Protein AF-A0A2D5T4B8-F1 (afdb_monomer)

Secondary structure (DSSP, 8-state):
-PPP---PPPPP-SGGGEEE-SS-EEE----S-EEEEEEE-SSEESPBPTT-TTPPEEEEEEEPTT---EEEEE-SSSS-EEEEEPPSSS--EEEEEE-S-S---SS--TTTTSS-SSSS-PPEE-TTS-TTS---TT-S--EEEEEEETTGGGEEEEEEESB-EEEEPPGGGGG--SEEEEEEEEETTEEE--TTGGG--EEEEEEEEESS-BTTSS-HHHHT-SS-SEEE-TTTBEE-SHHHHHHHHHHHSTTSTT--EEEETT-EE-SBPPPPSS-B-SEEEEES---TT-B--S--TTB-SEEEEES-SSS-HHHHHHHHHH---SEEEEES----GGG--S---TT--EEEEESSS--EEEPPGGGGG-TT--EEEEE--SS-S---EEEE--SSPPPTT--EEEEES-TT--SPPPGGGGG---SEEEEE---SHHHHHHHHHHHHHHHHHHS-SSSS-TTTT-EEEEE---SSTTS--SPSS--SPPEEEETTTEEEE--SHHHHHHHHHHTT--EEEEE-TTS-SEEEE--

Sequence (539 aa):
MAASINSIDRFPTTNNDLVEVGNRIFLCRNTGNLILELEVNGTHFPSLSGNYGFASSVFECTNIFGKSGSIFIDYADGTGEHEYPFKENTDFKMRLAKTANNQLPPNPTRADYSEIGFYNYPIYFFDDIDPSVPIDDNYPVTRKIKIRFPRFQDLLIFNLRYTGLLGELPSAIGRFRNLDSLSIFRSENLDSLGSDFDKVFCKNLTLGGLGFSFSVGIPEFILNSNSLEYVNLNSAVTLSGTNSESKLDRFFSNELPNLNGFDLSSTKIDTRIPDFHKDITGEIGFSGQNTSGFLFSNNLSNWKGSLSISNSTSLPDSEIVRVLEDSSITSFNAVSNSFNLDIITTEINTTIRLLILGRGDSFGGSLPSFLGNLTALDSLYFGDFGNGQDFPQLKFYGNNPLPNSLSHLQLSKNTDLEVTVPTWFGTLNLNRFQSWSWQTQSRINTHVENFYSVVESTNAMTGSTYLRGLDYQLVNTNLNLNTNPRPSGTYEAPTGYIQGSANGTPTSPMQAIYVLVNQYNMTVTVLNELGNGKDIYTP

Solvent-accessible surface area (backbone atoms only — not comparable to full-atom values): 27368 Å² total; per-residue (Å²): 138,82,82,79,85,77,75,76,79,74,74,82,89,50,85,85,42,54,44,74,63,84,99,41,79,36,66,71,70,77,87,51,72,45,62,40,59,47,36,33,31,24,47,35,48,51,14,41,23,79,89,52,75,77,51,48,10,31,38,35,41,25,40,42,87,95,52,81,54,51,38,31,40,25,67,71,42,82,84,53,72,45,81,47,60,34,44,87,72,95,46,44,38,34,29,30,41,40,65,37,78,64,82,66,56,91,83,54,52,85,76,68,49,58,76,59,75,86,83,39,69,54,52,48,63,50,76,72,51,64,85,84,61,69,85,32,44,78,35,89,57,73,40,61,27,37,42,36,24,65,56,52,54,46,28,29,34,43,38,41,28,25,25,25,35,35,49,56,43,46,35,60,59,21,68,38,66,46,26,50,31,41,34,47,30,38,21,50,52,23,62,46,74,22,92,34,47,68,54,45,38,36,26,30,42,34,45,19,37,42,43,43,62,36,80,72,13,72,57,66,52,63,50,72,28,77,54,35,32,31,44,31,34,29,40,20,37,34,37,57,63,72,70,19,51,62,40,44,42,44,59,35,32,75,60,31,75,48,46,27,31,35,27,45,25,49,18,42,32,48,44,63,43,57,53,53,73,55,70,29,60,38,48,39,34,39,20,54,38,45,34,82,47,36,42,69,35,92,55,36,71,34,37,45,14,33,41,37,41,27,44,34,85,38,63,54,53,69,56,53,47,46,49,48,35,55,26,45,32,31,27,42,35,40,36,40,27,62,53,65,67,83,73,52,82,73,74,56,34,39,54,28,27,35,42,36,42,26,30,56,28,72,46,72,38,52,51,58,63,51,55,36,58,24,58,43,22,32,33,43,38,40,32,32,87,72,94,73,89,76,61,31,33,40,34,37,77,46,95,50,54,70,27,65,51,24,28,33,43,34,43,27,39,18,68,55,43,51,48,71,56,58,68,63,64,27,65,28,43,32,52,32,42,37,38,30,33,30,51,37,67,68,47,39,25,49,26,46,46,33,44,43,52,27,41,65,77,57,37,63,56,60,81,93,39,38,49,51,52,17,38,39,35,45,27,30,26,31,80,56,87,91,58,82,47,64,54,52,72,62,82,40,84,26,64,74,49,36,90,71,78,38,75,40,55,56,90,35,34,20,16,39,51,37,38,42,16,64,40,36,45,15,34,42,37,36,24,23,72,82,65,76,53,70,50,77,45,67,96

Mean predicted aligned error: 9.95 Å

Foldseek 3Di:
DDDDPPDPPDDDPDPVQWDDDPNDTFRFDPQDKQKWWFKADWQWPQFFAPDPLQDKWKWKWAFAPPDKFWKWKDFVLPPGTDIGIQDPPPGSMDMEMDGNPDPQPPQHFPVNQQDDDDDDGTIGGRPNDDRPDTGDSPHPDMTTMMMIGSRLRRIAETEGESGCTAEEGALSQLVHARYQEDADELNLRYDYYHPSNLSHAYAEYHDENYVAAAAQADDPSLLQHQRYQEEECHHRYEQDDDSSVVVLCSVQDCSHVRHQEYAHANYEHQAEREDHPAARAEEYHYEDHYDLRYAYYPAQASDQHEYAYEHAARYDLVRVLCNQQHHNYQYYAYEHYAHDPLPNDERGRLNHQYYHEEDNHQQDEEDHQRQQVNQNHAEYHDWYPDPDPDTRANQEPDPHAHHLNHAYYAAAANQNYDLADDLSVLQHQYQEDAYAHAAELVSVFSNLVNVLVSVVVRFQLDDDGRCQNHAYEAEQQHPDDPDQSDHDDDQDAEAPDDANPDSHDDPGSNNSVNCCARRRQYWYWTAHHVRPNIDIRGD

pLDDT: mean 81.7, std 15.49, range [24.7, 98.31]

Nearest PDB structures (foldseek):
  8y0r-assembly1_3  TM=2.722E-01  e=2.130E+00  Foot-and-mouth disease virus A
  1tdq-assembly1_A  TM=3.994E-01  e=5.069E+00  Rattus norvegicus
  3c12-assembly1_A-2  TM=3.186E-01  e=3.796E+00  Xanthomonas campestris pv. campestris

Radius of gyration: 27.74 Å; Cα contacts (8 Å, |Δi|>4): 1343; chains: 1; bounding box: 64×52×93 Å

Structure (mmCIF, N/CA/C/O backbone):
data_AF-A0A2D5T4B8-F1
#
_entry.id   AF-A0A2D5T4B8-F1
#
loop_
_atom_site.group_PDB
_atom_site.id
_atom_site.type_symbol
_atom_site.label_atom_id
_atom_site.label_alt_id
_atom_site.label_comp_id
_atom_site.label_asym_id
_atom_site.label_entity_id
_atom_site.label_seq_id
_atom_site.pdbx_PDB_ins_code
_atom_site.Cartn_x
_atom_site.Cartn_y
_atom_site.Cartn_z
_atom_site.occupancy
_atom_site.B_iso_or_equiv
_atom_site.auth_seq_id
_atom_site.auth_comp_id
_atom_site.auth_asym_id
_atom_site.auth_atom_id
_atom_site.pdbx_PDB_model_num
ATOM 1 N N . MET A 1 1 ? 4.008 17.437 -49.574 1.00 35.91 1 MET A N 1
ATOM 2 C CA . MET A 1 1 ? 5.033 16.486 -49.098 1.00 35.91 1 MET A CA 1
ATOM 3 C C . MET A 1 1 ? 4.421 15.716 -47.944 1.00 35.91 1 MET A C 1
ATOM 5 O O . MET A 1 1 ? 4.376 16.228 -46.838 1.00 35.91 1 MET A O 1
ATOM 9 N N . ALA A 1 2 ? 3.817 14.568 -48.246 1.00 26.69 2 ALA A N 1
ATOM 10 C CA . ALA A 1 2 ? 3.223 13.679 -47.255 1.00 26.69 2 ALA A CA 1
ATOM 11 C C . ALA A 1 2 ? 4.325 12.738 -46.758 1.00 26.69 2 ALA A C 1
ATOM 13 O O . ALA A 1 2 ? 4.928 12.029 -47.563 1.00 26.69 2 ALA A O 1
ATOM 14 N N . ALA A 1 3 ? 4.631 12.797 -45.464 1.00 26.52 3 ALA A N 1
ATOM 15 C CA . ALA A 1 3 ? 5.566 11.882 -44.833 1.00 26.52 3 ALA A CA 1
ATOM 16 C C . ALA A 1 3 ? 4.925 10.490 -44.753 1.00 26.52 3 ALA A C 1
ATOM 18 O O . ALA A 1 3 ? 3.798 10.331 -44.284 1.00 26.52 3 ALA A O 1
ATOM 19 N N . SER A 1 4 ? 5.645 9.495 -45.263 1.00 24.70 4 SER A N 1
ATOM 20 C CA . SER A 1 4 ? 5.287 8.085 -45.204 1.00 24.70 4 SER A CA 1
ATOM 21 C C . SER A 1 4 ? 5.304 7.595 -43.757 1.00 24.70 4 SER A C 1
ATOM 23 O O . SER A 1 4 ? 6.351 7.609 -43.110 1.00 24.70 4 SER A O 1
ATOM 25 N N . ILE A 1 5 ? 4.159 7.111 -43.279 1.00 27.31 5 ILE A N 1
ATOM 26 C CA . ILE A 1 5 ? 4.065 6.260 -42.091 1.00 27.31 5 ILE A CA 1
ATOM 27 C C . ILE A 1 5 ? 4.720 4.926 -42.469 1.00 27.31 5 ILE A C 1
ATOM 29 O O . ILE A 1 5 ? 4.111 4.089 -43.137 1.00 27.31 5 ILE A O 1
ATOM 33 N N . ASN A 1 6 ? 5.996 4.760 -42.127 1.00 30.05 6 ASN A N 1
ATOM 34 C CA . ASN A 1 6 ? 6.697 3.496 -42.307 1.00 30.05 6 ASN A CA 1
ATOM 35 C C . ASN A 1 6 ? 6.287 2.522 -41.195 1.00 30.05 6 ASN A C 1
ATOM 37 O O . ASN A 1 6 ? 6.518 2.776 -40.019 1.00 30.05 6 ASN A O 1
ATOM 41 N N . SER A 1 7 ? 5.656 1.428 -41.629 1.00 29.95 7 SER A N 1
ATOM 42 C CA . SER A 1 7 ? 5.542 0.117 -40.976 1.00 29.95 7 SER A CA 1
ATOM 43 C C . SER A 1 7 ? 5.293 0.098 -39.462 1.00 29.95 7 SER A C 1
ATOM 45 O O . SER A 1 7 ? 6.191 -0.176 -38.669 1.00 29.95 7 SER A O 1
ATOM 47 N N . ILE A 1 8 ? 4.022 0.227 -39.080 1.00 34.78 8 ILE A N 1
ATOM 48 C CA . ILE A 1 8 ? 3.497 -0.572 -37.968 1.00 34.78 8 ILE A CA 1
ATOM 49 C C . ILE A 1 8 ? 3.573 -2.030 -38.439 1.00 34.78 8 ILE A C 1
ATOM 51 O O . ILE A 1 8 ? 2.971 -2.370 -39.464 1.00 34.78 8 ILE A O 1
ATOM 55 N N . ASP A 1 9 ? 4.347 -2.870 -37.749 1.00 37.00 9 ASP A N 1
ATOM 56 C CA . ASP A 1 9 ? 4.309 -4.320 -37.949 1.00 37.00 9 ASP A CA 1
ATOM 57 C C . ASP A 1 9 ? 2.846 -4.769 -37.906 1.00 37.00 9 ASP A C 1
ATOM 59 O O . ASP A 1 9 ? 2.131 -4.519 -36.936 1.00 37.00 9 ASP A O 1
ATOM 63 N N . ARG A 1 10 ? 2.381 -5.346 -39.019 1.00 35.38 10 ARG A N 1
ATOM 64 C CA . ARG A 1 10 ? 0.973 -5.676 -39.255 1.00 35.38 10 ARG A CA 1
ATOM 65 C C . ARG A 1 10 ? 0.391 -6.420 -38.049 1.00 35.38 10 ARG A C 1
ATOM 67 O O . ARG A 1 10 ? 0.870 -7.501 -37.711 1.00 35.38 10 ARG A O 1
ATOM 74 N N . PHE A 1 11 ? -0.676 -5.875 -37.458 1.00 42.22 11 PHE A N 1
ATOM 75 C CA . PHE A 1 11 ? -1.562 -6.633 -36.573 1.00 42.22 11 PHE A CA 1
ATOM 76 C C . PHE A 1 11 ? -1.941 -7.960 -37.259 1.00 42.22 11 PHE A C 1
ATOM 78 O O . PHE A 1 11 ? -2.211 -7.947 -38.467 1.00 42.22 11 PHE A O 1
ATOM 85 N N . PRO A 1 12 ? -1.943 -9.104 -36.551 1.00 42.12 12 PRO A N 1
ATOM 86 C CA . PRO A 1 12 ? -2.238 -10.388 -37.172 1.00 42.12 12 PRO A CA 1
ATOM 87 C C . PRO A 1 12 ? -3.647 -10.378 -37.769 1.00 42.12 12 PRO A C 1
ATOM 89 O O . PRO A 1 12 ? -4.634 -10.091 -37.098 1.00 42.12 12 PRO A O 1
ATOM 92 N N . THR A 1 13 ? -3.735 -10.669 -39.066 1.00 41.47 13 THR A N 1
ATOM 93 C CA . THR A 1 13 ? -4.962 -10.556 -39.868 1.00 41.47 13 THR A CA 1
ATOM 94 C C . THR A 1 13 ? -5.810 -11.830 -39.863 1.00 41.47 13 THR A C 1
ATOM 96 O O . THR A 1 13 ? -6.696 -11.970 -40.704 1.00 41.47 13 THR A O 1
ATOM 99 N N . THR A 1 14 ? -5.540 -12.795 -38.975 1.00 45.62 14 THR A N 1
ATOM 100 C CA . THR A 1 14 ? -6.310 -14.045 -38.908 1.00 45.62 14 THR A CA 1
ATOM 101 C C . THR A 1 14 ? -6.772 -14.346 -37.483 1.00 45.62 14 THR A C 1
ATOM 103 O O . THR A 1 14 ? -5.984 -14.288 -36.545 1.00 45.62 14 THR A O 1
ATOM 106 N N . ASN A 1 15 ? -8.048 -14.723 -37.322 1.00 51.00 15 ASN A N 1
ATOM 107 C CA . ASN A 1 15 ? -8.676 -15.081 -36.035 1.00 51.00 15 ASN A CA 1
ATOM 108 C C . ASN A 1 15 ? -7.986 -16.248 -35.288 1.00 51.00 15 ASN A C 1
ATOM 110 O O . ASN A 1 15 ? -8.365 -16.560 -34.167 1.00 51.00 15 ASN A O 1
ATOM 114 N N . ASN A 1 16 ? -6.979 -16.892 -35.888 1.00 47.09 16 ASN A N 1
ATOM 115 C CA . ASN A 1 16 ? -6.235 -18.014 -35.312 1.00 47.09 16 ASN A CA 1
ATOM 116 C C . ASN A 1 16 ? -5.044 -17.585 -34.427 1.00 47.09 16 ASN A C 1
ATOM 118 O O . ASN A 1 16 ? -4.406 -18.448 -33.823 1.00 47.09 16 ASN A O 1
ATOM 122 N N . ASP A 1 17 ? -4.727 -16.286 -34.360 1.00 58.22 17 ASP A N 1
ATOM 123 C CA . ASP A 1 17 ? -3.590 -15.742 -33.591 1.00 58.22 17 ASP A CA 1
ATOM 124 C C . ASP A 1 17 ? -3.995 -15.160 -32.227 1.00 58.22 17 ASP A C 1
ATOM 126 O O . ASP A 1 17 ? -3.152 -14.668 -31.470 1.00 58.22 17 ASP A O 1
ATOM 130 N N . LEU A 1 18 ? -5.287 -15.238 -31.919 1.00 57.25 18 LEU A N 1
ATOM 131 C CA . LEU A 1 18 ? -5.927 -14.693 -30.736 1.00 57.25 18 LEU A CA 1
ATOM 132 C C . LEU A 1 18 ? -6.398 -15.852 -29.854 1.00 57.25 18 LEU A C 1
ATOM 134 O O . LEU A 1 18 ? -7.141 -16.717 -30.313 1.00 57.25 18 LEU A O 1
ATOM 138 N N . VAL A 1 19 ? -5.963 -15.889 -28.595 1.00 56.31 19 VAL A N 1
ATOM 139 C CA . VAL A 1 19 ? -6.506 -16.822 -27.598 1.00 56.31 19 VAL A CA 1
ATOM 140 C C . VAL A 1 19 ? -7.301 -16.026 -26.587 1.00 56.31 19 VAL A C 1
ATOM 142 O O . VAL A 1 19 ? -6.772 -15.105 -25.973 1.00 56.31 19 VAL A O 1
ATOM 145 N N . GLU A 1 20 ? -8.563 -16.386 -26.408 1.00 52.56 20 GLU A N 1
ATOM 146 C CA . GLU A 1 20 ? -9.397 -15.815 -25.362 1.00 52.56 20 GLU A CA 1
ATOM 147 C C . GLU A 1 20 ? -9.213 -16.619 -24.065 1.00 52.56 20 GLU A C 1
ATOM 149 O O . GLU A 1 20 ? -9.400 -17.836 -24.047 1.00 52.56 20 GLU A O 1
ATOM 154 N N . VAL A 1 21 ? -8.796 -15.957 -22.983 1.00 51.81 21 VAL A N 1
ATOM 155 C CA . VAL A 1 21 ? -8.741 -16.544 -21.634 1.00 51.81 21 VAL A CA 1
ATOM 156 C C . VAL A 1 21 ? -9.528 -15.633 -20.699 1.00 51.81 21 VAL A C 1
ATOM 158 O O . VAL A 1 21 ? -9.097 -14.523 -20.384 1.00 51.81 21 VAL A O 1
ATOM 161 N N . GLY A 1 22 ? -10.707 -16.091 -20.272 1.00 64.19 22 GLY A N 1
ATOM 162 C CA . GLY A 1 22 ? -11.678 -15.233 -19.588 1.00 64.19 22 GLY A CA 1
ATOM 163 C C . GLY A 1 22 ? -12.195 -14.140 -20.529 1.00 64.19 22 GLY A C 1
ATOM 164 O O . GLY A 1 22 ? -12.471 -14.420 -21.685 1.00 64.19 22 GLY A O 1
ATOM 165 N N . ASN A 1 23 ? -12.268 -12.892 -20.060 1.00 52.41 23 ASN A N 1
ATOM 166 C CA . ASN A 1 23 ? -12.724 -11.741 -20.860 1.00 52.41 23 ASN A CA 1
ATOM 167 C C . ASN A 1 23 ? -11.569 -11.028 -21.597 1.00 52.41 23 ASN A C 1
ATOM 169 O O . ASN A 1 23 ? -11.596 -9.806 -21.759 1.00 52.41 23 ASN A O 1
ATOM 173 N N . ARG A 1 24 ? -10.491 -11.743 -21.945 1.00 53.22 24 ARG A N 1
ATOM 174 C CA . ARG A 1 24 ? -9.270 -11.146 -22.510 1.00 53.22 24 ARG A CA 1
ATOM 175 C C . ARG A 1 24 ? -8.753 -11.920 -23.701 1.00 53.22 24 ARG A C 1
ATOM 177 O O . ARG A 1 24 ? -8.700 -13.143 -23.669 1.00 53.22 24 ARG A O 1
ATOM 184 N N . ILE A 1 25 ? -8.288 -11.173 -24.696 1.00 64.94 25 ILE A N 1
ATOM 185 C CA . ILE A 1 25 ? -7.717 -11.695 -25.930 1.00 64.94 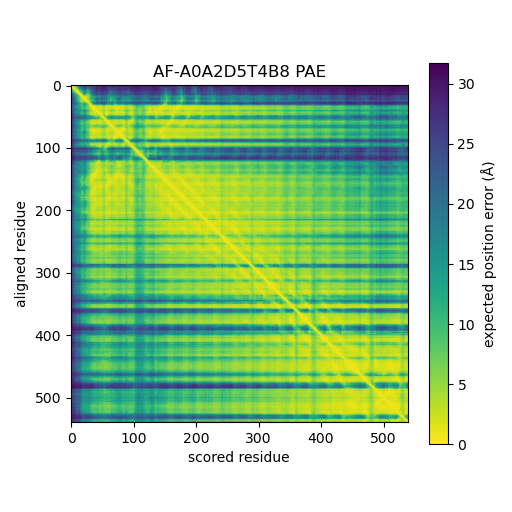25 ILE A CA 1
ATOM 186 C C . ILE A 1 25 ? -6.193 -11.530 -25.890 1.00 64.94 25 ILE A C 1
ATOM 188 O O . ILE A 1 25 ? -5.690 -10.422 -25.724 1.00 64.94 25 ILE A O 1
ATOM 192 N N . PHE A 1 26 ? -5.471 -12.631 -26.072 1.00 61.97 26 PHE A N 1
ATOM 193 C CA . PHE A 1 26 ? -4.012 -12.706 -26.068 1.00 61.97 26 PHE A CA 1
ATOM 194 C C . PHE A 1 26 ? -3.471 -12.917 -27.478 1.00 61.97 26 PHE A C 1
ATOM 196 O O . PHE A 1 26 ? -3.967 -13.772 -28.212 1.00 61.97 26 PHE A O 1
ATOM 203 N N . LEU A 1 27 ? -2.397 -12.209 -27.829 1.00 63.62 27 LEU A N 1
ATOM 204 C CA . LEU A 1 27 ? -1.642 -12.471 -29.055 1.00 63.62 27 LEU A CA 1
ATOM 205 C C . LEU A 1 27 ? -0.730 -13.686 -28.834 1.00 63.62 27 LEU A C 1
A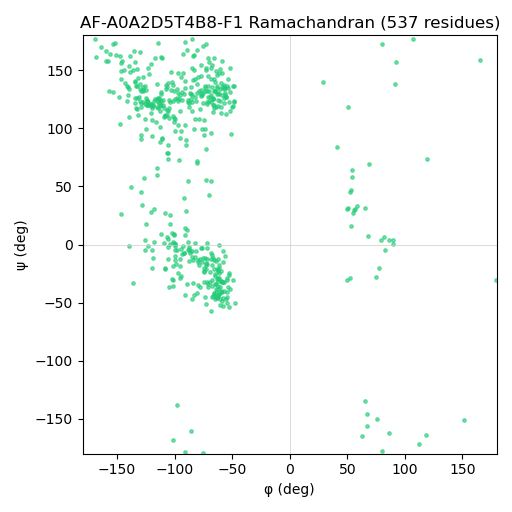TOM 207 O O . LEU A 1 27 ? 0.251 -13.597 -28.096 1.00 63.62 27 LEU A O 1
ATOM 211 N N . CYS A 1 28 ? -1.047 -14.828 -29.449 1.00 54.72 28 CYS A N 1
ATOM 212 C CA . CYS A 1 28 ? -0.423 -16.113 -29.105 1.00 54.72 28 CYS A CA 1
ATOM 213 C C . CYS A 1 28 ? 0.709 -16.586 -30.034 1.00 54.72 28 CYS A C 1
ATOM 215 O O . CYS A 1 28 ? 1.336 -17.601 -29.730 1.00 54.72 28 CYS A O 1
ATOM 217 N N . ARG A 1 29 ? 1.017 -15.900 -31.145 1.00 54.06 29 ARG A N 1
ATOM 218 C CA . ARG A 1 29 ? 2.001 -16.397 -32.133 1.00 54.06 29 ARG A CA 1
ATOM 219 C C . ARG A 1 29 ? 3.132 -15.432 -32.484 1.00 54.06 29 ARG A C 1
ATOM 221 O O . ARG A 1 29 ? 3.407 -15.197 -33.653 1.00 54.06 29 ARG A O 1
ATOM 228 N N . ASN A 1 30 ? 3.893 -14.981 -31.492 1.00 56.09 30 ASN A N 1
ATOM 229 C CA . ASN A 1 30 ? 5.316 -14.766 -31.765 1.00 56.09 30 ASN A CA 1
ATOM 230 C C . ASN A 1 30 ? 6.063 -16.060 -31.437 1.00 56.09 30 ASN A C 1
ATOM 232 O O . ASN A 1 30 ? 6.468 -16.295 -30.302 1.00 56.09 30 ASN A O 1
ATOM 236 N N . THR A 1 31 ? 6.188 -16.931 -32.440 1.00 58.06 31 THR A N 1
ATOM 237 C CA . THR A 1 31 ? 6.957 -18.175 -32.351 1.00 58.06 31 THR A CA 1
ATOM 238 C C . THR A 1 31 ? 8.444 -17.837 -32.378 1.00 58.06 31 THR A C 1
ATOM 240 O O . THR A 1 31 ? 9.007 -17.561 -33.435 1.00 58.06 31 THR A O 1
ATOM 243 N N . GLY A 1 32 ? 9.082 -17.812 -31.215 1.00 74.25 32 GLY A N 1
ATOM 244 C CA . GLY A 1 32 ? 10.516 -17.591 -31.102 1.00 74.25 32 GLY A CA 1
ATOM 245 C C . GLY A 1 32 ? 10.926 -17.245 -29.682 1.00 74.25 32 GLY A C 1
ATOM 246 O O . GLY A 1 32 ? 10.122 -16.774 -28.882 1.00 74.25 32 GLY A O 1
ATOM 247 N N . ASN A 1 33 ? 12.203 -17.456 -29.388 1.00 87.75 33 ASN A N 1
ATOM 248 C CA . ASN A 1 33 ? 12.790 -16.983 -28.148 1.00 87.75 33 ASN A CA 1
ATOM 249 C C . ASN A 1 33 ? 12.834 -15.444 -28.150 1.00 87.75 33 ASN A C 1
ATOM 251 O O . ASN A 1 33 ? 13.231 -14.817 -29.139 1.00 87.75 33 ASN A O 1
ATOM 255 N N . LEU A 1 34 ? 12.457 -14.833 -27.031 1.00 92.44 34 LEU A N 1
ATOM 256 C CA . LEU A 1 34 ? 12.878 -13.476 -26.703 1.00 92.44 34 LEU A CA 1
ATOM 257 C C . LEU A 1 34 ? 14.132 -13.573 -25.841 1.00 92.44 34 LEU A C 1
ATOM 259 O O . LEU A 1 34 ? 14.133 -14.334 -24.882 1.00 92.44 34 LEU A O 1
ATOM 263 N N . ILE A 1 35 ? 15.181 -12.827 -26.174 1.00 95.31 35 ILE A N 1
ATOM 264 C CA . ILE A 1 35 ? 16.402 -12.757 -25.368 1.00 95.31 35 ILE A CA 1
ATOM 265 C C . ILE A 1 35 ? 16.558 -11.313 -24.904 1.00 95.31 35 ILE A C 1
ATOM 267 O O . ILE A 1 35 ? 16.569 -10.405 -25.734 1.00 95.31 35 ILE A O 1
ATOM 271 N N . LEU A 1 36 ? 16.650 -11.113 -23.592 1.00 95.88 36 LEU A N 1
ATOM 272 C CA . LEU A 1 36 ? 17.044 -9.848 -22.980 1.00 95.88 36 LEU A CA 1
ATOM 273 C C . LEU A 1 36 ? 18.510 -9.964 -22.563 1.00 95.88 36 LEU A C 1
ATOM 275 O O . LEU A 1 36 ? 18.849 -10.880 -21.820 1.00 95.88 36 LEU A O 1
ATOM 279 N N . GLU A 1 37 ? 19.366 -9.064 -23.036 1.00 97.00 37 GLU A N 1
ATOM 280 C CA . GLU A 1 37 ? 20.765 -8.978 -22.600 1.00 97.00 37 GLU A CA 1
ATOM 281 C C . GLU A 1 37 ? 20.890 -7.859 -21.563 1.00 97.00 37 GLU A C 1
ATOM 283 O O . GLU A 1 37 ? 20.938 -6.693 -21.932 1.00 97.00 37 GLU A O 1
ATOM 288 N N . LEU A 1 38 ? 20.870 -8.195 -20.274 1.00 96.00 38 LEU A N 1
ATOM 289 C CA . LEU A 1 38 ? 20.954 -7.206 -19.198 1.00 96.00 38 LEU A CA 1
ATOM 290 C C . LEU A 1 38 ? 22.410 -7.002 -18.788 1.00 96.00 38 LEU A C 1
ATOM 292 O O . LEU A 1 38 ? 23.109 -7.971 -18.487 1.00 96.00 38 LEU A O 1
ATOM 296 N N . GLU A 1 39 ? 22.843 -5.747 -18.733 1.00 95.81 39 GLU A N 1
ATOM 297 C CA . GLU A 1 39 ? 24.128 -5.388 -18.145 1.00 95.81 39 GLU A CA 1
ATOM 298 C C . GLU A 1 39 ? 23.962 -5.205 -16.631 1.00 95.81 39 GLU A C 1
ATOM 300 O O . GLU A 1 39 ? 23.071 -4.486 -16.180 1.00 95.81 39 GLU A O 1
ATOM 305 N N . VAL A 1 40 ? 24.766 -5.913 -15.840 1.00 93.88 40 VAL A N 1
ATOM 306 C CA . VAL A 1 40 ? 24.670 -5.961 -14.372 1.00 93.88 40 VAL A CA 1
ATOM 307 C C . VAL A 1 40 ? 26.059 -5.936 -13.744 1.00 93.88 40 VAL A C 1
ATOM 309 O O . VAL A 1 40 ? 27.028 -6.386 -14.356 1.00 93.88 40 VAL A O 1
ATOM 312 N N . ASN A 1 41 ? 26.162 -5.453 -12.512 1.00 89.19 41 ASN A N 1
ATOM 313 C CA . ASN A 1 41 ? 27.347 -5.602 -11.663 1.00 89.19 41 ASN A CA 1
ATOM 314 C C . ASN A 1 41 ? 27.046 -6.473 -10.438 1.00 89.19 41 ASN A C 1
ATOM 316 O O . ASN A 1 41 ? 25.900 -6.854 -10.195 1.00 89.19 41 ASN A O 1
ATOM 320 N N . GLY A 1 42 ? 28.088 -6.792 -9.672 1.00 89.38 42 GLY A N 1
ATOM 321 C CA . GLY A 1 42 ? 27.982 -7.581 -8.451 1.00 89.38 42 GLY A CA 1
ATOM 322 C C . GLY A 1 42 ? 28.517 -9.006 -8.590 1.00 89.38 42 GLY A C 1
ATOM 323 O O . GLY A 1 42 ? 28.955 -9.457 -9.648 1.00 89.38 42 GLY A O 1
ATOM 324 N N . THR A 1 43 ? 28.497 -9.724 -7.474 1.00 89.50 43 THR A N 1
ATOM 325 C CA . THR A 1 43 ? 28.917 -11.137 -7.378 1.00 89.50 43 THR A CA 1
ATOM 326 C C . THR A 1 43 ? 27.784 -12.130 -7.661 1.00 89.50 43 THR A C 1
ATOM 328 O O . THR A 1 43 ? 28.008 -13.340 -7.713 1.00 89.50 43 THR A O 1
ATOM 331 N N . HIS A 1 44 ? 26.564 -11.627 -7.856 1.00 89.62 44 HIS A N 1
ATOM 332 C CA . HIS A 1 44 ? 25.358 -12.418 -8.059 1.00 89.62 44 HIS A CA 1
ATOM 333 C C . HIS A 1 44 ? 24.293 -11.661 -8.858 1.00 89.62 44 HIS A C 1
ATOM 335 O O . HIS A 1 44 ? 24.399 -10.455 -9.070 1.00 89.62 44 HIS A O 1
ATOM 341 N N . PHE A 1 45 ? 23.215 -12.355 -9.232 1.00 90.00 45 PHE A N 1
ATOM 342 C CA . PHE A 1 45 ? 22.039 -11.750 -9.855 1.00 90.00 45 PHE A CA 1
ATOM 343 C C . PHE A 1 45 ? 20.716 -12.231 -9.217 1.00 90.00 45 PHE A C 1
ATOM 345 O O . PHE A 1 45 ? 20.548 -13.438 -9.008 1.00 90.00 45 PHE A O 1
ATOM 352 N N . PRO A 1 46 ? 19.750 -11.321 -8.958 1.00 90.75 46 PRO A N 1
ATOM 353 C CA . PRO A 1 46 ? 19.845 -9.861 -9.100 1.00 90.75 46 PRO A CA 1
ATOM 354 C C . PRO A 1 46 ? 20.705 -9.221 -7.998 1.00 90.75 46 PRO A C 1
ATOM 356 O O . PRO A 1 46 ? 20.518 -9.505 -6.814 1.00 90.75 46 PRO A O 1
ATOM 359 N N . SER A 1 47 ? 21.633 -8.343 -8.377 1.00 88.50 47 SER A N 1
ATOM 360 C CA . SER A 1 47 ? 22.367 -7.472 -7.450 1.00 88.50 47 SER A CA 1
ATOM 361 C C . SER A 1 47 ? 21.499 -6.301 -7.000 1.00 88.50 47 SER A C 1
ATOM 363 O O . SER A 1 47 ? 20.546 -5.927 -7.685 1.00 88.50 47 SER A O 1
ATOM 365 N N . LEU A 1 48 ? 21.788 -5.741 -5.830 1.00 88.19 48 LEU A N 1
ATOM 366 C CA . LEU A 1 48 ? 21.104 -4.557 -5.320 1.00 88.19 48 LEU A CA 1
ATOM 367 C C . LEU A 1 48 ? 21.622 -3.286 -6.013 1.00 88.19 48 LEU A C 1
ATOM 369 O O . LEU A 1 48 ? 22.826 -3.076 -6.104 1.00 88.19 48 LEU A O 1
ATOM 373 N N . SER A 1 49 ? 20.725 -2.413 -6.475 1.00 84.75 49 SER A N 1
ATOM 374 C CA . SER A 1 49 ? 21.121 -1.069 -6.924 1.00 84.75 49 SER A CA 1
ATOM 375 C C . SER A 1 49 ? 21.419 -0.185 -5.713 1.00 84.75 49 SER A C 1
ATOM 377 O O . SER A 1 49 ? 20.597 -0.110 -4.806 1.00 84.75 49 SER A O 1
ATOM 379 N N . GLY A 1 50 ? 22.564 0.500 -5.697 1.00 76.69 50 GLY A N 1
ATOM 380 C CA . GLY A 1 50 ? 22.883 1.527 -4.698 1.00 76.69 50 GLY A CA 1
ATOM 381 C C . GLY A 1 50 ? 22.978 1.046 -3.239 1.00 76.69 50 GLY A C 1
ATOM 382 O O . GLY A 1 50 ? 23.079 -0.139 -2.933 1.00 76.69 50 GLY A O 1
ATOM 383 N N . ASN A 1 51 ? 22.947 2.001 -2.302 1.00 65.75 51 ASN A N 1
ATOM 384 C CA . ASN A 1 51 ? 23.111 1.759 -0.859 1.00 65.75 51 ASN A CA 1
ATOM 385 C C . ASN A 1 51 ? 21.771 1.539 -0.130 1.00 65.75 51 ASN A C 1
ATOM 387 O O . ASN A 1 51 ? 21.567 2.032 0.984 1.00 65.75 51 ASN A O 1
ATOM 391 N N . TYR A 1 52 ? 20.827 0.814 -0.734 1.00 67.38 52 TYR A N 1
ATOM 392 C CA . TYR A 1 52 ? 19.542 0.520 -0.093 1.00 67.38 52 TYR A CA 1
ATOM 393 C C . TYR A 1 52 ? 19.649 -0.643 0.895 1.00 67.38 52 TYR A C 1
ATOM 395 O O . TYR A 1 52 ? 19.070 -1.703 0.680 1.00 67.38 52 TYR A O 1
ATOM 403 N N . GLY A 1 53 ? 20.327 -0.434 2.025 1.00 59.53 53 GLY A N 1
ATOM 404 C CA . GLY A 1 53 ? 20.550 -1.473 3.045 1.00 59.53 53 GLY A CA 1
ATOM 405 C C . GLY A 1 53 ? 19.287 -2.147 3.615 1.00 59.53 53 GLY A C 1
ATOM 406 O O . GLY A 1 53 ? 19.407 -3.147 4.309 1.00 59.53 53 GLY A O 1
ATOM 407 N N . PHE A 1 54 ? 18.087 -1.633 3.313 1.00 61.19 54 PHE A N 1
ATOM 408 C CA . PHE A 1 54 ? 16.790 -2.175 3.746 1.00 61.19 54 PHE A CA 1
ATOM 409 C C . PHE A 1 54 ? 15.873 -2.624 2.592 1.00 61.19 54 PHE A C 1
ATOM 411 O O . PHE A 1 54 ? 14.753 -3.069 2.850 1.00 61.19 54 PHE A O 1
ATOM 418 N N . ALA A 1 55 ? 16.307 -2.538 1.327 1.00 74.00 55 ALA A N 1
ATOM 419 C CA . ALA A 1 55 ? 15.498 -2.955 0.179 1.00 74.00 55 ALA A CA 1
ATOM 420 C C . ALA A 1 55 ? 15.934 -4.309 -0.391 1.00 74.00 55 ALA A C 1
ATOM 422 O O . ALA A 1 55 ? 17.096 -4.697 -0.324 1.00 74.00 55 ALA A O 1
ATOM 423 N N . SER A 1 56 ? 14.966 -5.047 -0.936 1.00 81.12 56 SER A N 1
ATOM 424 C CA . SER A 1 56 ? 15.216 -6.347 -1.560 1.00 81.12 56 SER A CA 1
ATOM 425 C C . SER A 1 56 ? 15.337 -6.183 -3.072 1.00 81.12 56 SER A C 1
ATOM 427 O O . SER A 1 56 ? 14.406 -5.647 -3.679 1.00 81.12 56 SER A O 1
ATOM 429 N N . SER A 1 57 ? 16.423 -6.662 -3.686 1.00 87.00 57 SER A N 1
ATOM 430 C CA . SER A 1 57 ? 16.511 -6.747 -5.151 1.00 87.00 57 SER A CA 1
ATOM 431 C C . SER A 1 57 ? 15.583 -7.856 -5.641 1.00 87.00 57 SER A C 1
ATOM 433 O O . SER A 1 57 ? 15.479 -8.914 -5.016 1.00 87.00 57 SER A O 1
ATOM 435 N N . VAL A 1 58 ? 14.835 -7.606 -6.717 1.00 89.00 58 VAL A N 1
ATOM 436 C CA . VAL A 1 58 ? 13.842 -8.551 -7.241 1.00 89.00 58 VAL A CA 1
ATOM 437 C C . VAL A 1 58 ? 13.857 -8.547 -8.762 1.00 89.00 58 VAL A C 1
ATOM 439 O O . VAL A 1 58 ? 13.559 -7.528 -9.385 1.00 89.00 58 VAL A O 1
ATOM 442 N N . PHE A 1 59 ? 14.079 -9.725 -9.335 1.00 92.00 59 PHE A N 1
ATOM 443 C CA . PHE A 1 59 ? 13.713 -10.064 -10.700 1.00 92.00 59 PHE A CA 1
ATOM 444 C C . PHE A 1 59 ? 12.566 -11.072 -10.662 1.00 92.00 59 PHE A C 1
ATOM 446 O O . PHE A 1 59 ? 12.674 -12.150 -10.079 1.00 92.00 59 PHE A O 1
ATOM 453 N N . GLU A 1 60 ? 11.437 -10.708 -11.253 1.00 91.50 60 GLU A N 1
ATOM 454 C CA . GLU A 1 60 ? 10.213 -11.487 -11.149 1.00 91.50 60 GLU A CA 1
ATOM 455 C C . GLU A 1 60 ? 9.454 -11.496 -12.467 1.00 91.50 60 GLU A C 1
ATOM 457 O O . GLU A 1 60 ? 9.292 -10.473 -13.130 1.00 91.50 60 GLU A O 1
ATOM 462 N N . CYS A 1 61 ? 8.961 -12.674 -12.828 1.00 91.06 61 CYS A N 1
ATOM 463 C CA . CYS A 1 61 ? 8.082 -12.871 -13.967 1.00 91.06 61 CYS A CA 1
ATOM 464 C C . CYS A 1 61 ? 6.887 -13.720 -13.534 1.00 91.06 61 CYS A C 1
ATOM 466 O O . CYS A 1 61 ? 7.039 -14.664 -12.758 1.00 91.06 61 CYS A O 1
ATOM 468 N N . THR A 1 62 ? 5.701 -13.425 -14.060 1.00 89.38 62 THR A N 1
ATOM 469 C CA . THR A 1 62 ? 4.497 -14.249 -13.843 1.00 89.38 62 THR A CA 1
ATOM 470 C C . THR A 1 62 ? 3.876 -14.606 -15.182 1.00 89.38 62 THR A C 1
ATOM 472 O O . THR A 1 62 ? 3.761 -13.745 -16.054 1.00 89.38 62 THR A O 1
ATOM 475 N N . ASN A 1 63 ? 3.495 -15.870 -15.338 1.00 87.25 63 ASN A N 1
ATOM 476 C CA . ASN A 1 63 ? 2.885 -16.407 -16.548 1.00 87.25 63 ASN A CA 1
ATOM 477 C C . ASN A 1 63 ? 1.348 -16.341 -16.475 1.00 87.25 63 ASN A C 1
ATOM 479 O O . ASN A 1 63 ? 0.780 -16.211 -15.389 1.00 87.25 63 ASN A O 1
ATOM 483 N N . ILE A 1 64 ? 0.663 -16.482 -17.614 1.00 83.00 64 ILE A N 1
ATOM 484 C CA . ILE A 1 64 ? -0.794 -16.679 -17.650 1.00 83.00 64 ILE A CA 1
ATOM 485 C C . ILE A 1 64 ? -1.175 -17.881 -16.776 1.00 83.00 64 ILE A C 1
ATOM 487 O O . ILE A 1 64 ? -0.552 -18.944 -16.844 1.00 83.00 64 ILE A O 1
ATOM 491 N N . PHE A 1 65 ? -2.238 -17.713 -15.983 1.00 77.81 65 PHE A N 1
ATOM 492 C CA . PHE A 1 65 ? -2.771 -18.758 -15.113 1.00 77.81 65 PHE A CA 1
ATOM 493 C C . PHE A 1 65 ? -3.019 -20.062 -15.885 1.00 77.81 65 PHE A C 1
ATOM 495 O O . PHE A 1 65 ? -3.640 -20.065 -16.949 1.00 77.81 65 PHE A O 1
ATOM 502 N N . GLY A 1 66 ? -2.533 -21.179 -15.340 1.00 72.31 66 GLY A N 1
ATOM 503 C CA . GLY A 1 66 ? -2.700 -22.505 -15.937 1.00 72.31 66 GLY A CA 1
ATOM 504 C C . GLY A 1 66 ? -1.744 -22.829 -17.091 1.00 72.31 66 GLY A C 1
ATOM 505 O O . GLY A 1 66 ? -1.857 -23.909 -17.668 1.00 72.31 66 GLY A O 1
ATOM 506 N N . LYS A 1 67 ? -0.791 -21.949 -17.436 1.00 76.75 67 LYS A N 1
ATOM 507 C CA . LYS A 1 67 ? 0.269 -22.258 -18.407 1.00 76.75 67 LYS A CA 1
ATOM 508 C C . LYS A 1 67 ? 1.598 -22.506 -17.696 1.00 76.75 67 LYS A C 1
ATOM 510 O O . LYS A 1 67 ? 2.165 -21.601 -17.086 1.00 76.75 67 LYS A O 1
ATOM 515 N N . SER A 1 68 ? 2.133 -23.718 -17.835 1.00 78.06 68 SER A N 1
ATOM 516 C CA . SER A 1 68 ? 3.524 -23.992 -17.477 1.00 78.06 68 SER A CA 1
ATOM 517 C C . SER A 1 68 ? 4.479 -23.262 -18.426 1.00 78.06 68 SER A C 1
ATOM 519 O O . SER A 1 68 ? 4.150 -22.933 -19.575 1.00 78.06 68 SER A O 1
ATOM 521 N N . GLY A 1 69 ? 5.676 -22.985 -17.932 1.00 82.50 69 GLY A N 1
ATOM 522 C CA . GLY A 1 69 ? 6.740 -22.355 -18.694 1.00 82.50 69 GLY A CA 1
ATOM 523 C C . GLY A 1 69 ? 8.050 -22.428 -17.932 1.00 82.50 69 GLY A C 1
ATOM 524 O O . GLY A 1 69 ? 8.074 -22.853 -16.778 1.00 82.50 69 GLY A O 1
ATOM 525 N N . SER A 1 70 ? 9.103 -21.930 -18.567 1.00 88.75 70 SER A N 1
ATOM 526 C CA . SER A 1 70 ? 10.410 -21.701 -17.955 1.00 88.75 70 SER A CA 1
ATOM 527 C C . SER A 1 70 ? 11.037 -20.465 -18.585 1.00 88.75 70 SER A C 1
ATOM 529 O O . SER A 1 70 ? 10.697 -20.095 -19.716 1.00 88.75 70 SER A O 1
ATOM 531 N N . ILE A 1 71 ? 11.970 -19.848 -17.875 1.00 92.06 71 ILE A N 1
ATOM 532 C CA . ILE A 1 71 ? 12.961 -18.954 -18.474 1.00 92.06 71 ILE A CA 1
ATOM 533 C C . ILE A 1 71 ? 14.334 -19.606 -18.384 1.00 92.06 71 ILE A C 1
ATOM 535 O O . ILE A 1 71 ? 14.539 -20.516 -17.583 1.00 92.06 71 ILE A O 1
ATOM 539 N N . PHE A 1 72 ? 15.270 -19.132 -19.193 1.00 94.12 72 PHE A N 1
ATOM 540 C CA . PHE A 1 72 ? 16.648 -19.600 -19.167 1.00 94.12 72 PHE A CA 1
ATOM 541 C C . PHE A 1 72 ? 17.566 -18.406 -18.964 1.00 94.12 72 PHE A C 1
ATOM 543 O O . PHE A 1 72 ? 17.371 -17.386 -19.625 1.00 94.12 72 PHE A O 1
ATOM 550 N N . ILE A 1 73 ? 18.525 -18.507 -18.050 1.00 94.81 73 ILE A N 1
ATOM 551 C CA . ILE A 1 73 ? 19.476 -17.429 -17.771 1.00 94.81 73 ILE A CA 1
ATOM 552 C C . ILE A 1 73 ? 20.887 -17.943 -18.021 1.00 94.81 73 ILE A C 1
ATOM 554 O O . ILE A 1 73 ? 21.313 -18.910 -17.399 1.00 94.81 73 ILE A O 1
ATOM 558 N N . ASP A 1 74 ? 21.597 -17.294 -18.935 1.00 95.94 74 ASP A N 1
ATOM 559 C CA . ASP A 1 74 ? 23.046 -17.409 -19.084 1.00 95.94 74 ASP A CA 1
ATOM 560 C C . ASP A 1 74 ? 23.688 -16.254 -18.313 1.00 95.94 74 ASP A C 1
ATOM 562 O O . ASP A 1 74 ? 23.487 -15.080 -18.640 1.00 95.94 74 ASP A O 1
ATOM 566 N N . TYR A 1 75 ? 24.431 -16.596 -17.264 1.00 93.19 75 TYR A N 1
ATOM 567 C CA . TYR A 1 75 ? 25.067 -15.641 -16.357 1.00 93.19 75 TYR A CA 1
ATOM 568 C C . TYR A 1 75 ? 26.399 -15.086 -16.880 1.00 93.19 75 TYR A C 1
ATOM 570 O O . TYR A 1 75 ? 27.037 -14.280 -16.196 1.00 93.19 75 TYR A O 1
ATOM 578 N N . ALA A 1 76 ? 26.809 -15.493 -18.087 1.00 91.69 76 ALA A N 1
ATOM 579 C CA . ALA A 1 76 ? 28.069 -15.119 -18.718 1.00 91.69 76 ALA A CA 1
ATOM 580 C C . ALA A 1 76 ? 29.313 -15.446 -17.865 1.00 91.69 76 ALA A C 1
ATOM 582 O O . ALA A 1 76 ? 30.334 -14.773 -17.971 1.00 91.69 76 ALA A O 1
ATOM 583 N N . ASP A 1 77 ? 29.232 -16.489 -17.035 1.00 90.31 77 ASP A N 1
ATOM 584 C CA . ASP A 1 77 ? 30.310 -17.007 -16.177 1.00 90.31 77 ASP A CA 1
ATOM 585 C C . ASP A 1 77 ? 30.919 -18.326 -16.699 1.00 90.31 77 ASP A C 1
ATOM 587 O O . ASP A 1 77 ? 31.770 -18.933 -16.055 1.00 90.31 77 ASP A O 1
ATOM 591 N N . GLY A 1 78 ? 30.480 -18.787 -17.877 1.00 90.94 78 GLY A N 1
ATOM 592 C CA . GLY A 1 78 ? 30.947 -20.025 -18.508 1.00 90.94 78 GLY A CA 1
ATOM 593 C C . GLY A 1 78 ? 30.159 -21.286 -18.137 1.00 90.94 78 GLY A C 1
ATOM 594 O O . GLY A 1 78 ? 30.465 -22.355 -18.663 1.00 90.94 78 GLY A O 1
ATOM 595 N N . THR A 1 79 ? 29.128 -21.182 -17.296 1.00 90.38 79 THR A N 1
ATOM 596 C CA . THR A 1 79 ? 28.300 -22.331 -16.872 1.00 90.38 79 THR A CA 1
ATOM 597 C C . THR A 1 79 ? 27.178 -22.679 -17.851 1.00 90.38 79 THR A C 1
ATOM 599 O O . THR A 1 79 ? 26.613 -23.771 -17.788 1.00 90.38 79 THR A O 1
ATOM 602 N N . GLY A 1 80 ? 26.899 -21.783 -18.801 1.00 93.44 80 GLY A N 1
ATOM 603 C CA . GLY A 1 80 ? 25.843 -21.934 -19.796 1.00 93.44 80 GLY A CA 1
ATOM 604 C C . GLY A 1 80 ? 24.482 -21.437 -19.306 1.00 93.44 80 GLY A C 1
ATOM 605 O O . GLY A 1 80 ? 24.382 -20.648 -18.371 1.00 93.44 80 GLY A O 1
ATOM 606 N N . GLU A 1 81 ? 23.419 -21.866 -19.989 1.00 94.38 81 GLU A N 1
ATOM 607 C CA . GLU A 1 81 ? 22.044 -21.506 -19.632 1.00 94.38 81 GLU A CA 1
ATOM 608 C C . GLU A 1 81 ? 21.516 -22.380 -18.486 1.00 94.38 81 GLU A C 1
ATOM 610 O O . GLU A 1 81 ? 21.517 -23.608 -18.577 1.00 94.38 81 GLU A O 1
ATOM 615 N N . HIS A 1 82 ? 20.958 -21.740 -17.461 1.00 91.44 82 HIS A N 1
ATOM 616 C CA . HIS A 1 82 ? 20.245 -22.392 -16.361 1.00 91.44 82 HIS A CA 1
ATOM 617 C C . HIS A 1 82 ? 18.740 -22.232 -16.536 1.00 91.44 82 HIS A C 1
ATOM 619 O O . HIS A 1 82 ? 18.260 -21.133 -16.817 1.00 91.44 82 HIS A O 1
ATOM 625 N N . GLU A 1 83 ? 17.985 -23.319 -16.375 1.00 91.62 83 GLU A N 1
ATOM 626 C CA . GLU A 1 83 ? 16.525 -23.307 -16.487 1.00 91.62 83 GLU A CA 1
ATOM 627 C C . GLU A 1 83 ? 15.857 -22.950 -15.154 1.00 91.62 83 GLU A C 1
ATOM 629 O O . GLU A 1 83 ? 16.109 -23.572 -14.123 1.00 91.62 83 GLU A O 1
ATOM 634 N N . TYR A 1 84 ? 14.925 -22.000 -15.206 1.00 88.50 84 TYR A N 1
ATOM 635 C CA . TYR A 1 84 ? 14.075 -21.599 -14.090 1.00 88.50 84 TYR A CA 1
ATOM 636 C C . TYR A 1 84 ? 12.606 -21.836 -14.468 1.00 88.50 84 TYR A C 1
ATOM 638 O O . TYR A 1 84 ? 11.993 -20.973 -15.114 1.00 88.50 84 TYR A O 1
ATOM 646 N N . PRO A 1 85 ? 12.031 -23.004 -14.119 1.00 84.50 85 PRO A N 1
ATOM 647 C CA . PRO A 1 85 ? 10.623 -23.282 -14.373 1.00 84.50 85 PRO A CA 1
ATOM 648 C C . PRO A 1 85 ? 9.699 -22.346 -13.583 1.00 84.50 85 PRO A C 1
ATOM 650 O O . PRO A 1 85 ? 10.008 -21.915 -12.481 1.00 84.50 85 PRO A O 1
ATOM 653 N N . PHE A 1 86 ? 8.520 -22.035 -14.107 1.00 80.88 86 PHE A N 1
ATOM 654 C CA . PHE A 1 86 ? 7.462 -21.418 -13.302 1.00 80.88 86 PHE A CA 1
ATOM 655 C C . PHE A 1 86 ? 6.807 -22.528 -12.471 1.00 80.88 86 PHE A C 1
ATOM 657 O O . PHE A 1 86 ? 6.491 -23.589 -13.010 1.00 80.88 86 PHE A O 1
ATOM 664 N N . LYS A 1 87 ? 6.613 -22.325 -11.160 1.00 69.94 87 LYS A N 1
ATOM 665 C CA . LYS A 1 87 ? 6.018 -23.369 -10.313 1.00 69.94 87 LYS A CA 1
ATOM 666 C C . LYS A 1 87 ? 4.582 -23.679 -10.749 1.00 69.94 87 LYS A C 1
ATOM 668 O O . LYS A 1 87 ? 3.777 -22.780 -10.960 1.00 69.94 87 LYS A O 1
ATOM 673 N N . GLU A 1 88 ? 4.265 -24.970 -10.840 1.00 56.50 88 GLU A N 1
ATOM 674 C CA . GLU A 1 88 ? 2.949 -25.465 -11.275 1.00 56.50 88 GLU A CA 1
ATOM 675 C C . GLU A 1 88 ? 1.875 -25.415 -10.169 1.00 56.50 88 GLU A C 1
ATOM 677 O O . GLU A 1 88 ? 0.684 -25.515 -10.459 1.00 56.50 88 GLU A O 1
ATOM 682 N N . ASN A 1 89 ? 2.265 -25.205 -8.906 1.00 50.84 89 ASN A N 1
ATOM 683 C CA . ASN A 1 89 ? 1.341 -25.168 -7.770 1.00 50.84 89 ASN A CA 1
ATOM 684 C C . ASN A 1 89 ? 1.023 -23.725 -7.370 1.00 50.84 89 ASN A C 1
ATOM 686 O O . ASN A 1 89 ? 1.890 -23.063 -6.810 1.00 50.84 89 ASN A O 1
ATOM 690 N N . THR A 1 90 ? -0.213 -23.294 -7.664 1.00 55.34 90 THR A N 1
ATOM 691 C CA . THR A 1 90 ? -0.922 -22.034 -7.311 1.00 55.34 90 THR A CA 1
ATOM 692 C C . THR A 1 90 ? -0.241 -20.692 -7.618 1.00 55.34 90 THR A C 1
ATOM 694 O O . THR A 1 90 ? -0.943 -19.734 -7.926 1.00 55.34 90 THR A O 1
ATOM 697 N N . ASP A 1 91 ? 1.087 -20.630 -7.631 1.00 58.34 91 ASP A N 1
ATOM 698 C CA . ASP A 1 91 ? 1.908 -19.455 -7.883 1.00 58.34 91 ASP A CA 1
ATOM 699 C C . ASP A 1 91 ? 2.659 -19.640 -9.209 1.00 58.34 91 ASP A C 1
ATOM 701 O O . ASP A 1 91 ? 3.797 -20.113 -9.237 1.00 58.34 91 ASP A O 1
ATOM 705 N N . PHE A 1 92 ? 2.029 -19.238 -10.320 1.00 70.75 92 PHE A N 1
ATOM 706 C CA . PHE A 1 92 ? 2.583 -19.233 -11.692 1.00 70.75 92 PHE A CA 1
ATOM 707 C C . PHE A 1 92 ? 3.678 -18.167 -11.885 1.00 70.75 92 PHE A C 1
ATOM 709 O O . PHE A 1 92 ? 3.716 -17.432 -12.875 1.00 70.75 92 PHE A O 1
ATOM 716 N N . LYS A 1 93 ? 4.556 -18.051 -10.894 1.00 77.94 93 LYS A N 1
ATOM 717 C CA . LYS A 1 93 ? 5.489 -16.958 -10.671 1.00 77.94 93 LYS A CA 1
ATOM 718 C C . LYS A 1 93 ? 6.892 -17.512 -10.465 1.00 77.94 93 LYS A C 1
ATOM 720 O O . LYS A 1 93 ? 7.117 -18.414 -9.655 1.00 77.94 93 LYS A O 1
ATOM 725 N N . MET A 1 94 ? 7.841 -16.924 -11.173 1.00 83.50 94 MET A N 1
ATOM 726 C CA . MET A 1 94 ? 9.272 -17.094 -10.953 1.00 83.50 94 MET A CA 1
ATOM 727 C C . MET A 1 94 ? 9.800 -15.801 -10.330 1.00 83.50 94 MET A C 1
ATOM 729 O O . MET A 1 94 ? 9.433 -14.707 -10.770 1.00 83.50 94 MET A O 1
ATOM 733 N N . ARG A 1 95 ? 10.606 -15.917 -9.269 1.00 82.25 95 ARG A N 1
ATOM 734 C CA . ARG A 1 95 ? 11.114 -14.763 -8.524 1.00 82.25 95 ARG A CA 1
ATOM 735 C C . ARG A 1 95 ? 12.511 -15.025 -7.971 1.00 82.25 95 ARG A C 1
ATOM 737 O O . ARG A 1 95 ? 12.642 -15.622 -6.910 1.00 82.25 95 ARG A O 1
ATOM 744 N N . LEU A 1 96 ? 13.521 -14.449 -8.609 1.00 80.94 96 LEU A N 1
ATOM 745 C CA . LEU A 1 96 ? 14.852 -14.317 -8.024 1.00 80.94 96 LEU A CA 1
ATOM 746 C C . LEU A 1 96 ? 14.879 -13.055 -7.159 1.00 80.94 96 LEU A C 1
ATOM 748 O O . LEU A 1 96 ? 14.577 -11.963 -7.645 1.00 80.94 96 LEU A O 1
ATOM 752 N N . ALA A 1 97 ? 15.200 -13.184 -5.873 1.00 79.62 97 ALA A N 1
ATOM 753 C CA . ALA A 1 97 ? 15.232 -12.038 -4.972 1.00 79.62 97 ALA A CA 1
ATOM 754 C C . ALA A 1 97 ? 16.308 -12.159 -3.893 1.00 79.62 97 ALA A C 1
ATOM 756 O O . ALA A 1 97 ? 16.502 -13.232 -3.330 1.00 79.62 97 ALA A O 1
ATOM 757 N N . LYS A 1 98 ? 16.944 -11.032 -3.558 1.00 75.00 98 LYS A N 1
ATOM 758 C CA . LYS A 1 98 ? 17.785 -10.875 -2.365 1.00 75.00 98 LYS A CA 1
ATOM 759 C C . LYS A 1 98 ? 17.025 -10.076 -1.327 1.00 75.00 98 LYS A C 1
ATOM 761 O O . LYS A 1 98 ? 16.628 -8.954 -1.611 1.00 75.00 98 LYS A O 1
ATOM 766 N N . THR A 1 99 ? 16.825 -10.619 -0.130 1.00 68.94 99 THR A N 1
ATOM 767 C CA . THR A 1 99 ? 16.122 -9.914 0.952 1.00 68.94 99 THR A CA 1
ATOM 768 C C . THR A 1 99 ? 17.045 -8.991 1.738 1.00 68.94 99 THR A C 1
ATOM 770 O O . THR A 1 99 ? 18.160 -9.382 2.069 1.00 68.94 99 THR A O 1
ATOM 773 N N . ALA A 1 100 ? 16.548 -7.820 2.129 1.00 63.75 100 ALA A N 1
ATOM 774 C CA . ALA A 1 100 ? 17.333 -6.830 2.870 1.00 63.75 100 ALA A CA 1
ATOM 775 C C . ALA A 1 100 ? 17.586 -7.148 4.353 1.00 63.75 100 ALA A C 1
ATOM 777 O O . ALA A 1 100 ? 18.519 -6.624 4.947 1.00 63.75 100 ALA A O 1
ATOM 778 N N . ASN A 1 101 ? 16.720 -7.966 4.964 1.00 52.91 101 ASN A N 1
ATOM 779 C CA . ASN A 1 101 ? 16.564 -8.027 6.424 1.00 52.91 101 ASN A CA 1
ATOM 780 C C . ASN A 1 101 ? 17.039 -9.318 7.088 1.00 52.91 101 ASN A C 1
ATOM 782 O O . ASN A 1 101 ? 16.825 -9.488 8.289 1.00 52.91 101 ASN A O 1
ATOM 786 N N . ASN A 1 102 ? 17.712 -10.215 6.375 1.00 48.81 102 ASN A N 1
ATOM 787 C CA . ASN A 1 102 ? 18.453 -11.224 7.111 1.00 48.81 102 ASN A CA 1
ATOM 788 C C . ASN A 1 102 ? 19.685 -10.529 7.663 1.00 48.81 102 ASN A C 1
ATOM 790 O O . ASN A 1 102 ? 20.460 -9.966 6.894 1.00 48.81 102 ASN A O 1
ATOM 794 N N . GLN A 1 103 ? 19.841 -10.547 8.991 1.00 46.22 103 GLN A N 1
ATOM 795 C CA . GLN A 1 103 ? 21.157 -10.421 9.595 1.00 46.22 103 GLN A CA 1
ATOM 796 C C . GLN A 1 103 ? 22.022 -11.447 8.889 1.00 46.22 103 GLN A C 1
ATOM 798 O O . GLN A 1 103 ? 21.947 -12.643 9.173 1.00 46.22 103 GLN A O 1
ATOM 803 N N . LEU A 1 104 ? 22.729 -10.980 7.868 1.00 50.59 104 LEU A N 1
ATOM 804 C CA . LEU A 1 104 ? 23.651 -11.803 7.139 1.00 50.59 104 LEU A CA 1
ATOM 805 C C . LEU A 1 104 ? 24.588 -12.354 8.208 1.00 50.59 104 LEU A C 1
ATOM 807 O O . LEU A 1 104 ? 25.075 -11.555 9.022 1.00 50.59 104 LEU A O 1
ATOM 811 N N . PRO A 1 105 ? 24.784 -13.681 8.296 1.00 47.00 105 PRO A N 1
ATOM 812 C CA . PRO A 1 105 ? 25.797 -14.197 9.194 1.00 47.00 105 PRO A CA 1
ATOM 813 C C . PRO A 1 105 ? 27.087 -13.406 8.932 1.00 47.00 105 PRO A C 1
ATOM 815 O O . PRO A 1 105 ? 27.370 -13.094 7.775 1.00 47.00 105 PRO A O 1
ATOM 818 N N . PRO A 1 106 ? 27.828 -12.980 9.967 1.00 45.22 106 PRO A N 1
ATOM 819 C CA . PRO A 1 106 ? 29.064 -12.238 9.758 1.00 45.22 106 PRO A CA 1
ATOM 820 C C . PRO A 1 106 ? 29.980 -13.074 8.850 1.00 45.22 106 PRO A C 1
ATOM 822 O O . PRO A 1 106 ? 30.430 -14.140 9.260 1.00 45.22 106 PRO A O 1
ATOM 825 N N . ASN A 1 107 ? 30.216 -12.592 7.624 1.00 52.84 107 ASN A N 1
ATOM 826 C CA . ASN A 1 107 ? 30.826 -13.313 6.492 1.00 52.84 107 ASN A CA 1
ATOM 827 C C . ASN A 1 107 ? 29.952 -14.432 5.908 1.00 52.84 107 ASN A C 1
ATOM 829 O O . ASN A 1 107 ? 30.283 -15.612 6.036 1.00 52.84 107 ASN A O 1
ATOM 833 N N . PRO A 1 108 ? 28.847 -14.084 5.244 1.00 56.94 108 PRO A N 1
ATOM 834 C CA . PRO A 1 108 ? 27.960 -15.084 4.701 1.00 56.94 108 PRO A CA 1
ATOM 835 C C . PRO A 1 108 ? 28.606 -15.633 3.414 1.00 56.94 108 PRO A C 1
ATOM 837 O O . PRO A 1 108 ? 29.071 -14.891 2.545 1.00 56.94 108 PRO A O 1
ATOM 840 N N . THR A 1 109 ? 28.732 -16.949 3.330 1.00 59.47 109 THR A N 1
ATOM 841 C CA . THR A 1 109 ? 29.355 -17.633 2.198 1.00 59.47 109 THR A CA 1
ATOM 842 C C . THR A 1 109 ? 28.349 -17.811 1.067 1.00 59.47 109 THR A C 1
ATOM 844 O O . THR A 1 109 ? 27.136 -17.771 1.273 1.00 59.47 109 THR A O 1
ATOM 847 N N . ARG A 1 110 ? 28.839 -18.087 -0.145 1.00 60.41 110 ARG A N 1
ATOM 848 C CA . ARG A 1 110 ? 28.009 -18.435 -1.310 1.00 60.41 110 ARG A CA 1
ATOM 849 C C . ARG A 1 110 ? 26.971 -19.538 -1.018 1.00 60.41 110 ARG A C 1
ATOM 851 O O . ARG A 1 110 ? 25.894 -19.531 -1.608 1.00 60.41 110 ARG A O 1
ATOM 858 N N . ALA A 1 111 ? 27.270 -20.460 -0.098 1.00 58.06 111 ALA A N 1
ATOM 859 C CA . ALA A 1 111 ? 26.371 -21.548 0.292 1.00 58.06 111 ALA A CA 1
ATOM 860 C C . ALA A 1 111 ? 25.160 -21.069 1.121 1.00 58.06 111 ALA A C 1
ATOM 862 O O . ALA A 1 111 ? 24.066 -21.616 0.972 1.00 58.06 111 ALA A O 1
ATOM 863 N N . ASP A 1 112 ? 25.327 -20.012 1.923 1.00 54.72 112 ASP A N 1
ATOM 864 C CA . ASP A 1 112 ? 24.327 -19.535 2.891 1.00 54.72 112 ASP A CA 1
ATOM 865 C C . ASP A 1 112 ? 23.111 -18.851 2.230 1.00 54.72 112 ASP A C 1
ATOM 867 O O . ASP A 1 112 ? 22.059 -18.697 2.849 1.00 54.72 112 ASP A O 1
ATOM 871 N N . TYR A 1 113 ? 23.220 -18.460 0.955 1.00 55.72 113 TYR A N 1
ATOM 872 C CA . TYR A 1 113 ? 22.178 -17.718 0.223 1.00 55.72 113 TYR A CA 1
ATOM 873 C C . TYR A 1 113 ? 21.312 -18.571 -0.692 1.00 55.72 113 TYR A C 1
ATOM 875 O O . TYR A 1 113 ? 20.376 -18.059 -1.309 1.00 55.72 113 TYR A O 1
ATOM 883 N N . SER A 1 114 ? 21.585 -19.871 -0.762 1.00 53.44 114 SER A N 1
ATOM 884 C CA . SER A 1 114 ? 20.722 -20.795 -1.495 1.00 53.44 114 SER A CA 1
ATOM 885 C C . SER A 1 114 ? 19.348 -20.991 -0.823 1.00 53.44 114 SER A C 1
ATOM 887 O O . SER A 1 114 ? 18.427 -21.482 -1.475 1.00 53.44 114 SER A O 1
ATOM 889 N N . GLU A 1 115 ? 19.169 -20.543 0.433 1.00 46.69 115 GLU A N 1
ATOM 890 C CA . GLU A 1 115 ? 17.988 -20.868 1.256 1.00 46.69 115 GLU A CA 1
ATOM 891 C C . GLU A 1 115 ? 17.205 -19.674 1.850 1.00 46.69 115 GLU A C 1
ATOM 893 O O . GLU A 1 115 ? 16.220 -19.880 2.562 1.00 46.69 115 GLU A O 1
ATOM 898 N N . ILE A 1 116 ? 17.549 -18.416 1.555 1.00 44.69 116 ILE A N 1
ATOM 899 C CA . ILE A 1 116 ? 16.912 -17.263 2.221 1.00 44.69 116 ILE A CA 1
ATOM 900 C C . ILE A 1 116 ? 15.898 -16.527 1.316 1.00 44.69 116 ILE A C 1
ATOM 902 O O . ILE A 1 116 ? 16.281 -15.764 0.434 1.00 44.69 116 ILE A O 1
ATOM 906 N N . GLY A 1 117 ? 14.596 -16.675 1.635 1.00 43.03 117 GLY A N 1
ATOM 907 C CA . GLY A 1 117 ? 13.598 -15.591 1.517 1.00 43.03 117 GLY A CA 1
ATOM 908 C C . GLY A 1 117 ? 12.379 -15.767 0.586 1.00 43.03 117 GLY A C 1
ATOM 909 O O . GLY A 1 117 ? 12.273 -15.067 -0.414 1.00 43.03 117 GLY A O 1
ATOM 910 N N . PHE A 1 118 ? 11.399 -16.600 0.975 1.00 43.28 118 PHE A N 1
ATOM 911 C CA . PHE A 1 118 ? 9.992 -16.607 0.499 1.00 43.28 118 PHE A CA 1
ATOM 912 C C . PHE A 1 118 ? 9.750 -16.703 -1.038 1.00 43.28 118 PHE A C 1
ATOM 914 O O . PHE A 1 118 ? 9.150 -15.807 -1.628 1.00 43.28 118 PHE A O 1
ATOM 921 N N . TYR A 1 119 ? 10.168 -17.845 -1.626 1.00 47.72 119 TYR A N 1
ATOM 922 C CA . TYR A 1 119 ? 9.719 -18.529 -2.875 1.00 47.72 119 TYR A CA 1
ATOM 923 C C . TYR A 1 119 ? 9.633 -17.678 -4.189 1.00 47.72 119 TYR A C 1
ATOM 925 O O . TYR A 1 119 ? 8.862 -16.727 -4.266 1.00 47.72 119 TYR A O 1
ATOM 933 N N . ASN A 1 120 ? 10.359 -17.932 -5.305 1.00 60.09 120 ASN A N 1
ATOM 934 C CA . ASN A 1 120 ? 10.833 -19.166 -5.972 1.00 60.09 120 ASN A CA 1
ATOM 935 C C . ASN A 1 120 ? 12.194 -18.979 -6.706 1.00 60.09 120 ASN A C 1
ATOM 937 O O . ASN A 1 120 ? 12.243 -18.172 -7.629 1.00 60.09 120 ASN A O 1
ATOM 941 N N . TYR A 1 121 ? 13.172 -19.857 -6.405 1.00 63.44 121 TYR A N 1
ATOM 942 C CA . TYR A 1 121 ? 14.561 -20.031 -6.919 1.00 63.44 121 TYR A CA 1
ATOM 943 C C . TYR A 1 121 ? 15.679 -19.276 -6.170 1.00 63.44 121 TYR A C 1
ATOM 945 O O . TYR A 1 121 ? 15.475 -18.129 -5.776 1.00 63.44 121 TYR A O 1
ATOM 953 N N . PRO A 1 122 ? 16.847 -19.925 -5.942 1.00 64.19 122 PRO A N 1
ATOM 954 C CA . PRO A 1 122 ? 17.975 -19.314 -5.242 1.00 64.19 122 PRO A CA 1
ATOM 955 C C . PRO A 1 122 ? 18.605 -18.195 -6.074 1.00 64.19 122 PRO A C 1
ATOM 957 O O . PRO A 1 122 ? 18.585 -18.233 -7.306 1.00 64.19 122 PRO A O 1
ATOM 960 N N . ILE A 1 123 ? 19.209 -17.224 -5.390 1.00 73.25 123 ILE A N 1
ATOM 961 C CA . ILE A 1 123 ? 20.090 -16.230 -6.012 1.00 73.25 123 ILE A CA 1
ATOM 962 C C . ILE A 1 123 ? 21.240 -16.969 -6.697 1.00 73.25 123 ILE A C 1
ATOM 964 O O . ILE A 1 123 ? 21.828 -17.884 -6.116 1.00 73.25 123 ILE A O 1
ATOM 968 N N . TYR A 1 124 ? 21.575 -16.559 -7.917 1.00 80.75 124 TYR A N 1
ATOM 969 C CA . TYR A 1 124 ? 22.687 -17.156 -8.639 1.00 80.75 124 TYR A CA 1
ATOM 970 C C . TYR A 1 124 ? 23.952 -16.322 -8.474 1.00 80.75 124 TYR A C 1
ATOM 972 O O . TYR A 1 124 ? 23.940 -15.113 -8.698 1.00 80.75 124 TYR A O 1
ATOM 980 N N . PHE A 1 125 ? 25.040 -16.991 -8.117 1.00 83.31 125 PHE A N 1
ATOM 981 C CA . PHE A 1 125 ? 26.370 -16.414 -7.964 1.00 83.31 125 PHE A CA 1
ATOM 982 C C . PHE A 1 125 ? 27.243 -16.834 -9.128 1.00 83.31 125 PHE A C 1
ATOM 984 O O . PHE A 1 125 ? 27.235 -18.006 -9.500 1.00 83.31 125 PHE A O 1
ATOM 991 N N . PHE A 1 126 ? 28.032 -15.902 -9.631 1.00 85.88 126 PHE A N 1
ATOM 992 C CA . PHE A 1 126 ? 28.876 -16.133 -10.788 1.00 85.88 126 PHE A CA 1
ATOM 993 C C . PHE A 1 126 ? 30.037 -17.091 -10.483 1.00 85.88 126 PHE A C 1
ATOM 995 O O . PHE A 1 126 ? 30.819 -16.848 -9.564 1.00 85.88 126 PHE A O 1
ATOM 1002 N N . ASP A 1 127 ? 30.143 -18.182 -11.244 1.00 85.75 127 ASP A N 1
ATOM 1003 C CA . ASP A 1 127 ? 31.103 -19.268 -10.989 1.00 85.75 127 ASP A CA 1
ATOM 1004 C C . ASP A 1 127 ? 32.563 -18.934 -11.312 1.00 85.75 127 ASP A C 1
ATOM 1006 O O . ASP A 1 127 ? 33.477 -19.565 -10.784 1.00 85.75 127 ASP A O 1
ATOM 1010 N N . ASP A 1 128 ? 32.797 -17.939 -12.158 1.00 84.44 128 ASP A N 1
ATOM 1011 C CA . ASP A 1 128 ? 34.128 -17.456 -12.525 1.00 84.44 128 ASP A CA 1
ATOM 1012 C C . ASP A 1 128 ? 34.732 -16.489 -11.489 1.00 84.44 128 ASP A C 1
ATOM 1014 O O . ASP A 1 128 ? 35.894 -16.100 -11.620 1.00 84.44 128 ASP A O 1
ATOM 1018 N N . ILE A 1 129 ? 33.975 -16.103 -10.455 1.00 85.44 129 ILE A N 1
ATOM 1019 C CA . ILE A 1 129 ? 34.480 -15.294 -9.339 1.00 85.44 129 ILE A CA 1
ATOM 1020 C C . ILE A 1 129 ? 35.114 -16.213 -8.293 1.00 85.44 129 ILE A C 1
ATOM 1022 O O . ILE A 1 129 ? 34.544 -17.237 -7.917 1.00 85.44 129 ILE A O 1
ATOM 1026 N N . ASP A 1 130 ? 36.288 -15.817 -7.790 1.00 83.69 130 ASP A N 1
ATOM 1027 C CA . ASP A 1 130 ? 36.951 -16.504 -6.680 1.00 83.69 130 ASP A CA 1
ATOM 1028 C C . ASP A 1 130 ? 35.970 -16.654 -5.494 1.00 83.69 130 ASP A C 1
ATOM 1030 O O . ASP A 1 130 ? 35.474 -15.643 -4.989 1.00 83.69 130 ASP A O 1
ATOM 1034 N N . PRO A 1 131 ? 35.694 -17.886 -5.017 1.00 80.25 131 PRO A N 1
ATOM 1035 C CA . PRO A 1 131 ? 34.764 -18.130 -3.913 1.00 80.25 131 PRO A CA 1
ATOM 1036 C C . PRO A 1 131 ? 35.108 -17.414 -2.597 1.00 80.25 131 PRO A C 1
ATOM 1038 O O . PRO A 1 131 ? 34.267 -17.370 -1.701 1.00 80.25 131 PRO A O 1
ATOM 1041 N N . SER A 1 132 ? 36.332 -16.895 -2.449 1.00 82.19 132 SER A N 1
ATOM 1042 C CA . SER A 1 132 ? 36.757 -16.080 -1.304 1.00 82.19 132 SER A CA 1
ATOM 1043 C C . SER A 1 132 ? 36.301 -14.619 -1.375 1.00 82.19 132 SER A C 1
ATOM 1045 O O . SER A 1 132 ? 36.345 -13.922 -0.358 1.00 82.19 132 SER A O 1
ATOM 1047 N N . VAL A 1 133 ? 35.857 -14.144 -2.544 1.00 81.81 133 VAL A N 1
ATOM 1048 C CA . VAL A 1 133 ? 35.304 -12.798 -2.703 1.00 81.81 133 VAL A CA 1
ATOM 1049 C C . VAL A 1 133 ? 33.985 -12.725 -1.931 1.00 81.81 133 VAL A C 1
ATOM 1051 O O . VAL A 1 133 ? 33.101 -13.560 -2.145 1.00 81.81 133 VAL A O 1
ATOM 1054 N N . PRO A 1 134 ? 33.832 -11.749 -1.017 1.00 81.00 134 PRO A N 1
ATOM 1055 C CA . PRO A 1 134 ? 32.596 -11.596 -0.277 1.00 81.00 134 PRO A CA 1
ATOM 1056 C C . PRO A 1 134 ? 31.468 -11.196 -1.218 1.00 81.00 134 PRO A C 1
ATOM 1058 O O . PRO A 1 134 ? 31.672 -10.652 -2.302 1.00 81.00 134 PRO A O 1
ATOM 1061 N N . ILE A 1 135 ? 30.251 -11.425 -0.756 1.00 80.94 135 ILE A N 1
ATOM 1062 C CA . ILE A 1 135 ? 29.058 -11.030 -1.485 1.00 80.94 135 ILE A CA 1
ATOM 1063 C C . ILE A 1 135 ? 28.998 -9.514 -1.540 1.00 80.94 135 ILE A C 1
ATOM 1065 O O . ILE A 1 135 ? 28.847 -8.839 -0.523 1.00 80.94 135 ILE A O 1
ATOM 1069 N N . ASP A 1 136 ? 29.123 -9.012 -2.755 1.00 84.38 136 ASP A N 1
ATOM 1070 C CA . ASP A 1 136 ? 29.220 -7.596 -3.052 1.00 84.38 136 ASP A CA 1
ATOM 1071 C C . ASP A 1 136 ? 28.292 -7.257 -4.223 1.00 84.38 136 ASP A C 1
ATOM 1073 O O . ASP A 1 136 ? 28.408 -7.841 -5.306 1.00 84.38 136 ASP A O 1
ATOM 1077 N N . ASP A 1 137 ? 27.352 -6.339 -3.986 1.00 86.00 137 ASP A N 1
ATOM 1078 C CA . ASP A 1 137 ? 26.459 -5.782 -5.009 1.00 86.00 137 ASP A CA 1
ATOM 1079 C C . ASP A 1 137 ? 27.195 -4.786 -5.920 1.00 86.00 137 ASP A C 1
ATOM 1081 O O . ASP A 1 137 ? 26.803 -4.585 -7.063 1.00 86.00 137 ASP A O 1
ATOM 1085 N N . ASN A 1 138 ? 28.296 -4.202 -5.437 1.00 84.62 138 ASN A N 1
ATOM 1086 C CA . ASN A 1 138 ? 29.098 -3.198 -6.133 1.00 84.62 138 ASN A CA 1
ATOM 1087 C C . ASN A 1 138 ? 30.400 -3.777 -6.703 1.00 84.62 138 ASN A C 1
ATOM 1089 O O . ASN A 1 138 ? 31.324 -3.024 -7.025 1.00 84.62 138 ASN A O 1
ATOM 1093 N N . TYR A 1 139 ? 30.483 -5.105 -6.839 1.00 88.56 139 TYR A N 1
ATOM 1094 C CA . TYR A 1 139 ? 31.663 -5.758 -7.393 1.00 88.56 139 TYR A CA 1
ATOM 1095 C C . TYR A 1 139 ? 31.971 -5.177 -8.785 1.00 88.56 139 TYR A C 1
ATOM 1097 O O . TYR A 1 139 ? 31.081 -5.157 -9.640 1.00 88.56 139 TYR A O 1
ATOM 1105 N N . PRO A 1 140 ? 33.206 -4.705 -9.042 1.00 85.75 140 PRO A N 1
ATOM 1106 C CA . PRO A 1 140 ? 33.514 -3.839 -10.184 1.00 85.75 140 PRO A CA 1
ATOM 1107 C C . PRO A 1 140 ? 33.477 -4.548 -11.545 1.00 85.75 140 PRO A C 1
ATOM 1109 O O . PRO A 1 140 ? 33.699 -3.911 -12.573 1.00 85.75 140 PRO A O 1
ATOM 1112 N N . VAL A 1 141 ? 33.239 -5.861 -11.571 1.00 88.44 141 VAL A N 1
ATOM 1113 C CA . VAL A 1 141 ? 33.115 -6.625 -12.812 1.00 88.44 141 VAL A CA 1
ATOM 1114 C C . VAL A 1 141 ? 31.688 -6.524 -13.333 1.00 88.44 141 VAL A C 1
ATOM 1116 O O . VAL A 1 141 ? 30.749 -7.041 -12.729 1.00 88.44 141 VAL A O 1
ATOM 1119 N N . THR A 1 142 ? 31.554 -5.899 -14.496 1.00 91.12 142 THR A N 1
ATOM 1120 C CA . THR A 1 142 ? 30.304 -5.843 -15.247 1.00 91.12 142 THR A CA 1
ATOM 1121 C C . THR A 1 142 ? 30.097 -7.103 -16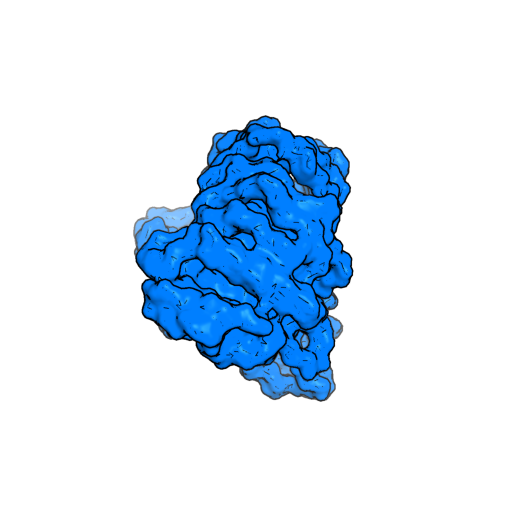.078 1.00 91.12 142 THR A C 1
ATOM 1123 O O . THR A 1 142 ? 31.038 -7.646 -16.662 1.00 91.12 142 THR A O 1
ATOM 1126 N N . ARG A 1 143 ? 28.846 -7.556 -16.170 1.00 90.69 143 ARG A N 1
ATOM 1127 C CA . ARG A 1 143 ? 28.433 -8.750 -16.909 1.00 90.69 143 ARG A CA 1
ATOM 1128 C C . ARG A 1 143 ? 27.226 -8.466 -17.768 1.00 90.69 143 ARG A C 1
ATOM 1130 O O . ARG A 1 143 ? 26.375 -7.663 -17.411 1.00 90.69 143 ARG A O 1
ATOM 1137 N N . LYS A 1 144 ? 27.131 -9.203 -18.867 1.00 95.25 144 LYS A N 1
ATOM 1138 C CA . LYS A 1 144 ? 25.975 -9.202 -19.758 1.00 95.25 144 LYS A CA 1
ATOM 1139 C C . LYS A 1 144 ? 25.266 -10.537 -19.651 1.00 95.25 144 LYS A C 1
ATOM 1141 O O . LYS A 1 144 ? 25.615 -11.479 -20.360 1.00 95.25 144 LYS A O 1
ATOM 1146 N N . ILE A 1 145 ? 24.304 -10.621 -18.742 1.00 95.31 145 ILE A N 1
ATOM 1147 C CA . ILE A 1 145 ? 23.501 -11.833 -18.594 1.00 95.31 145 ILE A CA 1
ATOM 1148 C C . ILE A 1 145 ? 22.466 -11.895 -19.716 1.00 95.31 145 ILE A C 1
ATOM 1150 O O . ILE A 1 145 ? 21.922 -10.869 -20.130 1.00 95.31 145 ILE A O 1
ATOM 1154 N N . LYS A 1 146 ? 22.159 -13.095 -20.203 1.00 96.81 146 LYS A N 1
ATOM 1155 C CA . LYS A 1 146 ? 21.126 -13.300 -21.224 1.00 96.81 146 LYS A CA 1
ATOM 1156 C C . LYS A 1 146 ? 19.961 -14.049 -20.620 1.00 96.81 146 LYS A C 1
ATOM 1158 O O . LYS A 1 146 ? 20.111 -15.181 -20.179 1.00 96.81 146 LYS A O 1
ATOM 1163 N N . ILE A 1 147 ? 18.789 -13.429 -20.643 1.00 95.88 147 ILE A N 1
ATOM 1164 C CA . ILE A 1 147 ? 17.547 -14.036 -20.177 1.00 95.88 147 ILE A CA 1
ATOM 1165 C C . ILE A 1 147 ? 16.700 -14.390 -21.388 1.00 95.88 147 ILE A C 1
ATOM 1167 O O . ILE A 1 147 ? 16.195 -13.517 -22.097 1.00 95.88 147 ILE A O 1
ATOM 1171 N N . ARG A 1 148 ? 16.543 -15.687 -21.625 1.00 95.44 148 ARG A N 1
ATOM 1172 C CA . ARG A 1 148 ? 15.780 -16.245 -22.729 1.00 95.44 148 ARG A CA 1
ATOM 1173 C C . ARG A 1 148 ? 14.392 -16.681 -22.267 1.00 95.44 148 ARG A C 1
ATOM 1175 O O . ARG A 1 148 ? 14.234 -17.510 -21.375 1.00 95.44 148 ARG A O 1
ATOM 1182 N N . PHE A 1 149 ? 13.380 -16.166 -22.953 1.00 93.06 149 PHE A N 1
ATOM 1183 C CA . PHE A 1 149 ? 11.967 -16.460 -22.760 1.00 93.06 149 PHE A CA 1
ATOM 1184 C C . PHE A 1 149 ? 11.430 -17.210 -23.990 1.00 93.06 149 PHE A C 1
ATOM 1186 O O . PHE A 1 149 ? 11.122 -16.580 -25.009 1.00 93.06 149 PHE A O 1
ATOM 1193 N N . PRO A 1 150 ? 11.271 -18.543 -23.924 1.00 90.75 150 PRO A N 1
ATOM 1194 C CA . PRO A 1 150 ? 10.696 -19.319 -25.025 1.00 90.75 150 PRO A CA 1
ATOM 1195 C C . PRO A 1 150 ? 9.227 -18.980 -25.299 1.00 90.75 150 PRO A C 1
ATOM 1197 O O . PRO A 1 150 ? 8.749 -19.142 -26.418 1.00 90.75 150 PRO A O 1
ATOM 1200 N N . ARG A 1 151 ? 8.503 -18.524 -24.267 1.00 87.56 151 ARG A N 1
ATOM 1201 C CA . ARG A 1 151 ? 7.059 -18.239 -24.294 1.00 87.56 151 ARG A CA 1
ATOM 1202 C C . ARG A 1 151 ? 6.744 -16.843 -23.755 1.00 87.56 151 ARG A C 1
ATOM 1204 O O . ARG A 1 151 ? 5.842 -16.658 -22.951 1.00 87.56 151 ARG A O 1
ATOM 1211 N N . PHE A 1 152 ? 7.506 -15.844 -24.190 1.00 88.44 152 PHE A N 1
ATOM 1212 C CA . PHE A 1 152 ? 7.440 -14.475 -23.662 1.00 88.44 152 PHE A CA 1
ATOM 1213 C C . PHE A 1 152 ? 6.071 -13.786 -23.793 1.00 88.44 152 PHE A C 1
ATOM 1215 O O . PHE A 1 152 ? 5.778 -12.871 -23.033 1.00 88.44 152 PHE A O 1
ATOM 1222 N N . GLN A 1 153 ? 5.226 -14.228 -24.730 1.00 88.12 153 GLN A N 1
ATOM 1223 C CA . GLN A 1 153 ? 3.858 -13.719 -24.878 1.00 88.12 153 GLN A CA 1
ATOM 1224 C C . GLN A 1 153 ? 2.875 -14.295 -23.857 1.00 88.12 153 GLN A C 1
ATOM 1226 O O . GLN A 1 153 ? 1.773 -13.773 -23.731 1.00 88.12 153 GLN A O 1
ATOM 1231 N N . ASP A 1 154 ? 3.247 -15.347 -23.130 1.00 87.88 154 ASP A N 1
ATOM 1232 C CA . ASP A 1 154 ? 2.433 -15.836 -22.022 1.00 87.88 154 ASP A CA 1
ATOM 1233 C C . ASP A 1 154 ? 2.725 -15.061 -20.715 1.00 87.88 154 ASP A C 1
ATOM 1235 O O . ASP A 1 154 ? 2.016 -15.244 -19.730 1.00 87.88 154 ASP A O 1
ATOM 1239 N N . LEU A 1 155 ? 3.717 -14.159 -20.684 1.00 89.81 155 LEU A N 1
ATOM 1240 C CA . LEU A 1 155 ? 3.995 -13.350 -19.494 1.00 89.81 155 LEU A CA 1
ATOM 1241 C C . LEU A 1 155 ? 2.918 -12.286 -19.262 1.00 89.81 155 LEU A C 1
ATOM 1243 O O . LEU A 1 155 ? 2.588 -11.515 -20.161 1.00 89.81 155 LEU A O 1
ATOM 1247 N N . LEU A 1 156 ? 2.452 -12.209 -18.015 1.00 91.69 156 LEU A N 1
ATOM 1248 C CA . LEU A 1 156 ? 1.552 -11.174 -17.504 1.00 91.69 156 LEU A CA 1
ATOM 1249 C C . LEU A 1 156 ? 2.295 -10.114 -16.690 1.00 91.69 156 LEU A C 1
ATOM 1251 O O . LEU A 1 156 ? 1.931 -8.945 -16.717 1.00 91.69 156 LEU A O 1
ATOM 1255 N N . ILE A 1 157 ? 3.322 -10.505 -15.941 1.00 93.12 157 ILE A N 1
ATOM 1256 C CA . ILE A 1 157 ? 4.057 -9.586 -15.066 1.00 93.12 157 ILE A CA 1
ATOM 1257 C C . ILE A 1 157 ? 5.537 -9.706 -15.378 1.00 93.12 157 ILE A C 1
ATOM 1259 O O . ILE A 1 157 ? 6.055 -10.822 -15.440 1.00 93.12 157 ILE A O 1
ATOM 1263 N N . PHE A 1 158 ? 6.200 -8.563 -15.525 1.00 95.19 158 PHE A N 1
ATOM 1264 C CA . PHE A 1 158 ? 7.649 -8.453 -15.615 1.0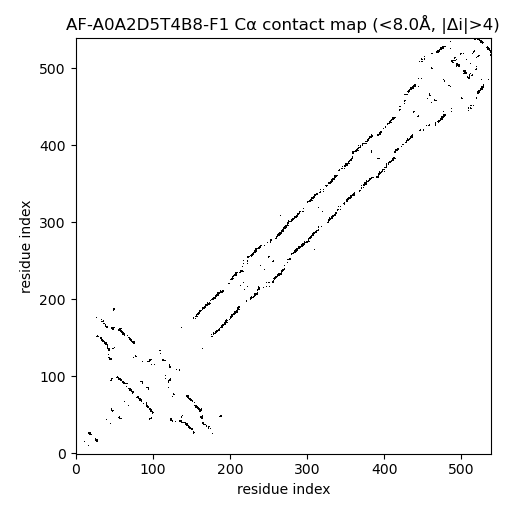0 95.19 158 PHE A CA 1
ATOM 1265 C C . PHE A 1 158 ? 8.128 -7.345 -14.675 1.00 95.19 158 PHE A C 1
ATOM 1267 O O . PHE A 1 158 ? 7.789 -6.175 -14.851 1.00 95.19 158 PHE A O 1
ATOM 1274 N N . ASN A 1 159 ? 8.913 -7.719 -13.669 1.00 94.50 159 ASN A N 1
ATOM 1275 C CA . ASN A 1 159 ? 9.323 -6.840 -12.583 1.00 94.50 159 ASN A CA 1
ATOM 1276 C C . ASN A 1 159 ? 10.845 -6.897 -12.394 1.00 94.50 159 ASN A C 1
ATOM 1278 O O . ASN A 1 159 ? 11.400 -7.953 -12.092 1.00 94.50 159 ASN A O 1
ATOM 1282 N N . LEU A 1 160 ? 11.493 -5.739 -12.502 1.00 93.50 160 LEU A N 1
ATOM 1283 C CA . LEU A 1 160 ? 12.870 -5.471 -12.094 1.00 93.50 160 LEU A CA 1
ATOM 1284 C C . LEU A 1 160 ? 12.831 -4.361 -11.042 1.00 93.50 160 LEU A C 1
ATOM 1286 O O . LEU A 1 160 ? 12.515 -3.209 -11.343 1.00 93.50 160 LEU A O 1
ATOM 1290 N N . ARG A 1 161 ? 13.079 -4.714 -9.780 1.00 92.06 161 ARG A N 1
ATOM 1291 C CA . ARG A 1 161 ? 13.020 -3.774 -8.653 1.00 92.06 161 ARG A CA 1
ATOM 1292 C C . ARG A 1 161 ? 14.324 -3.797 -7.879 1.00 92.06 161 ARG A C 1
ATOM 1294 O O . ARG A 1 161 ? 14.846 -4.879 -7.615 1.00 92.06 161 ARG A O 1
ATOM 1301 N N . TYR A 1 162 ? 14.831 -2.620 -7.518 1.00 91.25 162 TYR A N 1
ATOM 1302 C CA . TYR A 1 162 ? 16.072 -2.456 -6.754 1.00 91.25 162 TYR A CA 1
ATOM 1303 C C . TYR A 1 162 ? 17.249 -3.243 -7.347 1.00 91.25 162 TYR A C 1
ATOM 1305 O O . TYR A 1 162 ? 18.077 -3.764 -6.608 1.00 91.25 162 TYR A O 1
ATOM 1313 N N . THR A 1 163 ? 17.284 -3.416 -8.670 1.00 90.75 163 THR A N 1
ATOM 1314 C CA . THR A 1 163 ? 18.291 -4.247 -9.339 1.00 90.75 163 THR A CA 1
ATOM 1315 C C . THR 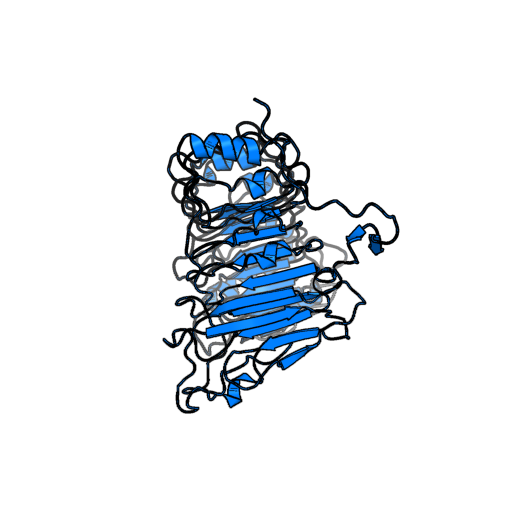A 1 163 ? 19.410 -3.366 -9.874 1.00 90.75 163 THR A C 1
ATOM 1317 O O . THR A 1 163 ? 19.111 -2.350 -10.502 1.00 90.75 163 THR A O 1
ATOM 1320 N N . GLY A 1 164 ? 20.670 -3.751 -9.646 1.00 89.75 164 GLY A N 1
ATOM 1321 C CA . GLY A 1 164 ? 21.882 -3.085 -10.149 1.00 89.75 164 GLY A CA 1
ATOM 1322 C C . GLY A 1 164 ? 22.056 -3.208 -11.668 1.00 89.75 164 GLY A C 1
ATOM 1323 O O . GLY A 1 164 ? 23.058 -3.727 -12.150 1.00 89.75 164 GLY A O 1
ATOM 1324 N N . LEU A 1 165 ? 21.037 -2.794 -12.425 1.00 92.38 165 LEU A N 1
ATOM 1325 C CA . LEU A 1 165 ? 21.055 -2.737 -13.883 1.00 92.38 165 LEU A CA 1
ATOM 1326 C C . LEU A 1 165 ? 21.919 -1.566 -14.329 1.00 92.38 165 LEU A C 1
ATOM 1328 O O . LEU A 1 165 ? 21.762 -0.464 -13.812 1.00 92.38 165 LEU A O 1
ATOM 1332 N N . LEU A 1 166 ? 22.777 -1.813 -15.307 1.00 93.31 166 LEU A N 1
ATOM 1333 C CA . LEU A 1 166 ? 23.672 -0.841 -15.916 1.00 93.31 166 LEU A CA 1
ATOM 1334 C C . LEU A 1 166 ? 23.246 -0.553 -17.358 1.00 93.31 166 LEU A C 1
ATOM 1336 O O . LEU A 1 166 ? 22.558 -1.361 -17.986 1.00 93.31 166 LEU A O 1
ATOM 1340 N N . GLY A 1 167 ? 23.695 0.580 -17.898 1.00 93.38 167 GLY A N 1
ATOM 1341 C CA . GLY A 1 167 ? 23.575 0.878 -19.322 1.00 93.38 167 GLY A CA 1
ATOM 1342 C C . GLY A 1 167 ? 22.133 1.082 -19.798 1.00 93.38 167 GLY A C 1
ATOM 1343 O O . GLY A 1 167 ? 21.287 1.639 -19.098 1.00 93.38 167 GLY A O 1
ATOM 1344 N N . GLU A 1 168 ? 21.856 0.666 -21.032 1.00 95.12 168 GLU A N 1
ATOM 1345 C CA . GLU A 1 168 ? 20.540 0.777 -21.673 1.00 95.12 168 GLU A CA 1
ATOM 1346 C C . GLU A 1 168 ? 19.697 -0.481 -21.420 1.00 95.12 168 GLU A C 1
ATOM 1348 O O . GLU A 1 168 ? 20.156 -1.612 -21.604 1.00 95.12 168 GLU A O 1
ATOM 1353 N N . LEU A 1 169 ? 18.422 -0.302 -21.060 1.00 94.81 169 LEU A N 1
ATOM 1354 C CA . LEU A 1 169 ? 17.481 -1.420 -20.980 1.00 94.81 169 LEU A CA 1
ATOM 1355 C C . LEU A 1 169 ? 17.262 -2.018 -22.386 1.00 94.81 169 LEU A C 1
ATOM 1357 O O . LEU A 1 169 ? 16.942 -1.266 -23.301 1.00 94.81 169 LEU A O 1
ATOM 1361 N N . PRO A 1 170 ? 17.332 -3.342 -22.607 1.00 93.38 170 PRO A N 1
ATOM 1362 C CA . PRO A 1 170 ? 17.315 -3.890 -23.966 1.00 93.38 170 PRO A CA 1
ATOM 1363 C C . PRO A 1 170 ? 16.051 -3.565 -24.762 1.00 93.38 170 PRO A C 1
ATOM 1365 O O . PRO A 1 170 ? 14.938 -3.810 -24.295 1.00 93.38 170 PRO A O 1
ATOM 1368 N N . SER A 1 171 ? 16.217 -3.144 -26.022 1.00 91.69 171 SER A N 1
ATOM 1369 C CA . SER A 1 171 ? 15.114 -2.872 -26.965 1.00 91.69 171 SER A CA 1
ATOM 1370 C C . SER A 1 171 ? 14.162 -4.062 -27.137 1.00 91.69 171 SER A C 1
ATOM 1372 O O . SER A 1 171 ? 12.961 -3.891 -27.323 1.00 91.69 171 SER A O 1
ATOM 1374 N N . ALA A 1 172 ? 14.665 -5.285 -26.964 1.00 92.31 172 ALA A N 1
ATOM 1375 C CA . ALA A 1 172 ? 13.875 -6.510 -26.975 1.00 92.31 172 ALA A CA 1
ATOM 1376 C C . ALA A 1 172 ? 12.669 -6.478 -26.006 1.00 92.31 172 ALA A C 1
ATOM 1378 O O . ALA A 1 172 ? 11.658 -7.126 -26.289 1.00 92.31 172 ALA A O 1
ATOM 1379 N N . ILE A 1 173 ? 12.709 -5.687 -24.924 1.00 91.50 173 ILE A N 1
ATOM 1380 C CA . ILE A 1 173 ? 11.559 -5.492 -24.026 1.00 91.50 173 ILE A CA 1
ATOM 1381 C C . ILE A 1 173 ? 10.323 -4.967 -24.773 1.00 91.50 173 ILE A C 1
ATOM 1383 O O . ILE A 1 173 ? 9.199 -5.386 -24.504 1.00 91.50 173 ILE A O 1
ATOM 1387 N N . GLY A 1 174 ? 10.542 -4.170 -25.819 1.00 90.44 174 GLY A N 1
ATOM 1388 C CA . GLY A 1 174 ? 9.538 -3.664 -26.742 1.00 90.44 174 GLY A CA 1
ATOM 1389 C C . GLY A 1 174 ? 8.774 -4.728 -27.519 1.00 90.44 174 GLY A C 1
ATOM 1390 O O . GLY A 1 174 ? 7.915 -4.372 -28.318 1.00 90.44 174 GLY A O 1
ATOM 1391 N N . ARG A 1 175 ? 9.055 -6.026 -27.332 1.00 90.94 175 ARG A N 1
ATOM 1392 C CA . ARG A 1 175 ? 8.328 -7.151 -27.950 1.00 90.94 175 ARG A CA 1
ATOM 1393 C C . ARG A 1 175 ? 7.233 -7.739 -27.055 1.00 90.94 175 ARG A C 1
ATOM 1395 O O . ARG A 1 175 ? 6.413 -8.512 -27.555 1.00 90.94 175 ARG A O 1
ATOM 1402 N N . PHE A 1 176 ? 7.184 -7.398 -25.769 1.00 89.38 176 PHE A N 1
ATOM 1403 C CA . PHE A 1 176 ? 6.100 -7.837 -24.888 1.00 89.38 176 PHE A CA 1
ATOM 1404 C C . PHE A 1 176 ? 4.764 -7.198 -25.307 1.00 89.38 176 PHE A C 1
ATOM 1406 O O . PHE A 1 176 ? 4.677 -5.977 -25.469 1.00 89.38 176 PHE A O 1
ATOM 1413 N N . ARG A 1 177 ? 3.729 -8.023 -25.542 1.00 87.12 177 ARG A N 1
ATOM 1414 C CA . ARG A 1 177 ? 2.410 -7.555 -26.019 1.00 87.12 177 ARG A CA 1
ATOM 1415 C C . ARG A 1 177 ? 1.241 -7.852 -25.081 1.00 87.12 177 ARG A C 1
ATOM 1417 O O . ARG A 1 177 ? 0.168 -7.309 -25.295 1.00 87.12 177 ARG A O 1
ATOM 1424 N N . ASN A 1 178 ? 1.444 -8.692 -24.069 1.00 87.38 178 ASN A N 1
ATOM 1425 C CA . ASN A 1 178 ? 0.369 -9.201 -23.212 1.00 87.38 178 ASN A CA 1
ATOM 1426 C C . ASN A 1 178 ? 0.612 -8.927 -21.714 1.00 87.38 178 ASN A C 1
ATOM 1428 O O . ASN A 1 178 ? 0.002 -9.584 -20.872 1.00 87.38 178 ASN A O 1
ATOM 1432 N N . LEU A 1 179 ? 1.509 -7.994 -21.368 1.00 92.81 179 LEU A N 1
ATOM 1433 C CA . LEU A 1 179 ? 1.789 -7.697 -19.964 1.00 92.81 179 LEU A CA 1
ATOM 1434 C C . LEU A 1 179 ? 0.593 -6.986 -19.325 1.00 92.81 179 LEU A C 1
ATOM 1436 O O . LEU A 1 179 ? 0.092 -5.985 -19.825 1.00 92.81 179 LEU A O 1
ATOM 1440 N N . ASP A 1 180 ? 0.189 -7.452 -18.158 1.00 94.50 180 ASP A N 1
ATOM 1441 C CA . ASP A 1 180 ? -0.634 -6.678 -17.238 1.00 94.50 180 ASP A CA 1
ATOM 1442 C C . ASP A 1 180 ? 0.199 -5.651 -16.490 1.00 94.50 180 ASP A C 1
ATOM 1444 O O . ASP A 1 180 ? -0.277 -4.549 -16.231 1.00 94.50 180 ASP A O 1
ATOM 1448 N N . SER A 1 181 ? 1.437 -6.000 -16.142 1.00 96.62 181 SER A N 1
ATOM 1449 C CA . SER A 1 181 ? 2.313 -5.140 -15.358 1.00 96.62 181 SER A CA 1
ATOM 1450 C C . SER A 1 181 ? 3.745 -5.198 -15.866 1.00 96.62 181 SER A C 1
ATOM 1452 O O . SER A 1 181 ? 4.332 -6.278 -15.966 1.00 96.62 181 SER A O 1
ATOM 1454 N N . LEU A 1 182 ? 4.318 -4.023 -16.117 1.00 97.12 182 LEU A N 1
ATOM 1455 C CA . LEU A 1 182 ? 5.748 -3.824 -16.304 1.00 97.12 182 LEU A CA 1
ATOM 1456 C C . LEU A 1 182 ? 6.260 -2.868 -15.224 1.00 97.12 182 LEU A C 1
ATOM 1458 O O . LEU A 1 182 ? 5.842 -1.714 -15.175 1.00 97.12 182 LEU A O 1
ATOM 1462 N N . SER A 1 183 ? 7.193 -3.327 -14.392 1.00 97.00 183 SER A N 1
ATOM 1463 C CA . SER A 1 183 ? 7.839 -2.491 -13.379 1.00 97.00 183 SER A CA 1
ATOM 1464 C C . SER A 1 183 ? 9.349 -2.488 -13.548 1.00 97.00 183 SER A C 1
ATOM 1466 O O . SER A 1 183 ? 9.984 -3.523 -13.362 1.00 97.00 183 SER A O 1
ATOM 1468 N N . ILE A 1 184 ? 9.919 -1.307 -13.779 1.00 95.75 184 ILE A N 1
ATOM 1469 C CA . ILE A 1 184 ? 11.341 -1.003 -13.602 1.00 95.75 184 ILE A CA 1
ATOM 1470 C C . ILE A 1 184 ? 11.428 0.054 -12.501 1.00 95.75 184 ILE A C 1
ATOM 1472 O O . ILE A 1 184 ? 11.041 1.206 -12.698 1.00 95.75 184 ILE A O 1
ATOM 1476 N N . PHE A 1 185 ? 11.861 -0.347 -11.310 1.00 94.19 185 PHE A N 1
ATOM 1477 C CA . PHE A 1 185 ? 11.808 0.518 -10.132 1.00 94.19 185 PHE A CA 1
ATOM 1478 C C . PHE A 1 185 ? 13.124 0.503 -9.362 1.00 94.19 185 PHE A C 1
ATOM 1480 O O . PHE A 1 185 ? 13.683 -0.568 -9.127 1.00 94.19 185 PHE A O 1
ATOM 1487 N N . ARG A 1 186 ? 13.604 1.675 -8.934 1.00 92.06 186 ARG A N 1
ATOM 1488 C CA . ARG A 1 186 ? 14.832 1.844 -8.138 1.00 92.06 186 ARG A CA 1
ATOM 1489 C C . ARG A 1 186 ? 16.038 1.157 -8.791 1.00 92.06 186 ARG A C 1
ATOM 1491 O O . ARG A 1 186 ? 16.757 0.404 -8.148 1.00 92.06 186 ARG A O 1
ATOM 1498 N N . SER A 1 187 ? 16.193 1.355 -10.098 1.00 91.56 187 SER A N 1
ATOM 1499 C CA . SER A 1 187 ? 17.335 0.874 -10.889 1.00 91.56 187 SER A CA 1
ATOM 1500 C C . SER A 1 187 ? 18.228 2.075 -11.200 1.00 91.56 187 SER A C 1
ATOM 1502 O O . SER A 1 187 ? 18.202 2.619 -12.301 1.00 91.56 187 SER A O 1
ATOM 1504 N N . GLU A 1 188 ? 18.942 2.553 -10.181 1.00 90.00 188 GLU A N 1
ATOM 1505 C CA . GLU A 1 188 ? 19.625 3.857 -10.175 1.00 90.00 188 GLU A CA 1
ATOM 1506 C C . GLU A 1 188 ? 20.879 3.910 -11.040 1.00 90.00 188 GLU A C 1
ATOM 1508 O O . GLU A 1 188 ? 21.433 4.980 -11.265 1.00 90.00 188 GLU A O 1
ATOM 1513 N N . ASN A 1 189 ? 21.351 2.759 -11.503 1.00 90.56 189 ASN A N 1
ATOM 1514 C CA . ASN A 1 189 ? 22.514 2.670 -12.374 1.00 90.56 189 ASN A CA 1
ATOM 1515 C C . ASN A 1 189 ? 22.123 2.483 -13.851 1.00 90.56 189 ASN A C 1
ATOM 1517 O O . ASN A 1 189 ? 22.999 2.370 -14.703 1.00 90.56 189 ASN A O 1
ATOM 1521 N N . LEU A 1 190 ? 20.817 2.448 -14.150 1.00 93.44 190 LEU A N 1
ATOM 1522 C CA . LEU A 1 190 ? 20.302 2.375 -15.512 1.00 93.44 190 LEU A CA 1
ATOM 1523 C C . LEU A 1 190 ? 20.424 3.752 -16.170 1.00 93.44 190 LEU A C 1
ATOM 1525 O O . LEU A 1 190 ? 19.916 4.732 -15.627 1.00 93.44 190 LEU A O 1
ATOM 1529 N N . ASP A 1 191 ? 21.020 3.812 -17.356 1.00 93.38 191 ASP A N 1
ATOM 1530 C CA . ASP A 1 191 ? 21.303 5.064 -18.066 1.00 93.38 191 ASP A CA 1
ATOM 1531 C C . ASP A 1 191 ? 20.152 5.498 -18.980 1.00 93.38 191 ASP A C 1
ATOM 1533 O O . ASP A 1 191 ? 19.926 6.691 -19.189 1.00 93.38 191 ASP A O 1
ATOM 1537 N N . SER A 1 192 ? 19.432 4.540 -19.574 1.00 94.50 192 SER A N 1
ATOM 1538 C CA . SER A 1 192 ? 18.352 4.827 -20.526 1.00 94.50 192 SER A CA 1
ATOM 1539 C C . SER A 1 192 ? 17.422 3.634 -20.768 1.00 94.50 192 SER A C 1
ATOM 1541 O O . SER A 1 192 ? 17.682 2.504 -20.346 1.00 94.50 192 SER A O 1
ATOM 1543 N N . LEU A 1 193 ? 16.309 3.892 -21.461 1.00 94.69 193 LEU A N 1
ATOM 1544 C CA . LEU A 1 193 ? 15.431 2.850 -21.991 1.00 94.69 193 LEU A CA 1
ATOM 1545 C C . LEU A 1 193 ? 15.815 2.496 -23.425 1.00 94.69 193 LEU A C 1
ATOM 1547 O O . LEU A 1 193 ? 16.184 3.372 -24.204 1.00 94.69 193 LEU A O 1
ATOM 1551 N N . GLY A 1 194 ? 15.603 1.228 -23.769 1.00 92.06 194 GLY A N 1
ATOM 1552 C CA . GLY A 1 194 ? 15.757 0.701 -25.116 1.00 92.06 194 GLY A CA 1
ATOM 1553 C C . GLY A 1 194 ? 14.973 1.474 -26.167 1.00 92.06 194 GLY A C 1
ATOM 1554 O O . GLY A 1 194 ? 13.820 1.836 -25.940 1.00 92.06 194 GLY A O 1
ATOM 1555 N N . SER A 1 195 ? 15.550 1.629 -27.356 1.00 91.81 195 SER A N 1
ATOM 1556 C CA . SER A 1 195 ? 14.897 2.303 -28.499 1.00 91.81 195 SER A CA 1
ATOM 1557 C C . SER A 1 195 ? 13.496 1.794 -28.890 1.00 91.81 195 SER A C 1
ATOM 1559 O O . SER A 1 195 ? 12.729 2.561 -29.459 1.00 91.81 195 SER A O 1
ATOM 1561 N N . ASP A 1 196 ? 13.145 0.542 -28.574 1.00 91.94 196 ASP A N 1
ATOM 1562 C CA . ASP A 1 196 ? 11.822 -0.052 -28.844 1.00 91.94 196 ASP A CA 1
ATOM 1563 C C . ASP A 1 196 ? 10.900 -0.074 -27.607 1.00 91.94 196 ASP A C 1
ATOM 1565 O O . ASP A 1 196 ? 9.850 -0.721 -27.621 1.00 91.94 196 ASP A O 1
ATOM 1569 N N . PHE A 1 197 ? 11.275 0.573 -26.498 1.00 91.12 197 PHE A N 1
ATOM 1570 C CA . PHE A 1 197 ? 10.482 0.549 -25.263 1.00 91.12 197 PHE A CA 1
ATOM 1571 C C . PHE A 1 197 ? 9.067 1.116 -25.460 1.00 91.12 197 PHE A C 1
ATOM 1573 O O . PHE A 1 197 ? 8.113 0.649 -24.841 1.00 91.12 197 PHE A O 1
ATOM 1580 N N . ASP A 1 198 ? 8.909 2.072 -26.372 1.00 89.50 198 ASP A N 1
ATOM 1581 C CA . ASP A 1 198 ? 7.625 2.656 -26.765 1.00 89.50 198 ASP A CA 1
ATOM 1582 C C . ASP A 1 198 ? 6.639 1.644 -27.373 1.00 89.50 198 ASP A C 1
ATOM 1584 O O . ASP A 1 198 ? 5.434 1.888 -27.403 1.00 89.50 198 ASP A O 1
ATOM 1588 N N . LYS A 1 199 ? 7.129 0.483 -27.820 1.00 89.50 199 LYS A N 1
ATOM 1589 C CA . LYS A 1 199 ? 6.315 -0.614 -28.356 1.00 89.50 199 LYS A CA 1
ATOM 1590 C C . LYS A 1 199 ? 5.819 -1.575 -27.278 1.00 89.50 199 LYS A C 1
ATOM 1592 O O . LYS A 1 199 ? 5.105 -2.523 -27.613 1.00 89.50 199 LYS A O 1
ATOM 1597 N N . VAL A 1 200 ? 6.209 -1.405 -26.013 1.00 87.75 200 VAL A N 1
ATOM 1598 C CA . VAL A 1 200 ? 5.682 -2.227 -24.917 1.00 87.75 200 VAL A CA 1
ATOM 1599 C C . VAL A 1 200 ? 4.177 -2.002 -24.791 1.00 87.75 200 VAL A C 1
ATOM 1601 O O . VAL A 1 200 ? 3.712 -0.873 -24.675 1.00 87.75 200 VAL A O 1
ATOM 1604 N N . PHE A 1 201 ? 3.417 -3.093 -24.733 1.00 90.25 201 PHE A N 1
ATOM 1605 C CA . PHE A 1 201 ? 1.996 -3.041 -24.406 1.00 90.25 201 PHE A CA 1
ATOM 1606 C C . PHE A 1 201 ? 1.784 -3.562 -22.986 1.00 90.25 201 PHE A C 1
ATOM 1608 O O . PHE A 1 201 ? 2.044 -4.739 -22.711 1.00 90.25 201 PHE A O 1
ATOM 1615 N N . CYS A 1 202 ? 1.327 -2.684 -22.092 1.00 94.38 202 CYS A N 1
ATOM 1616 C CA . CYS A 1 202 ? 0.954 -3.057 -20.733 1.00 94.38 202 CYS A CA 1
ATOM 1617 C C . CYS A 1 202 ? -0.200 -2.217 -20.176 1.00 94.38 202 CYS A C 1
ATOM 1619 O O . CYS A 1 202 ? -0.512 -1.150 -20.710 1.00 94.38 202 CYS A O 1
ATOM 1621 N N . LYS A 1 203 ? -0.835 -2.713 -19.108 1.00 95.69 203 LYS A N 1
ATOM 1622 C CA . LYS A 1 203 ? -1.890 -1.990 -18.377 1.00 95.69 203 LYS A CA 1
ATOM 1623 C C . LYS A 1 203 ? -1.329 -1.156 -17.233 1.00 95.69 203 LYS A C 1
ATOM 1625 O O . LYS A 1 203 ? -1.719 -0.009 -17.060 1.00 95.69 203 LYS A O 1
ATOM 1630 N N . ASN A 1 204 ? -0.402 -1.719 -16.471 1.00 97.44 204 ASN A N 1
ATOM 1631 C CA . ASN A 1 204 ? 0.220 -1.061 -15.332 1.00 97.44 204 ASN A CA 1
ATOM 1632 C C . ASN A 1 204 ? 1.702 -0.858 -15.628 1.00 97.44 204 ASN A C 1
ATOM 1634 O O . ASN A 1 204 ? 2.438 -1.829 -15.821 1.00 97.44 204 ASN A O 1
ATOM 1638 N N . LEU A 1 205 ? 2.131 0.398 -15.667 1.00 97.56 205 LEU A N 1
ATOM 1639 C CA . LEU A 1 205 ? 3.521 0.763 -15.903 1.00 97.56 205 LEU A CA 1
ATOM 1640 C C . LEU A 1 205 ? 4.099 1.420 -14.656 1.00 97.56 205 LEU A C 1
ATOM 1642 O O . LEU A 1 205 ? 3.568 2.411 -14.164 1.00 97.56 205 LEU A O 1
ATOM 1646 N N . THR A 1 206 ? 5.219 0.900 -14.172 1.00 97.44 206 THR A N 1
ATOM 1647 C CA . THR A 1 206 ? 6.032 1.551 -13.144 1.00 97.44 206 THR A CA 1
ATOM 1648 C C . THR A 1 206 ? 7.418 1.816 -13.703 1.00 97.44 206 THR A C 1
ATOM 1650 O O . THR A 1 206 ? 8.144 0.885 -14.044 1.00 97.44 206 THR A O 1
ATOM 1653 N N . LEU A 1 207 ? 7.773 3.092 -13.779 1.00 95.75 207 LEU A N 1
ATOM 1654 C CA . LEU A 1 207 ? 9.097 3.595 -14.112 1.00 95.75 207 LEU A CA 1
ATOM 1655 C C . LEU A 1 207 ? 9.462 4.603 -13.030 1.00 95.75 207 LEU A C 1
ATOM 1657 O O . LEU A 1 207 ? 9.057 5.754 -13.118 1.00 95.75 207 LEU A O 1
ATOM 1661 N N . GLY A 1 208 ? 10.176 4.178 -11.991 1.00 92.25 208 GLY A N 1
ATOM 1662 C CA . GLY A 1 208 ? 10.470 5.061 -10.862 1.00 92.25 208 GLY A CA 1
ATOM 1663 C C . GLY A 1 208 ? 11.850 4.845 -10.266 1.00 92.25 208 GLY A C 1
ATOM 1664 O O . GLY A 1 208 ? 12.375 3.738 -10.321 1.00 92.25 208 GLY A O 1
ATOM 1665 N N . GLY A 1 209 ? 12.453 5.895 -9.706 1.00 88.12 209 GLY A N 1
ATOM 1666 C CA . GLY A 1 209 ? 13.807 5.846 -9.137 1.00 88.12 209 GLY A CA 1
ATOM 1667 C C . GLY A 1 209 ? 14.854 5.293 -10.115 1.00 88.12 209 GLY A C 1
ATOM 1668 O O . GLY A 1 209 ? 15.588 4.368 -9.778 1.00 88.12 209 GLY A O 1
ATOM 1669 N N . LEU A 1 210 ? 14.851 5.774 -11.356 1.00 91.69 210 LEU A N 1
ATOM 1670 C CA . LEU A 1 210 ? 15.801 5.349 -12.387 1.00 91.69 210 LEU A CA 1
ATOM 1671 C C . LEU A 1 210 ? 17.115 6.139 -12.265 1.00 91.69 210 LEU A C 1
ATOM 1673 O O . LEU A 1 210 ? 17.137 7.211 -11.661 1.00 91.69 210 LEU A O 1
ATOM 1677 N N . GLY A 1 211 ? 18.197 5.638 -12.868 1.00 89.38 211 GLY A N 1
ATOM 1678 C CA . GLY A 1 211 ? 19.483 6.352 -12.937 1.00 89.38 211 GLY A CA 1
ATOM 1679 C C . GLY A 1 211 ? 19.481 7.601 -13.818 1.00 89.38 211 GLY A C 1
ATOM 1680 O O . GLY A 1 211 ? 20.421 8.393 -13.800 1.00 89.38 211 GLY A O 1
ATOM 1681 N N . PHE A 1 212 ? 18.388 7.824 -14.542 1.00 90.25 212 PHE A N 1
ATOM 1682 C CA . PHE A 1 212 ? 18.127 9.021 -15.326 1.00 90.25 212 PHE A CA 1
ATOM 1683 C C . PHE A 1 212 ? 16.731 9.570 -15.014 1.00 90.25 212 PHE A C 1
ATOM 1685 O O . PHE A 1 212 ? 15.874 8.889 -14.452 1.00 90.25 212 PHE A O 1
ATOM 1692 N N . SER A 1 213 ? 16.484 10.811 -15.432 1.00 86.50 213 SER A N 1
ATOM 1693 C CA . SER A 1 213 ? 15.153 11.416 -15.387 1.00 86.50 213 SER A CA 1
ATOM 1694 C C . SER A 1 213 ? 14.707 11.861 -16.774 1.00 86.50 213 SER A C 1
ATOM 1696 O O . SER A 1 213 ? 15.506 12.298 -17.608 1.00 86.50 213 SER A O 1
ATOM 1698 N N . PHE A 1 214 ? 13.406 11.784 -17.027 1.00 86.69 214 PHE A N 1
ATOM 1699 C CA . PHE A 1 214 ? 12.782 12.378 -18.197 1.00 86.69 214 PHE A CA 1
ATOM 1700 C C . PHE A 1 214 ? 12.707 13.897 -18.000 1.00 86.69 214 PHE A C 1
ATOM 1702 O O . PHE A 1 214 ? 11.780 14.442 -17.395 1.00 86.69 214 PHE A O 1
ATOM 1709 N N . SER A 1 215 ? 13.720 14.586 -18.520 1.00 80.12 215 SER A N 1
ATOM 1710 C CA . SER A 1 215 ? 13.912 16.034 -18.370 1.00 80.12 215 SER A CA 1
ATOM 1711 C C . SER A 1 215 ? 12.861 16.889 -19.087 1.00 80.12 215 SER A C 1
ATOM 1713 O O . SER A 1 215 ? 12.710 18.067 -18.777 1.00 80.12 215 SER A O 1
ATOM 1715 N N . VAL A 1 216 ? 12.117 16.307 -20.033 1.00 79.75 216 VAL A N 1
ATOM 1716 C CA . VAL A 1 216 ? 11.077 16.987 -20.827 1.00 79.75 216 VAL A CA 1
ATOM 1717 C C . VAL A 1 216 ? 9.669 16.605 -20.341 1.00 79.75 216 VAL A C 1
ATOM 1719 O O . VAL A 1 216 ? 8.724 16.611 -21.126 1.00 79.75 216 VAL A O 1
ATOM 1722 N N . GLY A 1 217 ? 9.514 16.201 -19.079 1.00 86.38 217 GLY A N 1
ATOM 1723 C CA . GLY A 1 217 ? 8.240 15.752 -18.509 1.00 86.38 217 GLY A CA 1
ATOM 1724 C C . GLY A 1 217 ? 7.829 14.346 -18.955 1.00 86.38 217 GLY A C 1
ATOM 1725 O O . GLY A 1 217 ? 8.676 13.499 -19.234 1.00 86.38 217 GLY A O 1
ATOM 1726 N N . ILE A 1 218 ? 6.520 14.092 -19.027 1.00 91.50 218 ILE A N 1
ATOM 1727 C CA . ILE A 1 218 ? 5.967 12.758 -19.317 1.00 91.50 218 ILE A CA 1
ATOM 1728 C C . ILE A 1 218 ? 6.381 12.294 -20.736 1.00 91.50 218 ILE A C 1
ATOM 1730 O O . ILE A 1 218 ? 6.243 13.059 -21.700 1.00 91.50 218 ILE A O 1
ATOM 1734 N N . PRO A 1 219 ? 6.934 11.078 -20.901 1.00 91.56 219 PRO A N 1
ATOM 1735 C CA . PRO A 1 219 ? 7.321 10.541 -22.207 1.00 91.56 219 PRO A CA 1
ATOM 1736 C C . PRO A 1 219 ? 6.156 10.379 -23.190 1.00 91.56 219 PRO A C 1
ATOM 1738 O O . PRO A 1 219 ? 5.048 10.026 -22.797 1.00 91.56 219 PRO A O 1
ATOM 1741 N N . GLU A 1 220 ? 6.425 10.557 -24.488 1.00 90.38 220 GLU A N 1
ATOM 1742 C CA . GLU A 1 220 ? 5.365 10.513 -25.510 1.00 90.38 220 GLU A CA 1
ATOM 1743 C C . GLU A 1 220 ? 4.707 9.139 -25.654 1.00 90.38 220 GLU A C 1
ATOM 1745 O O . GLU A 1 220 ? 3.513 9.028 -25.899 1.00 90.38 220 GLU A O 1
ATOM 1750 N N . PHE A 1 221 ? 5.473 8.066 -25.475 1.00 91.25 221 PHE A N 1
ATOM 1751 C CA . PHE A 1 221 ? 4.919 6.717 -25.563 1.00 91.25 221 PHE A CA 1
ATOM 1752 C C . PHE A 1 221 ? 3.890 6.434 -24.458 1.00 91.25 221 PHE A C 1
ATOM 1754 O O . PHE A 1 221 ? 3.012 5.599 -24.645 1.00 91.25 221 PHE A O 1
ATOM 1761 N N . ILE A 1 222 ? 3.984 7.132 -23.318 1.00 93.81 222 ILE A N 1
ATOM 1762 C CA . ILE A 1 222 ? 2.983 7.040 -22.253 1.00 93.81 222 ILE A CA 1
ATOM 1763 C C . ILE A 1 222 ? 1.718 7.753 -22.704 1.00 93.81 222 ILE A C 1
ATOM 1765 O O . ILE A 1 222 ? 0.659 7.146 -22.660 1.00 93.81 222 ILE A O 1
ATOM 1769 N N . LEU A 1 223 ? 1.841 9.000 -23.169 1.00 91.81 223 LEU A N 1
ATOM 1770 C CA . LEU A 1 223 ? 0.721 9.842 -23.611 1.00 91.81 223 LEU A CA 1
ATOM 1771 C C . LEU A 1 223 ? -0.021 9.265 -24.827 1.00 91.81 223 LEU A C 1
ATOM 1773 O O . LEU A 1 223 ? -1.221 9.466 -24.965 1.00 91.81 223 LEU A O 1
ATOM 1777 N N . ASN A 1 224 ? 0.680 8.518 -25.678 1.00 89.81 224 ASN A N 1
ATOM 177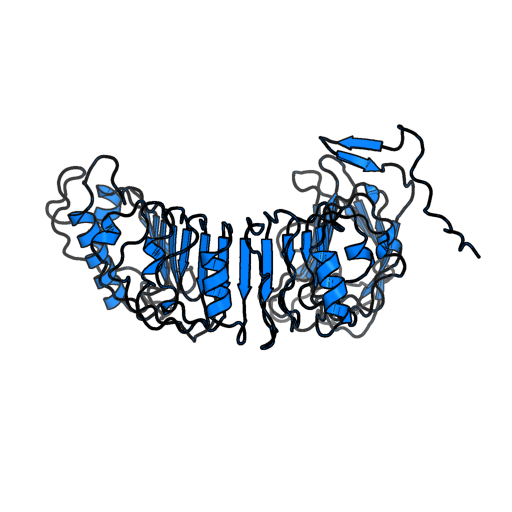8 C CA . ASN A 1 224 ? 0.110 7.847 -26.844 1.00 89.81 224 ASN A CA 1
ATOM 1779 C C . ASN A 1 224 ? -0.372 6.418 -26.545 1.00 89.81 224 ASN A C 1
ATOM 1781 O O . ASN A 1 224 ? -0.694 5.683 -27.478 1.00 89.81 224 ASN A O 1
ATOM 1785 N N . SER A 1 225 ? -0.385 5.989 -25.278 1.00 90.19 225 SER A N 1
ATOM 1786 C CA . SER A 1 225 ? -0.788 4.631 -24.927 1.00 90.19 225 SER A CA 1
ATOM 1787 C C . SER A 1 225 ? -2.295 4.488 -24.756 1.00 90.19 225 SER A C 1
ATOM 1789 O O . SER A 1 225 ? -2.944 5.166 -23.964 1.00 90.19 225 SER A O 1
ATOM 1791 N N . ASN A 1 226 ? -2.841 3.483 -25.429 1.00 89.38 226 ASN A N 1
ATOM 1792 C CA . ASN A 1 226 ? -4.260 3.154 -25.387 1.00 89.38 226 ASN A CA 1
ATOM 1793 C C . ASN A 1 226 ? -4.559 2.090 -24.321 1.00 89.38 226 ASN A C 1
ATOM 1795 O O . ASN A 1 226 ? -5.720 1.745 -24.116 1.00 89.38 226 ASN A O 1
ATOM 1799 N N . SER A 1 227 ? -3.534 1.498 -23.704 1.00 91.06 227 SER A N 1
ATOM 1800 C CA . SER A 1 227 ? -3.669 0.326 -22.833 1.00 91.06 227 SER A CA 1
ATOM 1801 C C . SER A 1 227 ? -3.454 0.625 -21.359 1.00 91.06 227 SER A C 1
ATOM 1803 O O . SER A 1 227 ? -3.882 -0.173 -20.531 1.00 91.06 227 SER A O 1
ATOM 1805 N N . LEU A 1 228 ? -2.789 1.738 -21.035 1.00 94.44 228 LEU A N 1
ATOM 1806 C CA . LEU A 1 228 ? -2.427 2.065 -19.662 1.00 94.44 228 LEU A CA 1
ATOM 1807 C C . LEU A 1 228 ? -3.671 2.382 -18.826 1.00 94.44 228 LEU A C 1
ATOM 1809 O O . LEU A 1 228 ? -4.448 3.283 -19.137 1.00 94.44 228 LEU A O 1
ATOM 1813 N N . GLU A 1 229 ? -3.818 1.623 -17.748 1.00 95.50 229 GLU A N 1
ATOM 1814 C CA . GLU A 1 229 ? -4.802 1.778 -16.681 1.00 95.50 229 GLU A CA 1
ATOM 1815 C C . GLU A 1 229 ? -4.159 2.438 -15.449 1.00 95.50 229 GLU A C 1
ATOM 1817 O O . GLU A 1 229 ? -4.822 3.197 -14.744 1.00 95.50 229 GLU A O 1
ATOM 1822 N N . TYR A 1 230 ? -2.859 2.216 -15.218 1.00 96.31 230 TYR A N 1
ATOM 1823 C CA . TYR A 1 230 ? -2.105 2.833 -14.126 1.00 96.31 230 TYR A CA 1
ATOM 1824 C C . TYR A 1 230 ? -0.670 3.178 -14.535 1.00 96.31 230 TYR A C 1
ATOM 1826 O O . TYR A 1 230 ? 0.005 2.391 -15.206 1.00 96.31 230 TYR A O 1
ATOM 1834 N N . VAL A 1 231 ? -0.192 4.345 -14.097 1.00 96.38 231 VAL A N 1
ATOM 1835 C CA . VAL A 1 231 ? 1.157 4.847 -14.399 1.00 96.38 231 VAL A CA 1
ATOM 1836 C C . VAL A 1 231 ? 1.838 5.371 -13.136 1.00 96.38 231 VAL A C 1
ATOM 1838 O O . VAL A 1 231 ? 1.403 6.360 -12.560 1.00 96.38 231 VAL A O 1
ATOM 1841 N N . ASN A 1 232 ? 2.952 4.762 -12.741 1.00 95.56 232 ASN A N 1
ATOM 1842 C CA . ASN A 1 232 ? 3.813 5.251 -11.667 1.00 95.56 232 ASN A CA 1
ATOM 1843 C C . ASN A 1 232 ? 5.124 5.782 -12.255 1.00 95.56 232 ASN A C 1
ATOM 1845 O O . ASN A 1 232 ? 5.881 5.026 -12.866 1.00 95.56 232 ASN A O 1
ATOM 1849 N N . LEU A 1 233 ? 5.366 7.079 -12.064 1.00 93.81 233 LEU A N 1
ATOM 1850 C CA . LEU A 1 233 ? 6.555 7.809 -12.508 1.00 93.81 233 LEU A CA 1
ATOM 1851 C C . LEU A 1 233 ? 7.346 8.383 -11.327 1.00 93.81 233 LEU A C 1
ATOM 1853 O O . LEU A 1 233 ? 7.979 9.434 -11.459 1.00 93.81 233 LEU A O 1
ATOM 1857 N N . ASN A 1 234 ? 7.303 7.714 -10.169 1.00 89.38 234 ASN A N 1
ATOM 1858 C CA . ASN A 1 234 ? 7.940 8.175 -8.938 1.00 89.38 234 ASN A CA 1
ATOM 1859 C C . ASN A 1 234 ? 9.412 8.559 -9.167 1.00 89.38 234 ASN A C 1
ATOM 1861 O O . ASN A 1 234 ? 10.227 7.721 -9.550 1.00 89.38 234 ASN A O 1
ATOM 1865 N N . SER A 1 235 ? 9.765 9.824 -8.935 1.00 87.31 235 SER A N 1
ATOM 1866 C CA . SER A 1 235 ? 11.114 10.367 -9.187 1.00 87.31 235 SER A CA 1
ATOM 1867 C C . SER A 1 235 ? 11.678 10.154 -10.603 1.00 87.31 235 SER A C 1
ATOM 1869 O O . SER A 1 235 ? 12.881 10.299 -10.798 1.00 87.31 235 SER A O 1
ATOM 1871 N N . ALA A 1 236 ? 10.857 9.813 -11.598 1.00 89.81 236 ALA A N 1
ATOM 1872 C CA . ALA A 1 236 ? 11.333 9.551 -12.957 1.00 89.81 236 ALA A CA 1
ATOM 1873 C C . ALA A 1 236 ? 11.201 10.754 -13.890 1.00 89.81 236 ALA A C 1
ATOM 1875 O O . ALA A 1 236 ? 11.926 10.841 -14.876 1.00 89.81 236 ALA A O 1
ATOM 1876 N N . VAL A 1 237 ? 10.291 11.686 -13.614 1.00 88.94 237 VAL A N 1
ATOM 1877 C CA . VAL A 1 237 ? 10.042 12.858 -14.466 1.00 88.94 237 VAL A CA 1
ATOM 1878 C C . VAL A 1 237 ? 10.372 14.151 -13.719 1.00 88.94 237 VAL A C 1
ATOM 1880 O O . VAL A 1 237 ? 10.432 14.187 -12.494 1.00 88.94 237 VAL A O 1
ATOM 1883 N N . THR A 1 238 ? 10.587 15.238 -14.457 1.00 83.38 238 THR A N 1
ATOM 1884 C CA . THR A 1 238 ? 10.545 16.605 -13.911 1.00 83.38 238 THR A CA 1
ATOM 1885 C C . THR A 1 238 ? 9.408 17.353 -14.588 1.00 83.38 238 THR A C 1
ATOM 1887 O O . THR A 1 238 ? 9.362 17.411 -15.815 1.00 83.38 238 THR A O 1
ATOM 1890 N N . LEU A 1 239 ? 8.490 17.918 -13.803 1.00 83.12 239 LEU A N 1
ATOM 1891 C CA . LEU A 1 239 ? 7.285 18.592 -14.286 1.00 83.12 239 LEU A CA 1
ATOM 1892 C C . LEU A 1 239 ? 7.329 20.080 -13.928 1.00 83.12 239 LEU A C 1
ATOM 1894 O O . LEU A 1 239 ? 6.547 20.588 -13.126 1.00 83.12 239 LEU A O 1
ATOM 1898 N N . SER A 1 240 ? 8.286 20.782 -14.533 1.00 77.94 240 SER A N 1
ATOM 1899 C CA . SER A 1 240 ? 8.454 22.231 -14.395 1.00 77.94 240 SER A CA 1
ATOM 1900 C C . SER A 1 240 ? 8.523 22.914 -15.762 1.00 77.94 240 SER A C 1
ATOM 1902 O O . SER A 1 240 ? 9.113 22.364 -16.696 1.00 77.94 240 SER A O 1
ATOM 1904 N N . GLY A 1 241 ? 7.959 24.119 -15.872 1.00 75.44 241 GLY A N 1
ATOM 1905 C CA . GLY A 1 241 ? 7.963 24.929 -17.096 1.00 75.44 241 GLY A CA 1
ATOM 1906 C C . GLY A 1 241 ? 6.913 24.527 -18.144 1.00 75.44 241 GLY A C 1
ATOM 1907 O O . GLY A 1 241 ? 6.259 23.492 -18.040 1.00 75.44 241 GLY A O 1
ATOM 1908 N N . THR A 1 242 ? 6.786 25.342 -19.193 1.00 72.75 242 THR A N 1
ATOM 1909 C CA . THR A 1 242 ? 5.679 25.300 -20.174 1.00 72.75 242 THR A CA 1
ATOM 1910 C C . THR A 1 242 ? 5.551 23.985 -20.951 1.00 72.75 242 THR A C 1
ATOM 1912 O O . THR A 1 242 ? 4.445 23.520 -21.216 1.00 72.75 242 THR A O 1
ATOM 1915 N N . ASN A 1 243 ? 6.666 23.332 -21.296 1.00 74.00 243 ASN A N 1
ATOM 1916 C CA . ASN A 1 243 ? 6.625 22.024 -21.966 1.00 74.00 243 ASN A CA 1
ATOM 1917 C C . ASN A 1 243 ? 5.996 20.943 -21.074 1.00 74.00 243 ASN A C 1
ATOM 1919 O O . ASN A 1 243 ? 5.312 20.053 -21.577 1.00 74.00 243 ASN A O 1
ATOM 1923 N N . SER A 1 244 ? 6.206 21.029 -19.759 1.00 78.19 244 SER A N 1
ATOM 1924 C CA . SER A 1 244 ? 5.630 20.092 -18.796 1.00 78.19 244 SER A CA 1
ATOM 1925 C C . SER A 1 244 ? 4.124 20.296 -18.650 1.00 78.19 244 SER A C 1
ATOM 1927 O O . SER A 1 244 ? 3.404 19.310 -18.558 1.00 78.19 244 SER A O 1
ATOM 1929 N N . GLU A 1 245 ? 3.646 21.543 -18.708 1.00 80.06 245 GLU A N 1
ATOM 1930 C CA . GLU A 1 245 ? 2.214 21.878 -18.635 1.00 80.06 245 GLU A CA 1
ATOM 1931 C C . GLU A 1 245 ? 1.436 21.232 -19.782 1.00 80.06 245 GLU A C 1
ATOM 1933 O O . GLU A 1 245 ? 0.531 20.447 -19.530 1.00 80.06 245 GLU A O 1
ATOM 1938 N N . SER A 1 246 ? 1.880 21.421 -21.031 1.00 84.31 246 SER A N 1
ATOM 1939 C CA . SER A 1 246 ? 1.213 20.806 -22.193 1.00 84.31 246 SER A CA 1
ATOM 1940 C C . SER A 1 246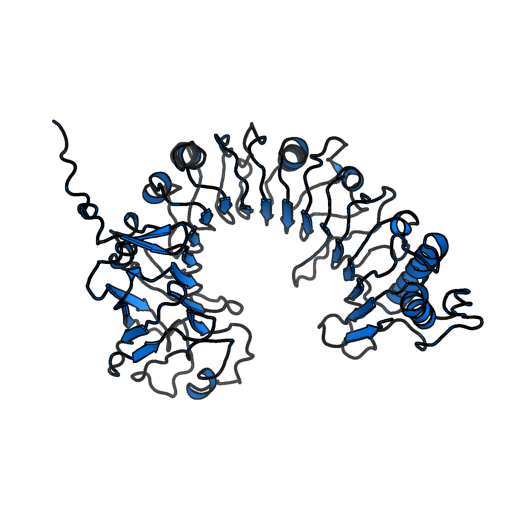 ? 1.156 19.272 -22.133 1.00 84.31 246 SER A C 1
ATOM 1942 O O . SER A 1 246 ? 0.215 18.652 -22.623 1.00 84.31 246 SER A O 1
ATOM 1944 N N . LYS A 1 247 ? 2.163 18.634 -21.527 1.00 88.75 247 LYS A N 1
ATOM 1945 C CA . LYS A 1 247 ? 2.204 17.178 -21.362 1.00 88.75 247 LYS A CA 1
ATOM 1946 C C . LYS A 1 247 ? 1.345 16.700 -20.203 1.00 88.75 247 LYS A C 1
ATOM 1948 O O . LYS A 1 247 ? 0.762 15.627 -20.312 1.00 88.75 247 LYS A O 1
ATOM 1953 N N . LEU A 1 248 ? 1.259 17.475 -19.124 1.00 88.12 248 LEU A N 1
ATOM 1954 C CA . LEU A 1 248 ? 0.304 17.220 -18.053 1.00 88.12 248 LEU A CA 1
ATOM 1955 C C . LEU A 1 248 ? -1.122 17.356 -18.579 1.00 88.12 248 LEU A C 1
ATOM 1957 O O . LEU A 1 248 ? -1.917 16.455 -18.345 1.00 88.12 248 LEU A O 1
ATOM 1961 N N . ASP A 1 249 ? -1.420 18.400 -19.357 1.00 88.06 249 ASP A N 1
ATOM 1962 C CA . ASP A 1 249 ? -2.739 18.588 -19.971 1.00 88.06 249 ASP A CA 1
ATOM 1963 C C . ASP A 1 249 ? -3.127 17.345 -20.770 1.00 88.06 249 ASP A C 1
ATOM 1965 O O . ASP A 1 249 ? -4.184 16.764 -20.541 1.00 88.06 249 ASP A O 1
ATOM 1969 N N . ARG A 1 250 ? -2.231 16.862 -21.642 1.00 89.38 250 ARG A N 1
ATOM 1970 C CA . ARG A 1 250 ? -2.451 15.623 -22.403 1.00 89.38 250 ARG A CA 1
ATOM 1971 C C . ARG A 1 250 ? -2.617 14.399 -21.504 1.00 89.38 250 ARG A C 1
ATOM 1973 O O . ARG A 1 250 ? -3.521 13.604 -21.747 1.00 89.38 250 ARG A O 1
ATOM 1980 N N . PHE A 1 251 ? -1.808 14.261 -20.456 1.00 89.44 251 PHE A N 1
ATOM 1981 C CA . PHE A 1 251 ? -1.883 13.139 -19.514 1.00 89.44 251 PHE A CA 1
ATOM 1982 C C . PHE A 1 251 ? -3.222 13.071 -18.761 1.00 89.44 251 PHE A C 1
ATOM 1984 O O . PHE A 1 251 ? -3.737 11.980 -18.530 1.00 89.44 251 PHE A O 1
ATOM 1991 N N . PHE A 1 252 ? -3.809 14.220 -18.421 1.00 85.75 252 PHE A N 1
ATOM 1992 C CA . PHE A 1 252 ? -5.106 14.318 -17.737 1.00 85.75 252 PHE A CA 1
ATOM 1993 C C . PHE A 1 252 ? -6.301 14.507 -18.691 1.00 85.75 252 PHE A C 1
ATOM 1995 O O . PHE A 1 252 ? -7.461 14.502 -18.261 1.00 85.75 252 PHE A O 1
ATOM 2002 N N . SER A 1 253 ? -6.032 14.635 -19.993 1.00 81.44 253 SER A N 1
ATOM 2003 C CA . SER A 1 253 ? -7.041 14.711 -21.050 1.00 81.44 253 SER A CA 1
ATOM 2004 C C . SER A 1 253 ? -7.680 13.351 -21.366 1.00 81.44 253 SER A C 1
ATOM 2006 O O . SER A 1 253 ? -7.336 12.305 -20.816 1.00 81.44 253 SER A O 1
ATOM 2008 N N . ASN A 1 254 ? -8.603 13.352 -22.331 1.00 77.19 254 ASN A N 1
ATOM 2009 C CA . ASN A 1 254 ? -9.202 12.135 -22.884 1.00 77.19 254 ASN A CA 1
ATOM 2010 C C . ASN A 1 254 ? -8.246 11.308 -23.773 1.00 77.19 254 ASN A C 1
ATOM 2012 O O . ASN A 1 254 ? -8.669 10.285 -24.309 1.00 77.19 254 ASN A O 1
ATOM 2016 N N . GLU A 1 255 ? -6.985 11.722 -23.948 1.00 83.25 255 GLU A N 1
ATOM 2017 C CA . GLU A 1 255 ? -5.999 10.992 -24.760 1.00 83.25 255 GLU A CA 1
ATOM 2018 C C . GLU A 1 255 ? -5.562 9.657 -24.138 1.00 83.25 255 GLU A C 1
ATOM 2020 O O . GLU A 1 255 ? -5.200 8.741 -24.873 1.00 83.25 255 GLU A O 1
ATOM 2025 N N . LEU A 1 256 ? -5.679 9.499 -22.814 1.00 87.44 256 LEU A N 1
ATOM 2026 C CA . LEU A 1 256 ? -5.436 8.236 -22.111 1.00 87.44 256 LEU A CA 1
ATOM 2027 C C . LEU A 1 256 ? -6.761 7.610 -21.662 1.00 87.44 256 LEU A C 1
ATOM 2029 O O . LEU A 1 256 ? -7.117 7.711 -20.485 1.00 87.44 256 LEU A O 1
ATOM 2033 N N . PRO A 1 257 ? -7.524 6.948 -22.553 1.00 86.44 257 PRO A N 1
ATOM 2034 C CA . PRO A 1 257 ? -8.918 6.579 -22.297 1.00 86.44 257 PRO A CA 1
ATOM 2035 C C . PRO A 1 257 ? -9.089 5.620 -21.115 1.00 86.44 257 PRO A C 1
ATOM 2037 O O . PRO A 1 257 ? -10.088 5.710 -20.404 1.00 86.44 257 PRO A O 1
ATOM 2040 N N . ASN A 1 258 ? -8.087 4.784 -20.831 1.00 91.19 258 ASN A N 1
ATOM 2041 C CA . ASN A 1 258 ? -8.157 3.749 -19.797 1.00 91.19 258 ASN A CA 1
ATOM 2042 C C . ASN A 1 258 ? -7.482 4.122 -18.469 1.00 91.19 258 ASN A C 1
ATOM 2044 O O . ASN A 1 258 ? -7.704 3.430 -17.480 1.00 91.19 258 ASN A O 1
ATOM 2048 N N . LEU A 1 259 ? -6.725 5.227 -18.412 1.00 92.50 259 LEU A N 1
ATOM 2049 C CA . LEU A 1 259 ? -6.032 5.655 -17.194 1.00 92.50 259 LEU A CA 1
ATOM 2050 C C . LEU A 1 259 ? -7.019 5.847 -16.034 1.00 92.50 259 LEU A C 1
ATOM 2052 O O . LEU A 1 259 ? -7.949 6.644 -16.131 1.00 92.50 259 LEU A O 1
ATOM 2056 N N . ASN A 1 260 ? -6.813 5.123 -14.946 1.00 93.88 260 ASN A N 1
ATOM 2057 C CA . ASN A 1 260 ? -7.671 5.147 -13.769 1.00 93.88 260 ASN A CA 1
ATOM 2058 C C . ASN A 1 260 ? -6.893 5.444 -12.482 1.00 93.88 260 ASN A C 1
ATOM 2060 O O . ASN A 1 260 ? -7.497 5.595 -11.430 1.00 93.88 260 ASN A O 1
ATOM 2064 N N . GLY A 1 261 ? -5.569 5.552 -12.542 1.00 94.38 261 GLY A N 1
ATOM 2065 C CA . GLY A 1 261 ? -4.746 5.987 -11.422 1.00 94.38 261 GLY A CA 1
ATOM 2066 C C . GLY A 1 261 ? -3.326 6.293 -11.871 1.00 94.38 261 GLY A C 1
ATOM 2067 O O . GLY A 1 261 ? -2.896 5.876 -12.948 1.00 94.38 261 GLY A O 1
ATOM 2068 N N . PHE A 1 262 ? -2.600 7.042 -11.060 1.00 94.19 262 PHE A N 1
ATOM 2069 C CA . PHE A 1 262 ? -1.217 7.390 -11.326 1.00 94.19 262 PHE A CA 1
ATOM 2070 C C . PHE A 1 262 ? -0.492 7.773 -10.041 1.00 94.19 262 PHE A C 1
ATOM 2072 O O . PHE A 1 262 ? -1.095 8.199 -9.060 1.00 94.19 262 PHE A O 1
ATOM 2079 N N . ASP A 1 263 ? 0.827 7.667 -10.071 1.00 92.62 263 ASP A N 1
ATOM 2080 C CA . ASP A 1 263 ? 1.685 8.084 -8.975 1.00 92.62 263 ASP A CA 1
ATOM 2081 C C . ASP A 1 263 ? 2.835 8.937 -9.514 1.00 92.62 263 ASP A C 1
ATOM 2083 O O . ASP A 1 263 ? 3.708 8.461 -10.242 1.00 92.62 263 ASP A O 1
ATOM 2087 N N . LEU A 1 264 ? 2.804 10.221 -9.167 1.00 90.19 264 LEU A N 1
ATOM 2088 C CA . LEU A 1 264 ? 3.838 11.212 -9.456 1.00 90.19 264 LEU A CA 1
ATOM 2089 C C . LEU A 1 264 ? 4.586 11.592 -8.173 1.00 90.19 264 LEU A C 1
ATOM 2091 O O . LEU A 1 264 ? 5.108 12.698 -8.041 1.00 90.19 264 LEU A O 1
ATOM 2095 N N . SER A 1 265 ? 4.637 10.695 -7.192 1.00 86.38 265 SER A N 1
ATOM 2096 C CA . SER A 1 265 ? 5.356 10.931 -5.950 1.00 86.38 265 SER A CA 1
ATOM 2097 C C . SER A 1 265 ? 6.847 11.201 -6.183 1.00 86.38 265 SER A C 1
ATOM 2099 O O . SER A 1 265 ? 7.465 10.721 -7.130 1.00 86.38 265 SER A O 1
ATOM 2101 N N . SER A 1 266 ? 7.441 12.036 -5.333 1.00 82.81 266 SER A N 1
ATOM 2102 C CA . SER A 1 266 ? 8.864 12.402 -5.361 1.00 82.81 266 SER A CA 1
ATOM 2103 C C . SER A 1 266 ? 9.325 12.960 -6.715 1.00 82.81 266 SER A C 1
ATOM 2105 O O . SER A 1 266 ? 10.493 12.835 -7.086 1.00 82.81 266 SER A O 1
ATOM 2107 N N . THR A 1 267 ? 8.389 13.563 -7.446 1.00 83.56 267 THR A N 1
ATOM 2108 C CA . THR A 1 267 ? 8.589 14.302 -8.690 1.00 83.56 267 THR A CA 1
ATOM 2109 C C . THR A 1 267 ? 8.543 15.786 -8.368 1.00 83.56 267 THR A C 1
ATOM 2111 O O . THR A 1 267 ? 7.692 16.229 -7.598 1.00 83.56 267 THR A O 1
ATOM 2114 N N . LYS A 1 268 ? 9.419 16.580 -8.984 1.00 80.25 268 LYS A N 1
ATOM 2115 C CA . LYS A 1 268 ? 9.313 18.035 -8.892 1.00 80.25 268 LYS A CA 1
ATOM 2116 C C . LYS A 1 268 ? 8.153 18.517 -9.762 1.00 80.25 268 LYS A C 1
ATOM 2118 O O . LYS A 1 268 ? 8.276 18.509 -10.988 1.00 80.25 268 LYS A O 1
ATOM 2123 N N . ILE A 1 269 ? 7.062 18.937 -9.128 1.00 80.75 269 ILE A N 1
ATOM 2124 C CA . ILE A 1 269 ? 5.903 19.554 -9.780 1.00 80.75 269 ILE A CA 1
ATOM 2125 C C . ILE A 1 269 ? 5.809 21.003 -9.296 1.00 80.75 269 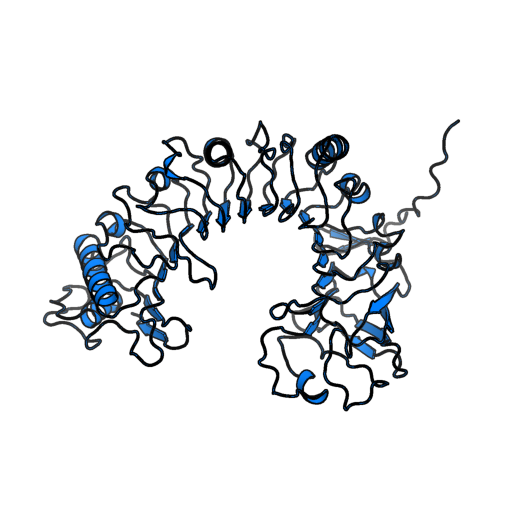ILE A C 1
ATOM 2127 O O . ILE A 1 269 ? 5.745 21.251 -8.093 1.00 80.75 269 ILE A O 1
ATOM 2131 N N . ASP A 1 270 ? 5.835 21.946 -10.237 1.00 81.12 270 ASP A N 1
ATOM 2132 C CA . ASP A 1 270 ? 5.856 23.397 -9.968 1.00 81.12 270 ASP A CA 1
ATOM 2133 C C . ASP A 1 270 ? 4.763 24.145 -10.733 1.00 81.12 270 ASP A C 1
ATOM 2135 O O . ASP A 1 270 ? 4.957 25.251 -11.227 1.00 81.12 270 ASP A O 1
ATOM 2139 N N . THR A 1 271 ? 3.625 23.485 -10.916 1.00 83.50 271 THR A N 1
ATOM 2140 C CA . THR A 1 271 ? 2.481 24.028 -11.646 1.00 83.50 271 THR A CA 1
ATOM 2141 C C . THR A 1 271 ? 1.183 23.419 -11.122 1.00 83.50 271 THR A C 1
ATOM 2143 O O . THR A 1 271 ? 1.190 22.500 -10.294 1.00 83.50 271 THR A O 1
ATOM 2146 N N . ARG A 1 272 ? 0.058 23.934 -11.614 1.00 87.12 272 ARG A N 1
ATOM 2147 C CA . ARG A 1 272 ? -1.273 23.412 -11.318 1.00 87.12 272 ARG A CA 1
ATOM 2148 C C . ARG A 1 272 ? -1.500 22.095 -12.061 1.00 87.12 272 ARG A C 1
ATOM 2150 O O . ARG A 1 272 ? -1.220 22.002 -13.251 1.00 87.12 272 ARG A O 1
ATOM 2157 N N . ILE A 1 273 ? -2.069 21.103 -11.379 1.00 88.00 273 ILE A N 1
ATOM 2158 C CA . ILE A 1 273 ? -2.579 19.890 -12.022 1.00 88.00 273 ILE A CA 1
ATOM 2159 C C . ILE A 1 273 ? -3.788 20.255 -12.902 1.00 88.00 273 ILE A C 1
ATOM 2161 O O . ILE A 1 273 ? -4.725 20.866 -12.394 1.00 88.00 273 ILE A O 1
ATOM 2165 N N . PRO A 1 274 ? -3.799 19.912 -14.198 1.00 89.38 274 PRO A N 1
ATOM 2166 C CA . PRO A 1 274 ? -4.940 20.148 -15.083 1.00 89.38 274 PRO A CA 1
ATOM 2167 C C . PRO A 1 274 ? -6.236 19.476 -14.620 1.00 89.38 274 PRO A C 1
ATOM 2169 O O . PRO A 1 274 ? -6.223 18.500 -13.868 1.00 89.38 274 PRO A O 1
ATOM 2172 N N . ASP A 1 275 ? -7.372 19.993 -15.089 1.00 89.81 275 ASP A N 1
ATOM 2173 C CA . ASP A 1 275 ? -8.676 19.389 -14.822 1.00 89.81 275 ASP A CA 1
ATOM 2174 C C . ASP A 1 275 ? -8.790 18.013 -15.484 1.00 89.81 275 ASP A C 1
ATOM 2176 O O . ASP A 1 275 ? -8.335 17.776 -16.602 1.00 89.81 275 ASP A O 1
ATOM 2180 N N . PHE A 1 276 ? -9.450 17.099 -14.786 1.00 87.75 276 PHE A N 1
ATOM 2181 C CA . PHE A 1 276 ? -9.644 15.739 -15.259 1.00 87.75 276 PHE A CA 1
ATOM 2182 C C . PHE A 1 276 ? -10.869 15.717 -16.149 1.00 87.75 276 PHE A C 1
ATOM 2184 O O . PHE A 1 276 ? -11.938 16.171 -15.744 1.00 87.75 276 PHE A O 1
ATOM 2191 N N . HIS A 1 277 ? -10.741 15.160 -17.347 1.00 87.44 277 HIS A N 1
ATOM 2192 C CA . HIS A 1 277 ? -11.857 15.077 -18.293 1.00 87.44 277 HIS A CA 1
ATOM 2193 C C . HIS A 1 277 ? -12.732 13.828 -18.107 1.00 87.44 277 HIS A C 1
ATOM 2195 O O . HIS A 1 277 ? -13.748 13.674 -18.788 1.00 87.44 277 HIS A O 1
ATOM 2201 N N . LYS A 1 278 ? -12.358 12.959 -17.164 1.00 88.69 278 LYS A N 1
ATOM 2202 C CA . LYS A 1 278 ? -13.071 11.738 -16.786 1.00 88.69 278 LYS A CA 1
ATOM 2203 C C . LYS A 1 278 ? -12.833 11.397 -15.321 1.00 88.69 278 LYS A C 1
ATOM 2205 O O . LYS A 1 278 ? -11.856 11.855 -14.732 1.00 88.69 278 LYS A O 1
ATOM 2210 N N . ASP A 1 279 ? -13.687 10.534 -14.785 1.00 90.81 279 ASP A N 1
ATOM 2211 C CA . ASP A 1 279 ? -13.541 10.000 -13.436 1.00 90.81 279 ASP A CA 1
ATOM 2212 C C . ASP A 1 279 ? -12.241 9.200 -13.274 1.00 90.81 279 ASP A C 1
ATOM 2214 O O . ASP A 1 279 ? -11.968 8.275 -14.041 1.00 90.81 279 ASP A O 1
ATOM 2218 N N . ILE A 1 280 ? -11.482 9.519 -12.227 1.00 90.50 280 ILE A N 1
ATOM 2219 C CA . ILE A 1 280 ? -10.343 8.736 -11.746 1.00 90.50 280 ILE A CA 1
ATOM 2220 C C . ILE A 1 280 ? -10.754 8.077 -10.432 1.00 90.50 280 ILE A C 1
ATOM 2222 O O . ILE A 1 280 ? -10.978 8.750 -9.423 1.00 90.50 280 ILE A O 1
ATOM 2226 N N . THR A 1 281 ? -10.891 6.752 -10.460 1.00 91.31 281 THR A N 1
ATOM 2227 C CA . THR A 1 281 ? -11.380 5.943 -9.328 1.00 91.31 281 THR A CA 1
ATOM 2228 C C . THR A 1 281 ? -10.273 5.153 -8.629 1.00 91.31 281 THR A C 1
ATOM 2230 O O . THR A 1 281 ? -10.488 4.627 -7.540 1.00 91.31 281 THR A O 1
ATOM 2233 N N . GLY A 1 282 ? -9.089 5.061 -9.233 1.00 91.38 282 GLY A N 1
ATOM 2234 C CA . GLY A 1 282 ? -7.910 4.427 -8.652 1.00 91.38 282 GLY A CA 1
ATOM 2235 C C . GLY A 1 282 ? -7.089 5.370 -7.773 1.00 91.38 282 GLY A C 1
ATOM 2236 O O . GLY A 1 282 ? -7.573 6.382 -7.268 1.00 91.38 282 GLY A O 1
ATOM 2237 N N . GLU A 1 283 ? -5.833 5.003 -7.545 1.00 90.25 283 GLU A N 1
ATOM 2238 C CA . GLU A 1 283 ? -4.916 5.765 -6.699 1.00 90.25 283 GLU A CA 1
ATOM 2239 C C . GLU A 1 283 ? -4.297 6.952 -7.445 1.00 90.25 283 GLU A C 1
ATOM 2241 O O . GLU A 1 283 ? -3.894 6.827 -8.599 1.00 90.25 283 GLU A O 1
ATOM 2246 N N . ILE A 1 284 ? -4.211 8.086 -6.757 1.00 90.31 284 ILE A N 1
ATOM 2247 C CA . ILE A 1 284 ? -3.555 9.323 -7.164 1.00 90.31 284 ILE A CA 1
ATOM 2248 C C . ILE A 1 284 ? -2.473 9.627 -6.123 1.00 90.31 284 ILE A C 1
ATOM 2250 O O . ILE A 1 284 ? -2.788 9.920 -4.970 1.00 90.31 284 ILE A O 1
ATOM 2254 N N . GLY A 1 285 ? -1.204 9.555 -6.515 1.00 86.00 285 GLY A N 1
ATOM 2255 C CA . GLY A 1 285 ? -0.059 9.797 -5.633 1.00 86.00 285 GLY A CA 1
ATOM 2256 C C . GLY A 1 285 ? 0.712 11.075 -5.972 1.00 86.00 285 GLY A C 1
ATOM 2257 O O . GLY A 1 285 ? 1.109 11.279 -7.119 1.00 86.00 285 GLY A O 1
ATOM 2258 N N . PHE A 1 286 ? 0.986 11.905 -4.962 1.00 83.88 286 PHE A N 1
ATOM 2259 C CA . PHE A 1 286 ? 1.880 13.068 -5.029 1.00 83.88 286 PHE A CA 1
ATOM 2260 C C . PHE A 1 286 ? 2.820 13.085 -3.811 1.00 83.88 286 PHE A C 1
ATOM 2262 O O . PHE A 1 286 ? 2.410 12.776 -2.695 1.00 83.88 286 PHE A O 1
ATOM 2269 N N . SER A 1 287 ? 4.103 13.439 -3.970 1.00 74.81 287 SER A N 1
ATOM 2270 C CA . SER A 1 287 ? 5.003 13.569 -2.812 1.00 74.81 287 SER A CA 1
ATOM 2271 C C . SER A 1 287 ? 6.259 14.411 -3.041 1.00 74.81 287 SER A C 1
ATOM 2273 O O . SER A 1 287 ? 6.754 14.512 -4.161 1.00 74.81 287 SER A O 1
ATOM 2275 N N . GLY A 1 288 ? 6.831 14.927 -1.949 1.00 57.66 288 GLY A N 1
ATOM 2276 C CA . GLY A 1 288 ? 8.281 14.976 -1.714 1.00 57.66 288 GLY A CA 1
ATOM 2277 C C . GLY A 1 288 ? 9.144 16.030 -2.405 1.00 57.66 288 GLY A C 1
ATOM 2278 O O . GLY A 1 288 ? 10.239 16.283 -1.914 1.00 57.66 288 GLY A O 1
ATOM 2279 N N . GLN A 1 289 ? 8.713 16.644 -3.506 1.00 60.66 289 GLN A N 1
ATOM 2280 C CA . GLN A 1 289 ? 9.430 17.766 -4.143 1.00 60.66 289 GLN A CA 1
ATOM 2281 C C . GLN A 1 289 ? 8.483 18.774 -4.797 1.00 60.66 289 GLN A C 1
ATOM 2283 O O . GLN A 1 289 ? 8.856 19.476 -5.742 1.00 60.66 289 GLN A O 1
ATOM 2288 N N . ASN A 1 290 ? 7.251 18.854 -4.297 1.00 61.62 290 ASN A N 1
ATOM 2289 C CA . ASN A 1 290 ? 6.375 19.955 -4.659 1.00 61.62 290 ASN A CA 1
ATOM 2290 C C . ASN A 1 290 ? 7.107 21.257 -4.315 1.00 61.62 290 ASN A C 1
ATOM 2292 O O . ASN A 1 290 ? 7.780 21.368 -3.290 1.00 61.62 290 ASN A O 1
ATOM 2296 N N . THR A 1 291 ? 7.070 22.209 -5.228 1.00 62.69 291 THR A N 1
ATOM 2297 C CA . THR A 1 291 ? 7.562 23.567 -4.992 1.00 62.69 291 THR A CA 1
ATOM 2298 C C . THR A 1 291 ? 6.401 24.415 -4.465 1.00 62.69 291 THR A C 1
ATOM 2300 O O . THR A 1 291 ? 5.278 23.932 -4.301 1.00 62.69 291 THR A O 1
ATOM 2303 N N . SER A 1 292 ? 6.628 25.704 -4.212 1.00 67.75 292 SER A N 1
ATOM 2304 C CA . SER A 1 292 ? 5.550 26.646 -3.877 1.00 67.75 292 SER A CA 1
ATOM 2305 C C . SER A 1 292 ? 4.508 26.834 -4.993 1.00 67.75 292 SER A C 1
ATOM 2307 O O . SER A 1 292 ? 3.484 27.463 -4.750 1.00 67.75 292 SER A O 1
ATOM 2309 N N . GLY A 1 293 ? 4.775 26.360 -6.216 1.00 76.75 293 GLY A N 1
ATOM 2310 C CA . GLY A 1 293 ? 3.882 26.496 -7.371 1.00 76.75 293 GLY A CA 1
ATOM 2311 C C . GLY A 1 293 ? 2.910 25.332 -7.583 1.00 76.75 293 GLY A C 1
ATOM 2312 O O . GLY A 1 293 ? 2.045 25.430 -8.452 1.00 76.75 293 GLY A O 1
ATOM 2313 N N . PHE A 1 294 ? 3.024 24.238 -6.822 1.00 83.88 294 PHE A N 1
ATOM 2314 C CA . PHE A 1 294 ? 2.106 23.105 -6.949 1.00 83.88 294 PHE A CA 1
ATOM 2315 C C . PHE A 1 294 ? 0.700 23.461 -6.449 1.00 83.88 294 PHE A C 1
ATOM 2317 O O . PHE A 1 294 ? 0.532 23.880 -5.304 1.00 83.88 294 PHE A O 1
ATOM 2324 N N . LEU A 1 295 ? -0.311 23.234 -7.291 1.00 86.50 295 LEU A N 1
ATOM 2325 C CA . LEU A 1 295 ? -1.731 23.430 -6.973 1.00 86.50 295 LEU A CA 1
ATOM 2326 C C . LEU A 1 295 ? -2.550 22.267 -7.547 1.00 86.50 295 LEU A C 1
ATOM 2328 O O . LEU A 1 295 ? -2.213 21.741 -8.609 1.00 86.50 295 LEU A O 1
ATOM 2332 N N . PHE A 1 296 ? -3.651 21.881 -6.903 1.00 89.19 296 PHE A N 1
ATOM 2333 C CA . PHE A 1 296 ? -4.548 20.866 -7.465 1.00 89.19 296 PHE A CA 1
ATOM 2334 C C . PHE A 1 296 ? -5.401 21.427 -8.610 1.00 89.19 296 PHE A C 1
ATOM 2336 O O . PHE A 1 296 ? -5.448 22.637 -8.836 1.00 89.19 296 PHE A O 1
ATOM 2343 N N . SER A 1 297 ? -6.122 20.568 -9.330 1.00 89.56 297 SER A N 1
ATOM 2344 C CA . SER A 1 297 ? -7.017 20.995 -10.413 1.00 89.56 297 SER A CA 1
ATOM 2345 C C . SER A 1 297 ? -8.125 21.920 -9.927 1.00 89.56 297 SER A C 1
ATOM 2347 O O . SER A 1 297 ? -8.516 21.867 -8.762 1.00 89.56 297 SER A O 1
ATOM 2349 N N . ASN A 1 298 ? -8.618 22.812 -10.789 1.00 90.38 298 ASN A N 1
ATOM 2350 C CA . ASN A 1 298 ? -9.697 23.729 -10.412 1.00 90.38 298 ASN A CA 1
ATOM 2351 C C . ASN A 1 298 ? -10.997 22.953 -10.188 1.00 90.38 298 ASN A C 1
ATOM 2353 O O . ASN A 1 298 ? -11.755 23.271 -9.278 1.00 90.38 298 ASN A O 1
ATOM 2357 N N . ASN A 1 299 ? -11.219 21.909 -10.986 1.00 90.50 299 ASN A N 1
ATOM 2358 C CA . ASN A 1 299 ? -12.333 20.991 -10.841 1.00 90.50 299 ASN A CA 1
ATOM 2359 C C . ASN A 1 299 ? -11.860 19.642 -10.277 1.00 90.50 299 ASN A C 1
ATOM 2361 O O . ASN A 1 299 ? -11.107 18.914 -10.929 1.00 90.50 299 ASN A O 1
ATOM 2365 N N . LEU A 1 300 ? -12.335 19.305 -9.076 1.00 89.81 300 LEU A N 1
ATOM 2366 C CA . LEU A 1 300 ? -12.018 18.062 -8.363 1.00 89.81 300 LEU A CA 1
ATOM 2367 C C . LEU A 1 300 ? -13.163 17.033 -8.399 1.00 89.81 300 LEU A C 1
ATOM 2369 O O . LEU A 1 300 ? -13.016 15.935 -7.870 1.00 89.81 300 LEU A O 1
ATOM 2373 N N . SER A 1 301 ? -14.288 17.339 -9.058 1.00 89.75 301 SER A N 1
ATOM 2374 C CA . SER A 1 301 ? -15.483 16.468 -9.085 1.00 89.75 301 SER A CA 1
ATOM 2375 C C . SER A 1 301 ? -15.247 15.091 -9.717 1.00 89.75 301 SER A C 1
ATOM 2377 O O . SER A 1 301 ? -15.936 14.121 -9.402 1.00 89.75 301 SER A O 1
ATOM 2379 N N . ASN A 1 302 ? -14.242 14.996 -10.585 1.00 90.00 302 ASN A N 1
ATOM 2380 C CA . ASN A 1 302 ? -13.844 13.758 -11.245 1.00 90.00 302 ASN A CA 1
ATOM 2381 C C . ASN A 1 302 ? -12.818 12.944 -10.426 1.00 90.00 302 ASN A C 1
ATOM 2383 O O . ASN A 1 302 ? -12.360 11.893 -10.873 1.00 90.00 302 ASN A O 1
ATOM 2387 N N . TRP A 1 303 ? -12.444 13.396 -9.223 1.00 90.19 303 TRP A N 1
ATOM 2388 C CA . TRP A 1 303 ? -11.577 12.653 -8.303 1.00 90.19 303 TRP A CA 1
ATOM 2389 C C . TRP A 1 303 ? -12.440 11.806 -7.386 1.00 90.19 303 TRP A C 1
ATOM 2391 O O . TRP A 1 303 ? -13.044 12.322 -6.448 1.00 90.19 303 TRP A O 1
ATOM 2401 N N . LYS A 1 304 ? -12.504 10.505 -7.665 1.00 90.50 304 LYS A N 1
ATOM 2402 C CA . LYS A 1 304 ? -13.382 9.562 -6.955 1.00 90.50 304 LYS A CA 1
ATOM 2403 C C . LYS A 1 304 ? -12.631 8.438 -6.247 1.00 90.50 304 LYS A C 1
ATOM 2405 O O . LYS A 1 304 ? -13.245 7.616 -5.578 1.00 90.50 304 LYS A O 1
ATOM 2410 N N . GLY A 1 305 ? -11.316 8.378 -6.429 1.00 90.38 305 GLY A N 1
ATOM 2411 C CA . GLY A 1 305 ? -10.469 7.312 -5.918 1.00 90.38 305 GLY A CA 1
ATOM 2412 C C . GLY A 1 305 ? -9.760 7.643 -4.611 1.00 90.38 305 GLY A C 1
ATOM 2413 O O . GLY A 1 305 ? -10.337 8.211 -3.681 1.00 90.38 305 GLY A O 1
ATOM 2414 N N . SER A 1 306 ? -8.492 7.245 -4.540 1.00 92.75 306 SER A N 1
ATOM 2415 C CA . SER A 1 306 ? -7.633 7.457 -3.372 1.00 92.75 306 SER A CA 1
ATOM 2416 C C . SER A 1 306 ? -6.612 8.543 -3.660 1.00 92.75 306 SER A C 1
ATOM 2418 O O . SER A 1 306 ? -5.990 8.512 -4.713 1.00 92.75 306 SER A O 1
ATOM 2420 N N . LEU A 1 307 ? -6.397 9.458 -2.722 1.00 91.75 307 LEU A N 1
ATOM 2421 C CA . LEU A 1 307 ? -5.344 10.461 -2.807 1.00 91.75 307 LEU A CA 1
ATOM 2422 C C . LEU A 1 307 ? -4.283 10.197 -1.742 1.00 91.75 307 LEU A C 1
ATOM 2424 O O . LEU A 1 307 ? -4.600 10.149 -0.554 1.00 91.75 307 LEU A O 1
ATOM 2428 N N . SER A 1 308 ? -3.028 10.064 -2.163 1.00 89.50 308 SER A N 1
ATOM 2429 C CA . SER A 1 308 ? -1.873 10.025 -1.274 1.00 89.50 308 SER A CA 1
ATOM 2430 C C . SER A 1 308 ? -0.989 11.249 -1.483 1.00 89.50 308 SER A C 1
ATOM 2432 O O . SER A 1 308 ? -0.559 11.534 -2.599 1.00 89.50 308 SER A O 1
ATOM 2434 N N . ILE A 1 309 ? -0.715 11.964 -0.394 1.00 85.06 309 ILE A N 1
ATOM 2435 C CA . ILE A 1 309 ? 0.203 13.098 -0.336 1.00 85.06 309 ILE A CA 1
ATOM 2436 C C . ILE A 1 309 ? 1.250 12.789 0.725 1.00 85.06 309 ILE A C 1
ATOM 2438 O O . ILE A 1 309 ? 0.918 12.579 1.891 1.00 85.06 309 ILE A O 1
ATOM 2442 N N . SER A 1 310 ? 2.528 12.785 0.365 1.00 80.38 310 SER A N 1
ATOM 2443 C CA . SER A 1 310 ? 3.580 12.614 1.373 1.00 80.38 310 SER A CA 1
ATOM 2444 C C . SER A 1 310 ? 4.743 13.580 1.241 1.00 80.38 310 SER A C 1
ATOM 2446 O O . SER A 1 310 ? 4.987 14.128 0.168 1.00 80.38 310 SER A O 1
ATOM 2448 N N . ASN A 1 311 ? 5.475 13.805 2.336 1.00 75.94 311 ASN A N 1
ATOM 2449 C CA . ASN A 1 311 ? 6.707 14.607 2.348 1.00 75.94 311 ASN A CA 1
ATOM 2450 C C . ASN A 1 311 ? 6.566 15.991 1.670 1.00 75.94 311 ASN A C 1
ATOM 2452 O O . ASN A 1 311 ? 7.509 16.480 1.052 1.00 75.94 311 ASN A O 1
ATOM 2456 N N . SER A 1 312 ? 5.380 16.602 1.706 1.00 74.69 312 SER A N 1
ATOM 2457 C CA . SER A 1 312 ? 5.096 17.869 1.028 1.00 74.69 312 SER A CA 1
ATOM 2458 C C . SER A 1 312 ? 5.230 19.020 2.018 1.00 74.69 312 SER A C 1
ATOM 2460 O O . SER A 1 312 ? 4.347 19.247 2.837 1.00 74.69 312 SER A O 1
ATOM 2462 N N . THR A 1 313 ? 6.340 19.754 1.943 1.00 69.19 313 THR A N 1
ATOM 2463 C CA . THR A 1 313 ? 6.632 20.895 2.833 1.00 69.19 313 THR A CA 1
ATOM 2464 C C . THR A 1 313 ? 6.156 22.242 2.283 1.00 69.19 313 THR A C 1
ATOM 2466 O O . THR A 1 313 ? 6.237 23.249 2.980 1.00 69.19 313 THR A O 1
ATOM 2469 N N . SER A 1 314 ? 5.675 22.283 1.036 1.00 69.88 314 SER A N 1
ATOM 2470 C CA . SER A 1 314 ? 5.302 23.516 0.326 1.00 69.88 314 SER A CA 1
ATOM 2471 C C . SER A 1 314 ? 3.858 23.549 -0.178 1.00 69.88 314 SER A C 1
ATOM 2473 O O . SER A 1 314 ? 3.475 24.530 -0.814 1.00 69.88 314 SER A O 1
ATOM 2475 N N . LEU A 1 315 ? 3.078 22.484 0.039 1.00 75.12 315 LEU A N 1
ATOM 2476 C CA . LEU A 1 315 ? 1.678 22.444 -0.381 1.00 75.12 315 LEU A CA 1
ATOM 2477 C C . LEU A 1 315 ? 0.869 23.377 0.540 1.00 75.12 315 LEU A C 1
ATOM 2479 O O . LEU A 1 315 ? 0.913 23.179 1.754 1.00 75.12 315 LEU A O 1
ATOM 2483 N N . PRO A 1 316 ? 0.154 24.389 0.013 1.00 78.31 316 PRO A N 1
ATOM 2484 C CA . PRO A 1 316 ? -0.634 25.286 0.851 1.00 78.31 316 PRO A CA 1
ATOM 2485 C C . PRO A 1 316 ? -1.755 24.536 1.580 1.00 78.31 316 PRO A C 1
ATOM 2487 O O . PRO A 1 316 ? -2.488 23.777 0.947 1.00 78.31 316 PRO A O 1
ATOM 2490 N N . ASP A 1 317 ? -1.958 24.816 2.872 1.00 78.62 317 ASP A N 1
ATOM 2491 C CA . ASP A 1 317 ? -3.052 24.225 3.665 1.00 78.62 317 ASP A CA 1
ATOM 2492 C C . ASP A 1 317 ? -4.416 24.388 2.974 1.00 78.62 317 ASP A C 1
ATOM 2494 O O . ASP A 1 317 ? -5.224 23.461 2.940 1.00 78.62 317 ASP A O 1
ATOM 2498 N N . SER A 1 318 ? -4.646 25.544 2.337 1.00 81.50 318 SER A N 1
ATOM 2499 C CA . SER A 1 318 ? -5.878 25.844 1.601 1.00 81.50 318 SER A CA 1
ATOM 2500 C C . SER A 1 318 ? -6.167 24.871 0.457 1.00 81.50 318 SER A C 1
ATOM 2502 O O . SER A 1 318 ? -7.327 24.625 0.156 1.00 81.50 318 SER A O 1
ATOM 2504 N N . GLU A 1 319 ? -5.141 24.313 -0.190 1.00 85.38 319 GLU A N 1
ATOM 2505 C CA . GLU A 1 319 ? -5.333 23.339 -1.270 1.00 85.38 319 GLU A CA 1
ATOM 2506 C C . GLU A 1 319 ? -5.771 21.975 -0.731 1.00 85.38 319 GLU A C 1
ATOM 2508 O O . GLU A 1 319 ? -6.547 21.278 -1.378 1.00 85.38 319 GLU A O 1
ATOM 2513 N N . ILE A 1 320 ? -5.330 21.603 0.469 1.00 82.56 320 ILE A N 1
ATOM 2514 C CA . ILE A 1 320 ? -5.754 20.356 1.119 1.00 82.56 320 ILE A CA 1
ATOM 2515 C C . ILE A 1 320 ? -7.174 20.483 1.616 1.00 82.56 320 ILE A C 1
ATOM 2517 O O . ILE A 1 320 ? -7.968 19.578 1.380 1.00 82.56 320 ILE A O 1
ATOM 2521 N N . VAL A 1 321 ? -7.491 21.609 2.266 1.00 83.94 321 VAL A N 1
ATOM 2522 C CA . VAL A 1 321 ? -8.864 21.924 2.661 1.00 83.94 321 VAL A CA 1
ATOM 2523 C C . VAL A 1 321 ? -9.759 21.821 1.432 1.00 83.94 321 VAL A C 1
ATOM 2525 O O . VAL A 1 321 ? -10.650 20.985 1.414 1.00 83.94 321 VAL A O 1
ATOM 2528 N N . ARG A 1 322 ? -9.421 22.519 0.343 1.00 87.19 322 ARG A N 1
ATOM 2529 C CA . ARG A 1 322 ? -10.181 22.458 -0.911 1.00 87.19 322 ARG A CA 1
ATOM 2530 C C . ARG A 1 322 ? -10.358 21.037 -1.444 1.00 87.19 322 ARG A C 1
ATOM 2532 O O . ARG A 1 322 ? -11.440 20.685 -1.889 1.00 87.19 322 ARG A O 1
ATOM 2539 N N . VAL A 1 323 ? -9.331 20.189 -1.387 1.00 87.94 323 VAL A N 1
ATOM 2540 C CA . VAL A 1 323 ? -9.472 18.785 -1.799 1.00 87.94 323 VAL A CA 1
ATOM 2541 C C . VAL A 1 323 ? -10.414 18.001 -0.898 1.00 87.94 323 VAL A C 1
ATOM 2543 O O . VAL A 1 323 ? -11.215 17.210 -1.396 1.00 87.94 323 VAL A O 1
ATOM 2546 N N . LEU A 1 324 ? -10.329 18.200 0.411 1.00 85.75 324 LEU A N 1
ATOM 2547 C CA . LEU A 1 324 ? -11.222 17.548 1.355 1.00 85.75 324 LEU A CA 1
ATOM 2548 C C . LEU A 1 324 ? -12.662 18.059 1.212 1.00 85.75 324 LEU A C 1
ATOM 2550 O O . LEU A 1 324 ? -13.577 17.280 1.430 1.00 85.75 324 LEU A O 1
ATOM 2554 N N . GLU A 1 325 ? -12.882 19.309 0.813 1.00 86.19 325 GLU A N 1
ATOM 2555 C CA . GLU A 1 325 ? -14.218 19.902 0.661 1.00 86.19 325 GLU A CA 1
ATOM 2556 C C . GLU A 1 325 ? -14.850 19.600 -0.718 1.00 86.19 325 GLU A C 1
ATOM 2558 O O . GLU A 1 325 ? -15.984 19.127 -0.784 1.00 86.19 325 GLU A O 1
ATOM 2563 N N . ASP A 1 326 ? -14.103 19.773 -1.817 1.00 87.88 326 ASP A N 1
ATOM 2564 C CA . ASP A 1 326 ? -14.652 19.809 -3.186 1.00 87.88 326 ASP A CA 1
ATOM 2565 C C . ASP A 1 326 ? -14.525 18.494 -3.980 1.00 87.88 326 ASP A C 1
ATOM 2567 O O . ASP A 1 326 ? -15.099 18.359 -5.068 1.00 87.88 326 ASP A O 1
ATOM 2571 N N . SER A 1 327 ? -13.720 17.535 -3.514 1.00 85.75 327 SER A N 1
ATOM 2572 C CA . SER A 1 327 ? -13.528 16.268 -4.235 1.00 85.75 327 SER A CA 1
ATOM 2573 C C . SER A 1 327 ? -14.609 15.233 -3.899 1.00 85.75 327 SER A C 1
ATOM 2575 O O . SER A 1 327 ? -15.483 15.460 -3.070 1.00 85.75 327 SER A O 1
ATOM 2577 N N . SER A 1 328 ? -14.563 14.067 -4.546 1.00 90.62 328 SER A N 1
ATOM 2578 C CA . SER A 1 328 ? -15.379 12.889 -4.208 1.00 90.62 328 SER A CA 1
ATOM 2579 C C . SER A 1 328 ? -14.504 11.682 -3.847 1.00 90.62 328 SER A C 1
ATOM 2581 O O . SER A 1 328 ? -14.898 10.533 -4.053 1.00 90.62 328 SER A O 1
ATOM 2583 N N . ILE A 1 329 ? -13.293 11.930 -3.333 1.00 91.75 329 ILE A N 1
ATOM 2584 C CA . ILE A 1 329 ? -12.347 10.869 -2.976 1.00 91.75 329 ILE A CA 1
ATOM 2585 C C . ILE A 1 329 ? -12.905 9.979 -1.863 1.00 91.75 329 ILE A C 1
ATOM 2587 O O . ILE A 1 329 ? -13.594 10.429 -0.946 1.00 91.75 329 ILE A O 1
ATOM 2591 N N . THR A 1 330 ? -12.574 8.693 -1.919 1.00 93.94 330 THR A N 1
ATOM 2592 C CA . THR A 1 330 ? -12.968 7.716 -0.895 1.00 93.94 330 THR A CA 1
ATOM 2593 C C . THR A 1 330 ? -11.859 7.440 0.111 1.00 93.94 330 THR A C 1
ATOM 2595 O O . THR A 1 330 ? -12.121 6.875 1.172 1.00 93.94 330 THR A O 1
ATOM 2598 N N . SER A 1 331 ? -10.620 7.809 -0.212 1.00 93.81 331 SER A N 1
ATOM 2599 C CA . SER A 1 331 ? -9.470 7.638 0.671 1.00 93.81 331 SER A CA 1
ATOM 2600 C C . SER A 1 331 ? -8.545 8.841 0.591 1.00 93.81 331 SER A C 1
ATOM 2602 O O . SER A 1 331 ? -8.205 9.284 -0.506 1.00 93.81 331 SER A O 1
ATOM 2604 N N . PHE A 1 332 ? -8.091 9.319 1.745 1.00 91.56 332 PHE A N 1
ATOM 2605 C CA . PHE A 1 332 ? -7.096 10.376 1.857 1.00 91.56 332 PHE A CA 1
ATOM 2606 C C . PHE A 1 332 ? -5.957 9.921 2.767 1.00 91.56 332 PHE A C 1
ATOM 2608 O O . PHE A 1 332 ? -6.181 9.547 3.916 1.00 91.56 332 PHE A O 1
ATOM 2615 N N . ASN A 1 333 ? -4.737 9.931 2.240 1.00 88.62 333 ASN A N 1
ATOM 2616 C CA . ASN A 1 333 ? -3.532 9.516 2.940 1.00 88.62 333 ASN A CA 1
ATOM 2617 C C . ASN A 1 333 ? -2.496 10.641 2.908 1.00 88.62 333 ASN A C 1
ATOM 2619 O O . ASN A 1 333 ? -1.795 10.803 1.911 1.00 88.62 333 ASN A O 1
ATOM 2623 N N . ALA A 1 334 ? -2.395 11.396 3.998 1.00 84.06 334 ALA A N 1
ATOM 2624 C CA . ALA A 1 334 ? -1.392 12.429 4.192 1.00 84.06 334 ALA A CA 1
ATOM 2625 C C . ALA A 1 334 ? -0.373 11.981 5.249 1.00 84.06 334 ALA A C 1
ATOM 2627 O O . ALA A 1 334 ? -0.700 11.886 6.429 1.00 84.06 334 ALA A O 1
ATOM 2628 N N . VAL A 1 335 ? 0.865 11.691 4.833 1.00 76.31 335 VAL A N 1
ATOM 2629 C CA . VAL A 1 335 ? 1.936 11.255 5.749 1.00 76.31 335 VAL A CA 1
ATOM 2630 C C . VAL A 1 335 ? 3.215 12.066 5.554 1.00 76.31 335 VAL A C 1
ATOM 2632 O O . VAL A 1 335 ? 3.655 12.267 4.424 1.00 76.31 335 VAL A O 1
ATOM 2635 N N . SER A 1 336 ? 3.885 12.452 6.640 1.00 72.19 336 SER A N 1
ATOM 2636 C CA . SER A 1 336 ? 5.148 13.208 6.596 1.00 72.19 336 SER A CA 1
ATOM 2637 C C . SER A 1 336 ? 4.990 14.614 6.014 1.00 72.19 336 SER A C 1
ATOM 2639 O O . SER A 1 336 ? 5.911 15.099 5.363 1.00 72.19 336 SER A O 1
ATOM 2641 N N . ASN A 1 337 ? 3.840 15.264 6.192 1.00 69.88 337 ASN A N 1
ATOM 2642 C CA . ASN A 1 337 ? 3.621 16.622 5.686 1.00 69.88 337 ASN A CA 1
ATOM 2643 C C . ASN A 1 337 ? 3.760 17.667 6.801 1.00 69.88 337 ASN A C 1
ATOM 2645 O O . ASN A 1 337 ? 4.346 17.359 7.823 1.00 69.88 337 ASN A O 1
ATOM 2649 N N . SER A 1 338 ? 3.371 18.926 6.605 1.00 68.88 338 SER A N 1
ATOM 2650 C CA . SER A 1 338 ? 3.428 19.954 7.662 1.00 68.88 338 SER A CA 1
ATOM 2651 C C . SER A 1 338 ? 2.166 20.810 7.643 1.00 68.88 338 SER A C 1
ATOM 2653 O O . SER A 1 338 ? 2.251 22.035 7.595 1.00 68.88 338 SER A O 1
ATOM 2655 N N . PHE A 1 339 ? 1.001 20.159 7.618 1.00 68.56 339 PHE A N 1
ATOM 2656 C CA . PHE A 1 339 ? -0.270 20.851 7.408 1.00 68.56 339 PHE A CA 1
ATOM 2657 C C . PHE A 1 339 ? -0.978 21.219 8.708 1.00 68.56 339 PHE A C 1
ATOM 2659 O O . PHE A 1 339 ? -0.971 20.454 9.676 1.00 68.56 339 PHE A O 1
ATOM 2666 N N . ASN A 1 340 ? -1.650 22.373 8.711 1.00 71.12 340 ASN A N 1
ATOM 2667 C CA . ASN A 1 340 ? -2.531 22.769 9.804 1.00 71.12 340 ASN A CA 1
ATOM 2668 C C . ASN A 1 340 ? -3.990 22.386 9.508 1.00 71.12 340 ASN A C 1
ATOM 2670 O O . ASN A 1 340 ? -4.726 23.107 8.835 1.00 71.12 340 ASN A O 1
ATOM 2674 N N . LEU A 1 341 ? -4.426 21.251 10.056 1.00 69.06 341 LEU A N 1
ATOM 2675 C CA . LEU A 1 341 ? -5.788 20.748 9.871 1.00 69.06 341 LEU A CA 1
ATOM 2676 C C . LEU A 1 341 ? -6.863 21.494 10.684 1.00 69.06 341 LEU A C 1
ATOM 2678 O O . LEU A 1 341 ? -8.048 21.322 10.395 1.00 69.06 341 LEU A O 1
ATOM 2682 N N . ASP A 1 342 ? -6.489 22.354 11.639 1.00 67.00 342 ASP A N 1
ATOM 2683 C CA . ASP A 1 342 ? -7.454 23.183 12.385 1.00 67.00 342 ASP A CA 1
ATOM 2684 C C . ASP A 1 342 ? -8.122 24.250 11.495 1.00 67.00 342 ASP A C 1
ATOM 2686 O O . ASP A 1 342 ? -9.085 24.899 11.903 1.00 67.00 342 ASP A O 1
ATOM 2690 N N . ILE A 1 343 ? -7.633 24.429 10.262 1.00 65.75 343 ILE A N 1
ATOM 2691 C CA . ILE A 1 343 ? -8.190 25.347 9.259 1.00 65.75 343 ILE A CA 1
ATOM 2692 C C . ILE A 1 343 ? -9.468 24.779 8.612 1.00 65.75 343 ILE A C 1
ATOM 2694 O O . ILE A 1 343 ? -10.222 25.526 7.992 1.00 65.75 343 ILE A O 1
ATOM 2698 N N . ILE A 1 344 ? -9.762 23.485 8.761 1.00 69.62 344 ILE A N 1
ATOM 2699 C CA . ILE A 1 344 ? -10.942 22.878 8.132 1.00 69.62 344 ILE A CA 1
ATOM 2700 C C . ILE A 1 344 ? -12.176 23.154 8.994 1.00 69.62 344 ILE A C 1
ATOM 2702 O O . ILE A 1 344 ? -12.323 22.604 10.088 1.00 69.62 344 ILE A O 1
ATOM 2706 N N . THR A 1 345 ? -13.062 24.034 8.516 1.00 61.56 345 THR A N 1
ATOM 2707 C CA . THR A 1 345 ? -14.041 24.683 9.400 1.00 61.56 345 THR A CA 1
ATOM 2708 C C . THR A 1 345 ? -15.464 24.138 9.370 1.00 61.56 345 THR A C 1
ATOM 2710 O O . THR A 1 345 ? -16.144 24.416 10.350 1.00 61.56 345 THR A O 1
ATOM 2713 N N . THR A 1 346 ? -15.950 23.380 8.366 1.00 64.81 346 THR A N 1
ATOM 2714 C CA . THR A 1 346 ? -17.192 22.556 8.503 1.00 64.81 346 THR A CA 1
ATOM 2715 C C . THR A 1 346 ? -17.644 21.753 7.270 1.00 64.81 346 THR A C 1
ATOM 2717 O O . THR A 1 346 ? -18.250 20.697 7.470 1.00 64.81 346 THR A O 1
ATOM 2720 N N . GLU A 1 347 ? -17.397 22.193 6.032 1.00 70.50 347 GLU A N 1
ATOM 2721 C CA . GLU A 1 347 ? -18.014 21.608 4.822 1.00 70.50 347 GLU A CA 1
ATOM 2722 C C . GLU A 1 347 ? -17.128 20.563 4.135 1.00 70.50 347 GLU A C 1
ATOM 2724 O O . GLU A 1 347 ? -16.582 20.803 3.071 1.00 70.50 347 GLU A O 1
ATOM 2729 N N . ILE A 1 348 ? -16.985 19.375 4.726 1.00 77.62 348 ILE A N 1
ATOM 2730 C CA . ILE A 1 348 ? -16.123 18.333 4.145 1.00 77.62 348 ILE A CA 1
ATOM 2731 C C . ILE A 1 348 ? -16.917 17.326 3.331 1.00 77.62 348 ILE A C 1
ATOM 2733 O O . ILE A 1 348 ? -18.037 16.942 3.681 1.00 77.62 348 ILE A O 1
ATOM 2737 N N . ASN A 1 349 ? -16.264 16.814 2.295 1.00 73.50 349 ASN A N 1
ATOM 2738 C CA . ASN A 1 349 ? -16.684 15.649 1.558 1.00 73.50 349 ASN A CA 1
ATOM 2739 C C . ASN A 1 349 ? -16.976 14.447 2.480 1.00 73.50 349 ASN A C 1
ATOM 2741 O O . ASN A 1 349 ? -16.100 13.838 3.100 1.00 73.50 349 ASN A O 1
ATOM 2745 N N . THR A 1 350 ? -18.243 14.048 2.493 1.00 80.56 350 THR A N 1
ATOM 2746 C CA . THR A 1 350 ? -18.743 12.918 3.281 1.00 80.56 350 THR A CA 1
ATOM 2747 C C . THR A 1 350 ? -18.420 11.550 2.677 1.00 80.56 350 THR A C 1
ATOM 2749 O O . THR A 1 350 ? -18.733 10.548 3.309 1.00 80.56 350 THR A O 1
ATOM 2752 N N . THR A 1 351 ? -17.792 11.460 1.496 1.00 90.25 351 THR A N 1
ATOM 2753 C CA . THR A 1 351 ? -17.468 10.177 0.841 1.00 90.25 351 THR A CA 1
ATOM 2754 C C . THR A 1 351 ? -16.189 9.517 1.349 1.00 90.25 351 THR A C 1
ATOM 2756 O O . THR A 1 351 ? -15.940 8.358 1.008 1.00 90.25 351 THR A O 1
ATOM 2759 N N . ILE A 1 352 ? -15.367 10.212 2.141 1.00 93.19 352 ILE A N 1
ATOM 2760 C CA . ILE A 1 352 ? -14.106 9.666 2.659 1.00 93.19 352 ILE A CA 1
ATOM 2761 C C . ILE A 1 352 ? -14.406 8.503 3.609 1.00 93.19 352 ILE A C 1
ATOM 2763 O O . ILE A 1 352 ? -15.017 8.681 4.659 1.00 93.19 352 ILE A O 1
ATOM 2767 N N . ARG A 1 353 ? -13.938 7.306 3.244 1.00 95.56 353 ARG A N 1
ATOM 2768 C CA . ARG A 1 353 ? -14.058 6.067 4.025 1.00 95.56 353 ARG A CA 1
ATOM 2769 C C . ARG A 1 353 ? -12.767 5.700 4.747 1.00 95.56 353 ARG A C 1
ATOM 2771 O O . ARG A 1 353 ? -12.826 5.084 5.807 1.00 95.56 353 ARG A O 1
ATOM 2778 N N . LEU A 1 354 ? -11.620 6.077 4.188 1.00 94.81 354 LEU A N 1
ATOM 2779 C CA . LEU A 1 354 ? -10.301 5.856 4.775 1.00 94.81 354 LEU A CA 1
ATOM 2780 C C . LEU A 1 354 ? -9.567 7.187 4.917 1.00 94.81 354 LEU A C 1
ATOM 2782 O O . LEU A 1 354 ? -9.353 7.891 3.933 1.00 94.81 354 LEU A O 1
ATOM 2786 N N . LEU A 1 355 ? -9.157 7.507 6.139 1.00 91.94 355 LEU A N 1
ATOM 2787 C CA . LEU A 1 355 ? -8.350 8.681 6.434 1.00 91.94 355 LEU A CA 1
ATOM 2788 C C . LEU A 1 355 ? -7.076 8.255 7.159 1.00 91.94 355 LEU A C 1
ATOM 2790 O O . LEU A 1 355 ? -7.139 7.668 8.239 1.00 91.94 355 LEU A O 1
ATOM 2794 N N . ILE A 1 356 ? -5.926 8.548 6.559 1.00 87.88 356 ILE A N 1
ATOM 2795 C CA . ILE A 1 356 ? -4.602 8.322 7.137 1.00 87.88 356 ILE A CA 1
ATOM 2796 C C . ILE A 1 356 ? -3.913 9.676 7.265 1.00 87.88 356 ILE A C 1
ATOM 2798 O O . ILE A 1 356 ? -3.710 10.362 6.268 1.00 87.88 356 ILE A O 1
ATOM 2802 N N . LEU A 1 357 ? -3.569 10.044 8.495 1.00 82.81 357 LEU A N 1
ATOM 2803 C CA . LEU A 1 357 ? -2.879 11.281 8.852 1.00 82.81 357 LEU A CA 1
ATOM 2804 C C . LEU A 1 357 ? -1.684 10.917 9.739 1.00 82.81 357 LEU A C 1
ATOM 2806 O O . LEU A 1 357 ? -1.876 10.339 10.811 1.00 82.81 357 LEU A O 1
ATOM 2810 N N . GLY A 1 358 ? -0.450 11.201 9.322 1.00 71.81 358 GLY A N 1
ATOM 2811 C CA . GLY A 1 358 ? 0.722 10.785 10.101 1.00 71.81 358 GLY A CA 1
ATOM 2812 C C . GLY A 1 358 ? 2.016 11.535 9.825 1.00 71.81 358 GLY A C 1
ATOM 2813 O O . GLY A 1 358 ? 2.081 12.229 8.831 1.00 71.81 358 GLY A O 1
ATOM 2814 N N . ARG A 1 359 ? 3.015 11.359 10.717 1.00 61.22 359 ARG A N 1
ATOM 2815 C CA . ARG A 1 359 ? 4.377 11.968 10.833 1.00 61.22 359 ARG A CA 1
ATOM 2816 C C . ARG A 1 359 ? 4.559 13.399 10.281 1.00 61.22 35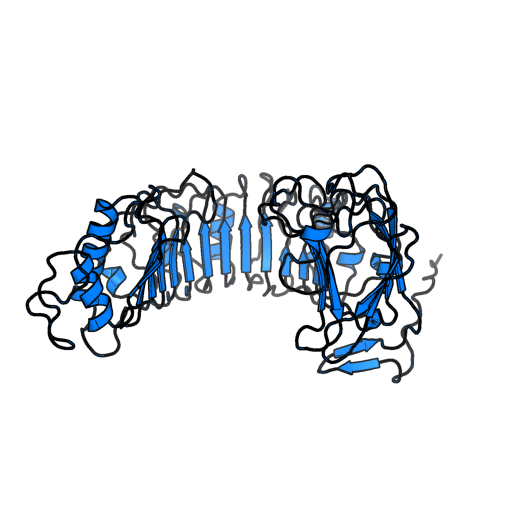9 ARG A C 1
ATOM 2818 O O . ARG A 1 359 ? 4.117 13.730 9.204 1.00 61.22 359 ARG A O 1
ATOM 2825 N N . GLY A 1 360 ? 5.304 14.265 10.965 1.00 52.97 360 GLY A N 1
ATOM 2826 C CA . GLY A 1 360 ? 5.692 15.585 10.428 1.00 52.97 360 GLY A CA 1
ATOM 2827 C C . GLY A 1 360 ? 4.582 16.639 10.407 1.00 52.97 360 GLY A C 1
ATOM 2828 O O . GLY A 1 360 ? 4.885 17.824 10.542 1.00 52.97 360 GLY A O 1
ATOM 2829 N N . ASP A 1 361 ? 3.318 16.233 10.302 1.00 51.66 361 ASP A N 1
ATOM 2830 C CA . ASP A 1 361 ? 2.209 17.141 10.522 1.00 51.66 361 ASP A CA 1
ATOM 2831 C C . ASP A 1 361 ? 2.310 17.615 11.971 1.00 51.66 361 ASP A C 1
ATOM 2833 O O . ASP A 1 361 ? 2.409 16.808 12.903 1.00 51.66 361 ASP A O 1
ATOM 2837 N N . SER A 1 362 ? 2.355 18.927 12.175 1.00 50.56 362 SER A N 1
ATOM 2838 C CA . SER A 1 362 ? 2.457 19.549 13.492 1.00 50.56 362 SER A CA 1
ATOM 2839 C C . SER A 1 362 ? 1.134 19.423 14.255 1.00 50.56 362 SER A C 1
ATOM 2841 O O . SER A 1 362 ? 0.555 20.421 14.679 1.00 50.56 362 SER A O 1
ATOM 2843 N N . PHE A 1 363 ? 0.633 18.198 14.427 1.00 58.88 363 PHE A N 1
ATOM 2844 C CA . PHE A 1 363 ? -0.517 17.881 15.259 1.00 58.88 363 PHE A CA 1
ATOM 2845 C C . PHE A 1 363 ? -0.104 18.001 16.722 1.00 58.88 363 PHE A C 1
ATOM 2847 O O . PHE A 1 363 ? 0.268 17.026 17.370 1.00 58.88 363 PHE A O 1
ATOM 2854 N N . GLY A 1 364 ? -0.110 19.227 17.233 1.00 58.38 364 GLY A N 1
ATOM 2855 C CA . GLY A 1 364 ? -0.129 19.493 18.662 1.00 58.38 364 GLY A CA 1
ATOM 2856 C C . GLY A 1 364 ? -1.552 19.848 19.060 1.00 58.38 364 GLY A C 1
ATOM 2857 O O . GLY A 1 364 ? -1.987 20.953 18.769 1.00 58.38 364 GLY A O 1
ATOM 2858 N N . GLY A 1 365 ? -2.287 18.950 19.720 1.00 69.94 365 GLY A N 1
ATOM 2859 C CA . GLY A 1 365 ? -3.651 19.281 20.149 1.00 69.94 365 GLY A CA 1
ATOM 2860 C C . GLY A 1 365 ? -4.611 18.104 20.244 1.00 69.94 365 GLY A C 1
ATOM 2861 O O . GLY A 1 365 ? -4.212 16.982 20.556 1.00 69.94 365 GLY A O 1
ATOM 2862 N N . SER A 1 366 ? -5.895 18.391 20.037 1.00 74.56 366 SER A N 1
ATOM 2863 C CA . SER A 1 366 ? -6.973 17.404 19.994 1.00 74.56 366 SER A CA 1
ATOM 2864 C C . SER A 1 366 ? -7.187 16.851 18.588 1.00 74.56 366 SER A C 1
ATOM 2866 O O . SER A 1 366 ? -6.729 17.447 17.617 1.00 74.56 366 SER A O 1
ATOM 2868 N N . LEU A 1 367 ? -7.952 15.763 18.463 1.00 79.25 367 LEU A N 1
ATOM 2869 C CA . LEU A 1 367 ? -8.485 15.364 17.160 1.00 79.25 367 LEU A CA 1
ATOM 2870 C C . LEU A 1 367 ? -9.247 16.547 16.521 1.00 79.25 367 LEU A C 1
ATOM 2872 O O . LEU A 1 367 ? -10.041 17.191 17.224 1.00 79.25 367 LEU A O 1
ATOM 2876 N N . PRO A 1 368 ? -9.029 16.839 15.224 1.00 80.06 368 PRO A N 1
ATOM 2877 C CA . PRO A 1 368 ? -9.751 17.901 14.536 1.00 80.06 368 PRO A CA 1
ATOM 2878 C C . PRO A 1 368 ? -11.269 17.698 14.604 1.00 80.06 368 PRO A C 1
ATOM 2880 O O . PRO A 1 368 ? -11.774 16.596 14.381 1.00 80.06 368 PRO A O 1
ATOM 2883 N N . SER A 1 369 ? -12.012 18.770 14.897 1.00 80.38 369 SER A N 1
ATOM 2884 C CA . SER A 1 369 ? -13.474 18.724 15.085 1.00 80.38 369 SER A CA 1
ATOM 2885 C C . SER A 1 369 ? -14.221 18.204 13.862 1.00 80.38 369 SER A C 1
ATOM 2887 O O . SER A 1 369 ? -15.245 17.534 13.983 1.00 80.38 369 SER A O 1
ATOM 2889 N N . PHE A 1 370 ? -13.672 18.485 12.688 1.00 84.06 370 PHE A N 1
ATOM 2890 C CA . PHE A 1 370 ? -14.245 18.147 11.404 1.00 84.06 370 PHE A CA 1
ATOM 2891 C C . PHE A 1 370 ? -14.390 16.637 11.181 1.00 84.06 370 PHE A C 1
ATOM 2893 O O . PHE A 1 370 ? -15.221 16.216 10.378 1.00 84.06 370 PHE A O 1
ATOM 2900 N N . LEU A 1 371 ? -13.604 15.809 11.885 1.00 87.56 371 LEU A N 1
ATOM 2901 C CA . LEU A 1 371 ? -13.636 14.353 11.737 1.00 87.56 371 LEU A CA 1
ATOM 2902 C C . LEU A 1 371 ? -15.031 13.784 12.016 1.00 87.56 371 LEU A C 1
ATOM 2904 O O . LEU A 1 371 ? -15.433 12.824 11.364 1.00 87.56 371 LEU A O 1
ATOM 2908 N N . GLY A 1 372 ? -15.792 14.412 12.920 1.00 87.62 372 GLY A N 1
ATOM 2909 C CA . GLY A 1 372 ? -17.181 14.045 13.208 1.00 87.62 372 GLY A CA 1
ATOM 2910 C C . GLY A 1 372 ? -18.141 14.225 12.024 1.00 87.62 372 GLY A C 1
ATOM 2911 O O . GLY A 1 372 ? -19.181 13.571 11.985 1.00 87.62 372 GLY A O 1
ATOM 2912 N N . ASN A 1 373 ? -17.785 15.053 11.034 1.00 87.75 373 ASN A N 1
ATOM 2913 C CA . ASN A 1 373 ? -18.601 15.303 9.842 1.00 87.75 373 ASN A CA 1
ATOM 2914 C C . ASN A 1 373 ? -18.383 14.255 8.735 1.00 87.75 373 ASN A C 1
ATOM 2916 O O . ASN A 1 373 ? -19.158 14.207 7.780 1.00 87.75 373 ASN A O 1
ATOM 2920 N N . LEU A 1 374 ? -17.368 13.391 8.850 1.00 90.69 374 LEU A N 1
ATOM 2921 C CA . LEU A 1 374 ? -17.060 12.357 7.860 1.00 90.69 374 LEU A CA 1
ATOM 2922 C C . LEU A 1 374 ? -17.979 11.136 8.031 1.00 90.69 374 LEU A C 1
ATOM 2924 O O . LEU A 1 374 ? -17.566 10.077 8.493 1.00 90.69 374 LEU A O 1
ATOM 2928 N N . THR A 1 375 ? -19.253 11.271 7.672 1.00 91.69 375 THR A N 1
ATOM 2929 C CA . THR A 1 375 ? -20.295 10.265 7.959 1.00 91.69 375 THR A CA 1
ATOM 2930 C C . THR A 1 375 ? -20.128 8.915 7.250 1.00 91.69 375 THR A C 1
ATOM 2932 O O . THR A 1 375 ? -20.797 7.959 7.641 1.00 91.69 375 THR A O 1
ATOM 2935 N N . ALA A 1 376 ? -19.259 8.809 6.237 1.00 94.12 376 ALA A N 1
ATOM 2936 C CA . ALA A 1 376 ? -18.883 7.533 5.619 1.00 94.12 376 ALA A CA 1
ATOM 2937 C C . ALA A 1 376 ? -17.541 6.968 6.118 1.00 94.12 376 ALA A C 1
ATOM 2939 O O . ALA A 1 376 ? -17.138 5.896 5.651 1.00 94.12 376 ALA A O 1
ATOM 2940 N N . LEU A 1 377 ? -16.852 7.656 7.039 1.00 95.06 377 LEU A N 1
ATOM 2941 C CA . LEU A 1 377 ? -15.538 7.252 7.530 1.00 95.06 377 LEU A CA 1
ATOM 2942 C C . LEU A 1 377 ? -15.641 5.905 8.231 1.00 95.06 377 LEU A C 1
ATOM 2944 O O . LEU A 1 377 ? -16.351 5.767 9.223 1.00 95.06 377 LEU A O 1
ATOM 2948 N N . ASP A 1 378 ? -14.922 4.926 7.703 1.00 96.31 378 ASP A N 1
ATOM 2949 C CA . ASP A 1 378 ? -14.882 3.550 8.186 1.00 96.31 378 ASP A CA 1
ATOM 2950 C C . ASP A 1 378 ? -13.573 3.280 8.934 1.00 96.31 378 ASP A C 1
ATOM 2952 O O . ASP A 1 378 ? -13.557 2.587 9.949 1.00 96.31 378 ASP A O 1
ATOM 2956 N N . SER A 1 379 ? -12.472 3.874 8.468 1.00 96.25 379 SER A N 1
ATOM 2957 C CA . SER A 1 379 ? -11.143 3.691 9.045 1.00 96.25 379 SER A CA 1
ATOM 2958 C C . SER A 1 379 ? -10.405 5.014 9.222 1.00 96.25 379 SER A C 1
ATOM 2960 O O . SER A 1 379 ? -10.220 5.766 8.263 1.00 96.25 379 SER A O 1
ATOM 2962 N N . LEU A 1 380 ? -9.935 5.261 10.446 1.00 93.69 380 LEU A N 1
ATOM 2963 C CA . LEU A 1 380 ? -9.102 6.404 10.810 1.00 93.69 380 LEU A CA 1
ATOM 2964 C C . LEU A 1 380 ? -7.764 5.920 11.364 1.00 93.69 380 LEU A C 1
ATOM 2966 O O . LEU A 1 380 ? -7.710 5.246 12.394 1.00 93.69 380 LEU A O 1
ATOM 2970 N N . TYR A 1 381 ? -6.689 6.328 10.704 1.00 89.25 381 TYR A N 1
ATOM 2971 C CA . TYR A 1 381 ? -5.317 6.124 11.135 1.00 89.25 381 TYR A CA 1
ATOM 2972 C C . TYR A 1 381 ? -4.707 7.488 11.437 1.00 89.25 381 TYR A C 1
ATOM 2974 O O . TYR A 1 381 ? -4.595 8.329 10.549 1.00 89.25 381 TYR A O 1
ATOM 2982 N N . PHE A 1 382 ? -4.315 7.708 12.688 1.00 85.38 382 PHE A N 1
ATOM 2983 C CA . PHE A 1 382 ? -3.794 8.987 13.152 1.00 85.38 382 PHE A CA 1
ATOM 2984 C C . PHE A 1 382 ? -2.505 8.809 13.961 1.00 85.38 382 PHE A C 1
ATOM 2986 O O . PHE A 1 382 ? -2.484 8.077 14.955 1.00 85.38 382 PHE A O 1
ATOM 2993 N N . GLY A 1 383 ? -1.440 9.510 13.574 1.00 77.31 383 GLY A N 1
ATOM 2994 C CA . GLY A 1 383 ? -0.174 9.578 14.313 1.00 77.31 383 GLY A CA 1
ATOM 2995 C C . GLY A 1 383 ? 1.035 9.040 13.539 1.00 77.31 383 GLY A C 1
ATOM 2996 O O . GLY A 1 383 ? 1.007 8.937 12.318 1.00 77.31 383 GLY A O 1
ATOM 2997 N N . ASP A 1 384 ? 2.153 8.756 14.210 1.00 72.69 384 ASP A N 1
ATOM 2998 C CA . ASP A 1 384 ? 3.384 8.336 13.517 1.00 72.69 384 ASP A CA 1
ATOM 2999 C C . ASP A 1 384 ? 3.383 6.834 13.182 1.00 72.69 384 ASP A C 1
ATOM 3001 O O . ASP A 1 384 ? 3.215 5.978 14.053 1.00 72.69 384 ASP A O 1
ATOM 3005 N N . PHE A 1 385 ? 3.617 6.519 11.906 1.00 67.19 385 PHE A N 1
ATOM 3006 C CA . PHE A 1 385 ? 3.751 5.158 11.374 1.00 67.19 385 PHE A CA 1
ATOM 3007 C C . PHE A 1 385 ? 5.208 4.787 11.037 1.00 67.19 385 PHE A C 1
ATOM 3009 O O . PHE A 1 385 ? 5.478 3.666 10.611 1.00 67.19 385 PHE A O 1
ATOM 3016 N N . GLY A 1 386 ? 6.159 5.712 11.208 1.00 60.03 386 GLY A N 1
ATOM 3017 C CA . GLY A 1 386 ? 7.586 5.509 10.961 1.00 60.03 386 GLY A CA 1
ATOM 3018 C C . GLY A 1 386 ? 8.359 5.019 12.190 1.00 60.03 386 GLY A C 1
ATOM 3019 O O . GLY A 1 386 ? 7.837 4.953 13.296 1.00 60.03 386 GLY A O 1
ATOM 3020 N N . ASN A 1 387 ? 9.643 4.690 12.011 1.00 53.06 387 ASN A N 1
ATOM 3021 C CA . ASN A 1 387 ? 10.562 4.257 13.083 1.00 53.06 387 ASN A CA 1
ATOM 3022 C C . ASN A 1 387 ? 11.341 5.423 13.740 1.00 53.06 387 ASN A C 1
ATOM 3024 O O . ASN A 1 387 ? 12.342 5.187 14.412 1.00 53.06 387 ASN A O 1
ATOM 3028 N N . GLY A 1 388 ? 10.927 6.675 13.506 1.00 53.16 388 GLY A N 1
ATOM 3029 C CA . GLY A 1 388 ? 11.600 7.876 14.018 1.00 53.16 388 GLY A CA 1
ATOM 3030 C C . GLY A 1 388 ? 11.251 8.212 15.475 1.00 53.16 388 GLY A C 1
ATOM 3031 O O . GLY A 1 388 ? 10.325 7.638 16.037 1.00 53.16 388 GLY A O 1
ATOM 3032 N N . GLN A 1 389 ? 12.019 9.133 16.072 1.00 51.44 389 GLN A N 1
ATOM 3033 C CA . GLN A 1 389 ? 11.872 9.621 17.459 1.00 51.44 389 GLN A CA 1
ATOM 3034 C C . GLN A 1 389 ? 11.102 10.956 17.569 1.00 51.44 389 GLN A C 1
ATOM 3036 O O . GLN A 1 389 ? 10.837 11.418 18.675 1.00 51.44 389 GLN A O 1
ATOM 3041 N N . ASP A 1 390 ? 10.736 11.577 16.442 1.00 52.47 390 ASP A N 1
ATOM 3042 C CA . ASP A 1 390 ? 10.003 12.848 16.419 1.00 52.47 390 ASP A CA 1
ATOM 3043 C C . ASP A 1 390 ? 8.503 12.570 16.283 1.00 52.47 390 ASP A C 1
ATOM 3045 O O . ASP A 1 390 ? 7.978 12.404 15.178 1.00 52.47 390 ASP A O 1
ATOM 3049 N N . PHE A 1 391 ? 7.833 12.459 17.429 1.00 53.25 391 PHE A N 1
ATOM 3050 C CA . PHE A 1 391 ? 6.423 12.093 17.507 1.00 53.25 391 PHE A CA 1
ATOM 3051 C C . PHE A 1 391 ? 5.522 13.337 17.419 1.00 53.25 391 PHE A C 1
ATOM 3053 O O . PHE A 1 391 ? 5.664 14.242 18.248 1.00 53.25 391 PHE A O 1
ATOM 3060 N N . PRO A 1 392 ? 4.562 13.404 16.478 1.00 52.94 392 PRO A N 1
ATOM 3061 C CA . PRO A 1 392 ? 3.449 14.333 16.605 1.00 52.94 392 PRO A CA 1
ATOM 3062 C C . PRO A 1 392 ? 2.684 14.015 17.898 1.00 52.94 392 PRO A C 1
ATOM 3064 O O . PRO A 1 392 ? 2.491 12.853 18.262 1.00 52.94 392 PRO A O 1
ATOM 3067 N N . GLN A 1 393 ? 2.276 15.051 18.626 1.00 62.69 393 GLN A N 1
ATOM 3068 C CA . GLN A 1 393 ? 1.653 14.911 19.937 1.00 62.69 393 GLN A CA 1
ATOM 3069 C C . GLN A 1 393 ? 0.151 15.176 19.827 1.00 62.69 393 GLN A C 1
ATOM 3071 O O . GLN A 1 393 ? -0.329 16.245 20.217 1.00 62.69 393 GLN A O 1
ATOM 3076 N N . LEU A 1 394 ? -0.616 14.191 19.346 1.00 71.25 394 LEU A N 1
ATOM 3077 C CA . LEU A 1 394 ? -2.031 14.152 19.711 1.00 71.25 394 LEU A CA 1
ATOM 3078 C C . LEU A 1 394 ? -2.089 14.051 21.239 1.00 71.25 394 LEU A C 1
ATOM 3080 O O . LEU A 1 394 ? -1.646 13.058 21.817 1.00 71.25 394 LEU A O 1
ATOM 3084 N N . LYS A 1 395 ? -2.595 15.099 21.886 1.00 71.81 395 LYS A N 1
ATOM 3085 C CA . LYS A 1 395 ? -2.661 15.214 23.345 1.00 71.81 395 LYS A CA 1
ATOM 3086 C C . LYS A 1 395 ? -4.004 14.763 23.887 1.00 71.81 395 LYS A C 1
ATOM 3088 O O . LYS A 1 395 ? -4.053 14.258 24.992 1.00 71.81 395 LYS A O 1
ATOM 3093 N N . PHE A 1 396 ? -5.090 14.890 23.130 1.00 63.81 396 PHE A N 1
ATOM 3094 C CA . PHE A 1 396 ? -6.435 14.579 23.620 1.00 63.81 396 PHE A CA 1
ATOM 3095 C C . PHE A 1 396 ? -7.329 14.009 22.512 1.00 63.81 396 PHE A C 1
ATOM 3097 O O . PHE A 1 396 ? -7.203 14.378 21.346 1.00 63.81 396 PHE A O 1
ATOM 3104 N N . TYR A 1 397 ? -8.277 13.143 22.882 1.00 77.12 397 TYR A N 1
ATOM 3105 C CA . TYR A 1 397 ? -9.272 12.568 21.967 1.00 77.12 397 TYR A CA 1
ATOM 3106 C C . TYR A 1 397 ? -10.194 13.614 21.321 1.00 77.12 397 TYR A C 1
ATOM 3108 O O . TYR A 1 397 ? -10.784 13.338 20.287 1.00 77.12 397 TYR A O 1
ATOM 3116 N N . GLY A 1 398 ? -10.324 14.811 21.891 1.00 75.50 398 GLY A N 1
ATOM 3117 C CA . GLY A 1 398 ? -11.251 15.835 21.411 1.00 75.50 398 GLY A CA 1
ATOM 3118 C C . GLY A 1 398 ? -12.621 15.774 22.096 1.00 75.50 398 GLY A C 1
ATOM 3119 O O . GLY A 1 398 ? -13.048 14.754 22.636 1.00 75.50 398 GLY A O 1
ATOM 3120 N N . ASN A 1 399 ? -13.320 16.912 22.085 1.00 75.12 399 ASN A N 1
ATOM 3121 C CA . ASN A 1 399 ? -14.701 17.017 22.577 1.00 75.12 399 ASN A CA 1
ATOM 3122 C C . ASN A 1 399 ? -15.733 16.669 21.496 1.00 75.12 399 ASN A C 1
ATOM 3124 O O . ASN A 1 399 ? -16.924 16.601 21.787 1.00 75.12 399 ASN A O 1
ATOM 3128 N N . ASN A 1 400 ? -15.282 16.474 20.257 1.00 80.75 400 ASN A N 1
ATOM 3129 C CA . ASN A 1 400 ? -16.147 16.201 19.122 1.00 80.75 400 ASN A CA 1
ATOM 3130 C C . ASN A 1 400 ? -16.210 14.689 18.895 1.00 80.75 400 ASN A C 1
ATOM 3132 O O . ASN A 1 400 ? -15.154 14.065 18.770 1.00 80.75 400 ASN A O 1
ATOM 3136 N N . PRO A 1 401 ? -17.413 14.095 18.864 1.00 87.44 401 PRO A N 1
ATOM 3137 C CA . PRO A 1 401 ? -17.555 12.671 18.624 1.00 87.44 401 PRO A CA 1
ATOM 3138 C C . PRO A 1 401 ? -17.086 12.315 17.211 1.00 87.44 401 PRO A C 1
ATOM 3140 O O . PRO A 1 401 ? -17.365 13.031 16.248 1.00 87.44 401 PRO A O 1
ATOM 3143 N N . LEU A 1 402 ? -16.398 11.182 17.097 1.00 92.00 402 LEU A N 1
ATOM 3144 C CA . LEU A 1 402 ? -16.118 10.545 15.812 1.00 92.00 402 LEU A CA 1
ATOM 3145 C C . LEU A 1 402 ? -17.411 9.964 15.202 1.00 92.00 402 LEU A C 1
ATOM 3147 O O . LEU A 1 402 ? -18.372 9.699 15.931 1.00 92.00 402 LEU A O 1
ATOM 3151 N N . PRO A 1 403 ? -17.465 9.771 13.873 1.00 92.31 403 PRO A N 1
ATOM 3152 C CA . PRO A 1 403 ? -18.673 9.313 13.202 1.00 92.31 403 PRO A CA 1
ATOM 3153 C C . PRO A 1 403 ? -18.997 7.861 13.585 1.00 92.31 403 PRO A C 1
ATOM 3155 O O . PRO A 1 403 ? -18.115 7.012 13.687 1.00 92.31 403 PRO A O 1
ATOM 3158 N N . ASN A 1 404 ? -20.286 7.548 13.743 1.00 90.75 404 ASN A N 1
ATOM 3159 C CA . ASN A 1 404 ? -20.752 6.203 14.121 1.00 90.75 404 ASN A CA 1
ATOM 3160 C C . ASN A 1 404 ? -20.506 5.124 13.049 1.00 90.75 404 ASN A C 1
ATOM 3162 O O . ASN A 1 404 ? -20.694 3.939 13.330 1.00 90.75 404 ASN A O 1
ATOM 3166 N N . SER A 1 405 ? -20.142 5.531 11.828 1.00 93.44 405 SER A N 1
ATOM 3167 C CA . SER A 1 405 ? -19.706 4.649 10.741 1.00 93.44 405 SER A CA 1
ATOM 3168 C C . SER A 1 405 ? -18.307 4.075 10.968 1.00 93.44 405 SER A C 1
ATOM 3170 O O . SER A 1 405 ? -17.951 3.099 10.313 1.00 93.44 405 SER A O 1
ATOM 3172 N N . LEU A 1 406 ? -17.519 4.679 11.866 1.00 95.75 406 LEU A N 1
ATOM 3173 C CA . LEU A 1 406 ? -16.136 4.300 12.108 1.00 95.75 406 LEU A CA 1
ATOM 3174 C C . LEU A 1 406 ? -16.076 2.903 12.723 1.00 95.75 406 LEU A C 1
ATOM 3176 O O . LEU A 1 406 ? -16.591 2.680 13.819 1.00 95.75 406 LEU A O 1
ATOM 3180 N N . SER A 1 407 ? -15.406 1.983 12.032 1.00 95.88 407 SER A N 1
ATOM 3181 C CA . SER A 1 407 ? -15.202 0.605 12.477 1.00 95.88 407 SER A CA 1
ATOM 3182 C C . SER A 1 407 ? -13.755 0.324 12.893 1.00 95.88 407 SER A C 1
ATOM 3184 O O . SER A 1 407 ? -13.505 -0.599 13.674 1.00 95.88 407 SER A O 1
ATOM 3186 N N . HIS A 1 408 ? -12.800 1.132 12.425 1.00 96.12 408 HIS A N 1
ATOM 3187 C CA . HIS A 1 408 ? -11.387 1.010 12.762 1.00 96.12 408 HIS A CA 1
ATOM 3188 C C . HIS A 1 408 ? -10.809 2.353 13.208 1.00 96.12 408 HIS A C 1
ATOM 3190 O O . HIS A 1 408 ? -10.804 3.323 12.451 1.00 96.12 408 HIS A O 1
ATOM 3196 N N . LEU A 1 409 ? -10.242 2.382 14.414 1.00 94.31 409 LEU A N 1
ATOM 3197 C CA . LEU A 1 409 ? -9.497 3.528 14.926 1.00 94.31 409 LEU A CA 1
ATOM 3198 C C . LEU A 1 409 ? -8.086 3.107 15.333 1.00 94.31 409 LEU A C 1
ATOM 3200 O O . LEU A 1 409 ? -7.912 2.286 16.234 1.00 94.31 409 LEU A O 1
ATOM 3204 N N . GLN A 1 410 ? -7.081 3.715 14.710 1.00 90.38 410 GLN A N 1
ATOM 3205 C CA . GLN A 1 410 ? -5.683 3.542 15.074 1.00 90.38 410 GLN A CA 1
ATOM 3206 C C . GLN A 1 410 ? -5.063 4.882 15.470 1.00 90.38 410 GLN A C 1
ATOM 3208 O O . GLN A 1 410 ? -4.966 5.795 14.656 1.00 90.38 410 GLN A O 1
ATOM 3213 N N . LEU A 1 411 ? -4.601 4.971 16.716 1.00 87.44 411 LEU A N 1
ATOM 3214 C CA . LEU A 1 411 ? -3.882 6.114 17.274 1.00 87.44 411 LEU A CA 1
ATOM 3215 C C . LEU A 1 411 ? -2.426 5.707 17.528 1.00 87.44 411 LEU A C 1
ATOM 3217 O O . LEU A 1 411 ? -2.087 5.159 18.581 1.00 87.44 411 LEU A O 1
ATOM 3221 N N . SER A 1 412 ? -1.555 5.936 16.551 1.00 80.12 412 SER A N 1
ATOM 3222 C CA . SER A 1 412 ? -0.177 5.447 16.578 1.00 80.12 412 SER A CA 1
ATOM 3223 C C . SER A 1 412 ? 0.823 6.469 17.117 1.00 80.12 412 SER A C 1
ATOM 3225 O O . SER A 1 412 ? 0.902 7.587 16.626 1.00 80.12 412 SER A O 1
ATOM 3227 N N . LYS A 1 413 ? 1.648 6.061 18.090 1.00 76.38 413 LYS A N 1
ATOM 3228 C CA . LYS A 1 413 ? 2.846 6.777 18.555 1.00 76.38 413 LYS A CA 1
ATOM 3229 C C . LYS A 1 413 ? 2.568 8.195 19.057 1.00 76.38 413 LYS A C 1
ATOM 3231 O O . LYS A 1 413 ? 3.417 9.071 18.973 1.00 76.38 413 LYS A O 1
ATOM 3236 N N . ASN A 1 414 ? 1.393 8.393 19.652 1.00 76.44 414 ASN A N 1
ATOM 3237 C CA . ASN A 1 414 ? 1.007 9.642 20.302 1.00 76.44 414 ASN A CA 1
ATOM 3238 C C . ASN A 1 414 ? 1.429 9.585 21.778 1.00 76.44 414 ASN A C 1
ATOM 3240 O O . ASN A 1 414 ? 0.647 9.144 22.622 1.00 76.44 414 ASN A O 1
ATOM 3244 N N . THR A 1 415 ? 2.675 9.944 22.093 1.00 70.62 415 THR A N 1
ATOM 3245 C CA . THR A 1 415 ? 3.276 9.747 23.435 1.00 70.62 415 THR A CA 1
ATOM 3246 C C . THR A 1 415 ? 2.544 10.498 24.546 1.00 70.62 415 THR A C 1
ATOM 3248 O O . THR A 1 415 ? 2.480 10.031 25.684 1.00 70.62 415 THR A O 1
ATOM 3251 N N . ASP A 1 416 ? 1.920 11.620 24.187 1.00 74.50 416 ASP A N 1
ATOM 3252 C CA . ASP A 1 416 ? 1.253 12.538 25.109 1.00 74.50 416 ASP A CA 1
ATOM 3253 C C . ASP A 1 416 ? -0.274 12.392 25.095 1.00 74.50 416 ASP A C 1
ATOM 3255 O O . ASP A 1 416 ? -0.963 13.197 25.715 1.00 74.50 416 ASP A O 1
ATOM 3259 N N . LEU A 1 417 ? -0.812 11.358 24.434 1.00 82.56 417 LEU A N 1
ATOM 3260 C CA . LEU A 1 417 ? -2.255 11.122 24.383 1.00 82.56 417 LEU A CA 1
ATOM 3261 C C . LEU A 1 417 ? -2.825 10.996 25.799 1.00 82.56 417 LEU A C 1
ATOM 3263 O O . LEU A 1 417 ? -2.344 10.201 26.609 1.00 82.56 417 LEU A O 1
ATOM 3267 N N . GLU A 1 418 ? -3.842 11.780 26.119 1.00 84.81 418 GLU A N 1
ATOM 3268 C CA . GLU A 1 418 ? -4.492 11.749 27.417 1.00 84.81 418 GLU A CA 1
ATOM 3269 C C . GLU A 1 418 ? -5.021 10.347 27.719 1.00 84.81 418 GLU A C 1
ATOM 3271 O O . GLU A 1 418 ? -5.598 9.656 26.881 1.00 84.81 418 GLU A O 1
ATOM 3276 N N . VAL A 1 419 ? -4.821 9.917 28.962 1.00 87.75 419 VAL A N 1
ATOM 3277 C CA . VAL A 1 419 ? -5.303 8.618 29.448 1.00 87.75 419 VAL A CA 1
ATOM 3278 C C . VAL A 1 419 ? -6.820 8.609 29.646 1.00 87.75 419 VAL A C 1
ATOM 3280 O O . VAL A 1 419 ? -7.411 7.537 29.766 1.00 87.75 419 VAL A O 1
ATOM 3283 N N . THR A 1 420 ? -7.453 9.784 29.695 1.00 89.19 420 THR A N 1
ATOM 3284 C CA . THR A 1 420 ? -8.904 9.948 29.804 1.00 89.19 420 THR A CA 1
ATOM 3285 C C . THR A 1 420 ? -9.570 9.574 28.487 1.00 89.19 420 THR A C 1
ATOM 3287 O O . THR A 1 420 ? -9.310 10.190 27.457 1.00 89.19 420 THR A O 1
ATOM 3290 N N . VAL A 1 421 ? -10.461 8.586 28.533 1.00 91.19 421 VAL A N 1
ATOM 3291 C CA . VAL A 1 421 ? -11.290 8.193 27.391 1.00 91.19 421 VAL A CA 1
ATOM 3292 C C . VAL A 1 421 ? -12.625 8.941 27.497 1.00 91.19 421 VAL A C 1
ATOM 3294 O O . VAL A 1 421 ? -13.273 8.863 28.543 1.00 91.19 421 VAL A O 1
ATOM 3297 N N . PRO A 1 422 ? -13.047 9.702 26.475 1.00 91.38 422 PRO A N 1
ATOM 3298 C CA . PRO A 1 422 ? -14.303 10.439 26.535 1.00 91.38 422 PRO A CA 1
ATOM 3299 C C . PRO A 1 422 ? -15.512 9.503 26.415 1.00 91.38 422 PRO A C 1
ATOM 3301 O O . PRO A 1 422 ? -15.454 8.470 25.754 1.00 91.38 422 PRO A O 1
ATOM 3304 N N . THR A 1 423 ? -16.647 9.883 27.005 1.00 90.75 423 THR A N 1
ATOM 3305 C CA . THR A 1 423 ? -17.859 9.040 27.025 1.00 90.75 423 THR A CA 1
ATOM 3306 C C . THR A 1 423 ? -18.427 8.760 25.635 1.00 90.75 423 THR A C 1
ATOM 3308 O O . THR A 1 423 ? -18.953 7.674 25.408 1.00 90.75 423 THR A O 1
ATOM 3311 N N . TRP A 1 424 ? -18.271 9.689 24.684 1.00 91.75 424 TRP A N 1
ATOM 3312 C CA . TRP A 1 424 ? -18.670 9.476 23.289 1.00 91.75 424 TRP A CA 1
ATOM 3313 C C . TRP A 1 424 ? -17.907 8.326 22.619 1.00 91.75 424 TRP A C 1
ATOM 3315 O O . TRP A 1 424 ? -18.399 7.742 21.661 1.00 91.75 424 TRP A O 1
ATOM 3325 N N . PHE A 1 425 ? -16.729 7.948 23.125 1.00 93.00 425 PHE A N 1
ATOM 3326 C CA . PHE A 1 425 ? -15.999 6.787 22.615 1.00 93.00 425 PHE A CA 1
ATOM 3327 C C . PHE A 1 425 ? -16.812 5.501 22.815 1.00 93.00 425 PHE A C 1
ATOM 3329 O O . PHE A 1 425 ? -16.852 4.634 21.945 1.00 93.00 425 PHE A O 1
ATOM 3336 N N . GLY A 1 426 ? -17.510 5.402 23.951 1.00 92.00 426 GLY A N 1
ATOM 3337 C CA . GLY A 1 426 ? -18.337 4.256 24.322 1.00 92.00 426 GLY A CA 1
ATOM 3338 C C . GLY A 1 426 ? -19.539 4.006 23.408 1.00 92.00 426 GLY A C 1
ATOM 3339 O O . GLY A 1 426 ? -20.131 2.928 23.466 1.00 92.00 426 GLY A O 1
ATOM 3340 N N . THR A 1 427 ? -19.888 4.980 22.560 1.00 91.44 427 THR A N 1
ATOM 3341 C CA . THR A 1 427 ? -21.008 4.905 21.611 1.00 91.44 427 THR A CA 1
ATOM 3342 C C . THR A 1 427 ? -20.578 4.605 20.173 1.00 91.44 427 THR A C 1
ATOM 3344 O O . THR A 1 427 ? -21.428 4.570 19.287 1.00 91.44 427 THR A O 1
ATOM 3347 N N . LEU A 1 428 ? -19.282 4.404 19.916 1.00 92.94 428 LEU A N 1
ATOM 3348 C CA . LEU A 1 428 ? -18.779 4.059 18.585 1.00 92.94 428 LEU A CA 1
ATOM 3349 C C . LEU A 1 428 ? -18.966 2.570 18.275 1.00 92.94 428 LEU A C 1
ATOM 3351 O O . LEU A 1 428 ? -18.748 1.726 19.138 1.00 92.94 428 LEU A O 1
ATOM 3355 N N . ASN A 1 429 ? -19.267 2.240 17.017 1.00 91.50 429 ASN A N 1
ATOM 3356 C CA . ASN A 1 429 ? -19.372 0.856 16.535 1.00 91.50 429 ASN A CA 1
ATOM 3357 C C . ASN A 1 429 ? -18.016 0.311 16.051 1.00 91.50 429 ASN A C 1
ATOM 3359 O O . ASN A 1 429 ? -17.875 -0.119 14.905 1.00 91.50 429 ASN A O 1
ATOM 3363 N N . LEU A 1 430 ? -16.999 0.366 16.913 1.00 95.19 430 LEU A N 1
ATOM 3364 C CA . LEU A 1 430 ? -15.649 -0.067 16.554 1.00 95.19 430 LEU A CA 1
ATOM 3365 C C . LEU A 1 430 ? -15.532 -1.596 16.547 1.00 95.19 430 LEU A C 1
ATOM 3367 O O . LEU A 1 430 ? -15.805 -2.263 17.542 1.00 95.19 430 LEU A O 1
ATOM 3371 N N . ASN A 1 431 ? -15.004 -2.133 15.449 1.00 95.25 431 ASN A N 1
ATOM 3372 C CA . ASN A 1 431 ? -14.517 -3.508 15.364 1.00 95.25 431 ASN A CA 1
ATOM 3373 C C . ASN A 1 431 ? -13.078 -3.616 15.874 1.00 95.25 431 ASN A C 1
ATOM 3375 O O . ASN A 1 431 ? -12.698 -4.637 16.446 1.00 95.25 431 ASN A O 1
ATOM 3379 N N . ARG A 1 432 ? -12.271 -2.565 15.671 1.00 95.88 432 ARG A N 1
ATOM 3380 C CA . ARG A 1 432 ? -10.881 -2.509 16.130 1.00 95.88 432 ARG A CA 1
ATOM 3381 C C . ARG A 1 432 ? -10.513 -1.135 16.673 1.00 95.88 432 ARG A C 1
ATOM 3383 O O . ARG A 1 432 ? -10.735 -0.115 16.019 1.00 95.88 432 ARG A O 1
ATOM 3390 N N . PHE A 1 433 ? -9.863 -1.140 17.833 1.00 95.06 433 PHE A N 1
ATOM 3391 C CA . PHE A 1 433 ? -9.193 0.020 18.404 1.00 95.06 433 PHE A CA 1
ATOM 3392 C C . PHE A 1 433 ? -7.741 -0.326 18.716 1.00 95.06 433 PHE A C 1
ATOM 3394 O O . PHE A 1 433 ? -7.464 -1.232 19.500 1.00 95.06 433 PHE A O 1
ATOM 3401 N N . GLN A 1 434 ? -6.812 0.413 18.119 1.00 90.94 434 GLN A N 1
ATOM 3402 C CA . GLN A 1 434 ? -5.381 0.205 18.277 1.00 90.94 434 GLN A CA 1
ATOM 3403 C C . GLN A 1 434 ? -4.707 1.490 18.756 1.00 90.94 434 GLN A C 1
ATOM 3405 O O . GLN A 1 434 ? -4.827 2.536 18.124 1.00 90.94 434 GLN A O 1
ATOM 3410 N N . SER A 1 435 ? -3.959 1.419 19.856 1.00 87.00 435 SER A N 1
ATOM 3411 C CA . SER A 1 435 ? -3.259 2.574 20.434 1.00 87.00 435 SER A CA 1
ATOM 3412 C C . SER A 1 435 ? -1.800 2.245 20.742 1.00 87.00 435 SER A C 1
ATOM 3414 O O . SER A 1 435 ? -1.505 1.236 21.379 1.00 87.00 435 SER A O 1
ATOM 3416 N N . TRP A 1 436 ? -0.870 3.064 20.240 1.00 81.44 436 TRP A N 1
ATOM 3417 C CA . TRP A 1 436 ? 0.581 2.844 20.368 1.00 81.44 436 TRP A CA 1
ATOM 3418 C C . TRP A 1 436 ? 1.225 3.958 21.205 1.00 81.44 436 TRP A C 1
ATOM 3420 O O . TRP A 1 436 ? 2.054 4.702 20.690 1.00 81.44 436 TRP A O 1
ATOM 3430 N N . SER A 1 437 ? 0.804 4.134 22.459 1.00 77.62 437 SER A N 1
ATOM 3431 C CA . SER A 1 437 ? 0.993 5.419 23.161 1.00 77.62 437 SER A CA 1
ATOM 3432 C C . SER A 1 437 ? 1.406 5.334 24.633 1.00 77.62 437 SER A C 1
ATOM 3434 O O . SER A 1 437 ? 1.553 6.370 25.285 1.00 77.62 437 SER A O 1
ATOM 3436 N N . TRP A 1 438 ? 1.554 4.138 25.207 1.00 81.69 438 TRP A N 1
ATOM 3437 C CA . TRP A 1 438 ? 1.402 4.021 26.659 1.00 81.69 438 TRP A CA 1
ATOM 3438 C C . TRP A 1 438 ? 2.693 4.107 27.470 1.00 81.69 438 TRP A C 1
ATOM 3440 O O . TRP A 1 438 ? 2.593 4.606 28.581 1.00 81.69 438 TRP A O 1
ATOM 3450 N N . GLN A 1 439 ? 3.862 3.743 26.922 1.00 77.94 439 GLN A N 1
ATOM 3451 C CA . GLN A 1 439 ? 5.259 4.003 27.364 1.00 77.94 439 GLN A CA 1
ATOM 3452 C C . GLN A 1 439 ? 5.680 3.717 28.830 1.00 77.94 439 GLN A C 1
ATOM 3454 O O . GLN A 1 439 ? 6.839 3.387 29.077 1.00 77.94 439 GLN A O 1
ATOM 3459 N N . THR A 1 440 ? 4.789 3.836 29.814 1.00 81.62 440 THR A N 1
ATOM 3460 C CA . THR A 1 440 ? 5.001 3.659 31.252 1.00 81.62 440 THR A CA 1
ATOM 3461 C C . THR A 1 440 ? 3.855 2.846 31.857 1.00 81.62 440 THR A C 1
ATOM 3463 O O . THR A 1 440 ? 2.701 2.962 31.436 1.00 81.62 440 THR A O 1
ATOM 3466 N N . GLN A 1 441 ? 4.147 2.098 32.926 1.00 85.44 441 GLN A N 1
ATOM 3467 C CA . GLN A 1 441 ? 3.148 1.296 33.645 1.00 85.44 441 GLN A CA 1
ATOM 3468 C C . GLN A 1 441 ? 1.966 2.133 34.163 1.00 85.44 441 GLN A C 1
ATOM 3470 O O . GLN A 1 441 ? 0.819 1.701 34.092 1.00 85.44 441 GLN A O 1
ATOM 3475 N N . SER A 1 442 ? 2.234 3.338 34.679 1.00 88.56 442 SER A N 1
ATOM 3476 C CA . SER A 1 442 ? 1.182 4.206 35.220 1.00 88.56 442 SER A CA 1
ATOM 3477 C C . SER A 1 442 ? 0.186 4.614 34.139 1.00 88.56 442 SER A C 1
ATOM 3479 O O . SER A 1 442 ? -1.016 4.561 34.371 1.00 88.56 442 SER A O 1
ATOM 3481 N N . ARG A 1 443 ? 0.672 4.995 32.952 1.00 88.56 443 ARG A N 1
ATOM 3482 C CA . ARG A 1 443 ? -0.185 5.464 31.857 1.00 88.56 443 ARG A CA 1
ATOM 3483 C C . ARG A 1 443 ? -1.063 4.346 31.311 1.00 88.56 443 ARG A C 1
ATOM 3485 O O . ARG A 1 443 ? -2.259 4.566 31.152 1.00 88.56 443 ARG A O 1
ATOM 3492 N N . ILE A 1 444 ? -0.509 3.150 31.084 1.00 88.94 444 ILE A N 1
ATOM 3493 C CA . ILE A 1 444 ? -1.326 2.018 30.626 1.00 88.94 444 ILE A CA 1
ATOM 3494 C C . ILE A 1 444 ? -2.364 1.597 31.671 1.00 88.94 444 ILE A C 1
ATOM 3496 O O . ILE A 1 444 ? -3.506 1.336 31.307 1.00 88.94 444 ILE A O 1
ATOM 3500 N N . ASN A 1 445 ? -2.003 1.573 32.958 1.00 92.19 445 ASN A N 1
ATOM 3501 C CA . ASN A 1 445 ? -2.941 1.241 34.029 1.00 92.19 445 ASN A CA 1
ATOM 3502 C C . ASN A 1 445 ? -4.135 2.198 34.027 1.00 92.19 445 ASN A C 1
ATOM 3504 O O . ASN A 1 445 ? -5.277 1.757 33.932 1.00 92.19 445 ASN A O 1
ATOM 3508 N N . THR A 1 446 ? -3.854 3.503 34.048 1.00 93.31 446 THR A N 1
ATOM 3509 C CA . THR A 1 446 ? -4.892 4.535 34.057 1.00 93.31 446 THR A CA 1
ATOM 3510 C C . THR A 1 446 ? -5.722 4.521 32.776 1.00 93.31 446 THR A C 1
ATOM 3512 O O . THR A 1 446 ? -6.936 4.684 32.836 1.00 93.31 446 THR A O 1
ATOM 3515 N N . HIS A 1 447 ? -5.108 4.281 31.612 1.00 93.06 447 HIS A N 1
ATOM 3516 C CA . HIS A 1 447 ? -5.859 4.158 30.364 1.00 93.06 447 HIS A CA 1
ATOM 3517 C C . HIS A 1 447 ? -6.821 2.963 30.382 1.00 93.06 447 HIS A C 1
ATOM 3519 O O . HIS A 1 447 ? -7.984 3.122 30.024 1.00 93.06 447 HIS A O 1
ATOM 3525 N N . VAL A 1 448 ? -6.375 1.786 30.838 1.00 95.38 448 VAL A N 1
ATOM 3526 C CA . VAL A 1 448 ? -7.222 0.584 30.939 1.00 95.38 448 VAL A CA 1
ATOM 3527 C C . VAL A 1 448 ? -8.393 0.802 31.897 1.00 95.38 448 VAL A C 1
ATOM 3529 O O . VAL A 1 448 ? -9.518 0.435 31.568 1.00 95.38 448 VAL A O 1
ATOM 3532 N N . GLU A 1 449 ? -8.153 1.429 33.048 1.00 96.44 449 GLU A N 1
ATOM 3533 C CA . GLU A 1 449 ? -9.198 1.762 34.025 1.00 96.44 449 GLU A CA 1
ATOM 3534 C C . GLU A 1 449 ? -10.230 2.739 33.442 1.00 96.44 449 GLU A C 1
ATOM 3536 O O . GLU A 1 449 ? -11.436 2.504 33.538 1.00 96.44 449 GLU A O 1
ATOM 3541 N N . ASN A 1 450 ? -9.769 3.799 32.771 1.00 96.00 450 ASN A N 1
ATOM 3542 C CA . ASN A 1 450 ? -10.646 4.777 32.128 1.00 96.00 450 ASN A CA 1
ATOM 3543 C C . ASN A 1 450 ? -11.438 4.166 30.966 1.00 96.00 450 ASN A C 1
ATOM 3545 O O . ASN A 1 450 ? -12.635 4.417 30.838 1.00 96.00 450 ASN A O 1
ATOM 3549 N N . PHE A 1 451 ? -10.793 3.342 30.139 1.00 96.19 451 PHE A N 1
ATOM 3550 C CA . PHE A 1 451 ? -11.444 2.629 29.045 1.00 96.19 451 PHE A CA 1
ATOM 3551 C C . PHE A 1 451 ? -12.538 1.695 29.572 1.00 96.19 451 PHE A C 1
ATOM 3553 O O . PHE A 1 451 ? -13.668 1.733 29.089 1.00 96.19 451 PHE A O 1
ATOM 3560 N N . TYR A 1 452 ? -12.233 0.909 30.609 1.00 97.44 452 TYR A N 1
ATOM 3561 C CA . TYR A 1 452 ? -13.209 0.046 31.273 1.00 97.44 452 TYR A CA 1
ATOM 3562 C C . TYR A 1 452 ? -14.405 0.836 31.818 1.00 97.44 452 TYR A C 1
ATOM 3564 O O . TYR A 1 452 ? -15.543 0.459 31.556 1.00 97.44 452 TYR A O 1
ATOM 3572 N N . SER A 1 453 ? -14.160 1.959 32.500 1.00 96.81 453 SER A N 1
ATOM 3573 C CA . SER A 1 453 ? -15.217 2.831 33.029 1.00 96.81 453 SER A CA 1
ATOM 3574 C C . SER A 1 453 ? -16.148 3.362 31.926 1.00 96.81 453 SER A C 1
ATOM 3576 O O . SER A 1 453 ? -17.375 3.375 32.073 1.00 96.81 453 SER A O 1
ATOM 3578 N N . VAL A 1 454 ? -15.591 3.739 30.769 1.00 96.06 454 VAL A N 1
ATOM 3579 C CA . VAL A 1 454 ? -16.396 4.147 29.608 1.00 96.06 454 VAL A CA 1
ATOM 3580 C C . VAL A 1 454 ? -17.223 2.981 29.078 1.00 96.06 454 VAL A C 1
ATOM 3582 O O . VAL A 1 454 ? -18.421 3.149 28.870 1.00 96.06 454 VAL A O 1
ATOM 3585 N N . VAL A 1 455 ? -16.634 1.797 28.895 1.00 95.81 455 VAL A N 1
ATOM 3586 C CA . VAL A 1 455 ? -17.366 0.609 28.423 1.00 95.81 455 VAL A CA 1
ATOM 3587 C C . VAL A 1 455 ? -18.506 0.262 29.382 1.00 95.81 455 VAL A C 1
ATOM 3589 O O . VAL A 1 455 ? -19.643 0.127 28.941 1.00 95.81 455 VAL A O 1
ATOM 3592 N N . GLU A 1 456 ? -18.235 0.206 30.685 1.00 95.31 456 GLU A N 1
ATOM 3593 C CA . GLU A 1 456 ? -19.228 -0.102 31.717 1.00 95.31 456 GLU A CA 1
ATOM 3594 C C . GLU A 1 456 ? -20.395 0.891 31.744 1.00 95.31 456 GLU A C 1
ATOM 3596 O O . GLU A 1 456 ? -21.548 0.491 31.898 1.00 95.31 456 GLU A O 1
ATOM 3601 N N . SER A 1 457 ? -20.116 2.182 31.568 1.00 94.00 457 SER A N 1
ATOM 3602 C CA . SER A 1 457 ? -21.150 3.221 31.616 1.00 94.00 457 SER A CA 1
ATOM 3603 C C . SER A 1 457 ? -21.981 3.344 30.335 1.00 94.00 457 SER A C 1
ATOM 3605 O O . SER A 1 457 ? -23.058 3.939 30.370 1.00 94.00 457 SER A O 1
ATOM 3607 N N . THR A 1 458 ? -21.514 2.799 29.208 1.00 92.44 458 THR A N 1
ATOM 3608 C CA . THR A 1 458 ? -22.133 3.020 27.885 1.00 92.44 458 THR A CA 1
ATOM 3609 C C . THR A 1 458 ? -22.639 1.753 27.201 1.00 92.44 458 THR A C 1
ATOM 3611 O O . THR A 1 458 ? -23.489 1.839 26.314 1.00 92.44 458 THR A O 1
ATOM 3614 N N . ASN A 1 459 ? -22.150 0.575 27.592 1.00 91.69 459 ASN A N 1
ATOM 3615 C CA . ASN A 1 459 ? -22.471 -0.689 26.942 1.00 91.69 459 ASN A CA 1
ATOM 3616 C C . ASN A 1 459 ? -23.244 -1.615 27.883 1.00 91.69 459 ASN A C 1
ATOM 3618 O O . ASN A 1 459 ? -22.919 -1.773 29.056 1.00 91.69 459 ASN A O 1
ATOM 3622 N N . ALA A 1 460 ? -24.266 -2.282 27.349 1.00 87.62 460 ALA A N 1
ATOM 3623 C CA . ALA A 1 460 ? -24.946 -3.343 28.077 1.00 87.62 460 ALA A CA 1
ATOM 3624 C C . ALA A 1 460 ? -24.055 -4.593 28.199 1.00 87.62 460 ALA A C 1
ATOM 3626 O O . ALA A 1 460 ? -23.319 -4.972 27.288 1.00 87.62 460 ALA A O 1
ATOM 3627 N N . MET A 1 461 ? -24.181 -5.284 29.332 1.00 86.50 461 MET A N 1
ATOM 3628 C CA . MET A 1 461 ? -23.447 -6.521 29.623 1.00 86.50 461 MET A CA 1
ATOM 3629 C C . MET A 1 461 ? -23.825 -7.694 28.700 1.00 86.50 461 MET A C 1
ATOM 3631 O O . MET A 1 461 ? -23.059 -8.653 28.580 1.00 86.50 461 MET A O 1
ATOM 3635 N N . THR A 1 462 ? -25.004 -7.644 28.070 1.00 80.12 462 THR A N 1
ATOM 3636 C CA . THR A 1 462 ? -25.543 -8.680 27.175 1.00 80.12 462 THR A CA 1
ATOM 3637 C C . THR A 1 462 ? -26.207 -8.048 25.947 1.00 80.12 462 THR A C 1
ATOM 3639 O O . THR A 1 462 ? -26.540 -6.863 25.955 1.00 80.12 462 THR A O 1
ATOM 3642 N N . GLY A 1 463 ? -26.412 -8.841 24.890 1.00 80.50 463 GLY A N 1
ATOM 3643 C CA . GLY A 1 463 ? -26.952 -8.358 23.613 1.00 80.50 463 GLY A CA 1
ATOM 3644 C C . GLY A 1 463 ? -25.898 -7.683 22.733 1.00 80.50 463 GLY A C 1
ATOM 3645 O O . GLY A 1 463 ? -24.721 -7.661 23.075 1.00 80.50 463 GLY A O 1
ATOM 3646 N N . SER A 1 464 ? -26.307 -7.174 21.570 1.00 76.88 464 SER A N 1
ATOM 3647 C CA . SER A 1 464 ? -25.416 -6.412 20.686 1.00 76.88 464 SER A CA 1
ATOM 3648 C C . SER A 1 464 ? -25.327 -4.969 21.180 1.00 76.88 464 SER A C 1
ATOM 3650 O O . SER A 1 464 ? -26.355 -4.304 21.296 1.00 76.88 464 SER A O 1
ATOM 3652 N N . THR A 1 465 ? -24.119 -4.487 21.464 1.00 83.62 465 THR A N 1
ATOM 3653 C CA . THR A 1 465 ? -23.854 -3.107 21.903 1.00 83.62 465 THR A CA 1
ATOM 3654 C C . THR A 1 465 ? -22.658 -2.548 21.144 1.00 83.62 465 THR A C 1
ATOM 3656 O O . THR A 1 465 ? -21.931 -3.314 20.516 1.00 83.62 465 THR A O 1
ATOM 3659 N N . TYR A 1 466 ? -22.459 -1.231 21.216 1.00 87.00 466 TYR A N 1
ATOM 3660 C CA . TYR A 1 466 ? -21.494 -0.473 20.414 1.00 87.00 466 TYR A CA 1
ATOM 3661 C C . TYR A 1 466 ? -20.082 -1.087 20.369 1.00 87.00 466 TYR A C 1
ATOM 3663 O O . TYR A 1 466 ? -19.548 -1.316 19.289 1.00 87.00 466 TYR A O 1
ATOM 3671 N N . LEU A 1 467 ? -19.507 -1.425 21.529 1.00 92.81 467 LEU A N 1
ATOM 3672 C CA . LEU A 1 467 ? -18.133 -1.939 21.645 1.00 92.81 467 LEU A CA 1
ATOM 3673 C C . LEU A 1 467 ? -18.051 -3.445 21.954 1.00 92.81 467 LEU A C 1
ATOM 3675 O O . LEU A 1 467 ? -16.968 -3.967 22.226 1.00 92.81 467 LEU A O 1
ATOM 3679 N N . ARG A 1 468 ? -19.171 -4.178 21.955 1.00 91.25 468 ARG A N 1
ATOM 3680 C CA . ARG A 1 468 ? -19.136 -5.622 22.234 1.00 91.25 468 ARG A CA 1
ATOM 3681 C C . ARG A 1 468 ? -18.441 -6.352 21.085 1.00 91.25 468 ARG A C 1
ATOM 3683 O O . ARG A 1 468 ? -18.858 -6.219 19.942 1.00 91.25 468 ARG A O 1
ATOM 3690 N N . GLY A 1 469 ? -17.445 -7.187 21.386 1.00 92.00 469 GLY A N 1
ATOM 3691 C CA . GLY A 1 469 ? -16.675 -7.878 20.339 1.00 92.00 469 GLY A CA 1
ATOM 3692 C C . GLY A 1 469 ? -15.449 -7.119 19.828 1.00 92.00 469 GLY A C 1
ATOM 3693 O O . GLY A 1 469 ? -14.793 -7.611 18.915 1.00 92.00 469 GLY A O 1
ATOM 3694 N N . LEU A 1 470 ? -15.131 -5.954 20.401 1.00 96.19 470 LEU A N 1
ATOM 3695 C CA . LEU A 1 470 ? -13.991 -5.132 19.995 1.00 96.19 470 LEU A CA 1
ATOM 3696 C C . LEU A 1 470 ? -12.656 -5.900 20.064 1.00 96.19 470 LEU A C 1
ATOM 3698 O O . LEU A 1 470 ? -12.334 -6.523 21.079 1.00 96.19 470 LEU A O 1
ATOM 3702 N N . ASP A 1 471 ? -11.850 -5.780 19.006 1.00 96.50 471 ASP A N 1
ATOM 3703 C CA . ASP A 1 471 ? -10.413 -6.081 19.006 1.00 96.50 471 ASP A CA 1
ATOM 3704 C C . ASP A 1 471 ? -9.647 -4.863 19.547 1.00 96.50 471 ASP A C 1
ATOM 3706 O O . ASP A 1 471 ? -9.443 -3.865 18.848 1.00 96.50 471 ASP A O 1
ATOM 3710 N N . TYR A 1 472 ? -9.281 -4.923 20.827 1.00 95.31 472 TYR A N 1
ATOM 3711 C CA . TYR A 1 472 ? -8.619 -3.853 21.563 1.00 95.31 472 TYR A CA 1
ATOM 3712 C C . TYR A 1 472 ? -7.117 -4.127 21.689 1.00 95.31 472 TYR A C 1
ATOM 3714 O O . TYR A 1 472 ? -6.680 -5.029 22.407 1.00 95.31 472 TYR A O 1
ATOM 3722 N N . GLN A 1 473 ? -6.311 -3.327 20.994 1.00 92.00 473 GLN A N 1
ATOM 3723 C CA . GLN A 1 473 ? -4.866 -3.507 20.905 1.00 92.00 473 GLN A CA 1
ATOM 3724 C C . GLN A 1 473 ? -4.110 -2.380 21.610 1.00 92.00 473 GLN A C 1
ATOM 3726 O O . GLN A 1 473 ? -4.119 -1.221 21.188 1.00 92.00 473 GLN A O 1
ATOM 3731 N N . LEU A 1 474 ? -3.408 -2.763 22.673 1.00 89.00 474 LEU A N 1
ATOM 3732 C CA . LEU A 1 474 ? -2.516 -1.928 23.464 1.00 89.00 474 LEU A CA 1
ATOM 3733 C C . LEU A 1 474 ? -1.079 -2.208 23.036 1.00 89.00 474 LEU A C 1
ATOM 3735 O O . LEU A 1 474 ? -0.535 -3.274 23.316 1.00 89.00 474 LEU A O 1
ATOM 3739 N N . VAL A 1 475 ? -0.456 -1.256 22.354 1.00 80.94 475 VAL A N 1
ATOM 3740 C CA . VAL A 1 475 ? 0.888 -1.415 21.787 1.00 80.94 475 VAL A CA 1
ATOM 3741 C C . VAL A 1 475 ? 1.824 -0.364 22.373 1.00 80.94 475 VAL A C 1
ATOM 3743 O O . VAL A 1 475 ? 1.386 0.699 22.817 1.00 80.94 475 VAL A O 1
ATOM 3746 N N . ASN A 1 476 ? 3.125 -0.661 22.382 1.00 74.88 476 ASN A N 1
ATOM 3747 C CA . ASN A 1 476 ? 4.157 0.195 22.965 1.00 74.88 476 ASN A CA 1
ATOM 3748 C C . ASN A 1 476 ? 3.842 0.561 24.429 1.00 74.88 476 ASN A C 1
ATOM 3750 O O . ASN A 1 476 ? 3.668 1.722 24.810 1.00 74.88 476 ASN A O 1
ATOM 3754 N N . THR A 1 477 ? 3.696 -0.468 25.256 1.00 70.31 477 THR A N 1
ATOM 3755 C CA . THR A 1 477 ? 3.291 -0.317 26.656 1.00 70.31 477 THR A CA 1
ATOM 3756 C C . THR A 1 477 ? 4.466 -0.090 27.609 1.00 70.31 477 THR A C 1
ATOM 3758 O O . THR A 1 477 ? 4.260 0.359 28.738 1.00 70.31 477 THR A O 1
ATOM 3761 N N . ASN A 1 478 ? 5.702 -0.345 27.158 1.00 63.47 478 ASN A N 1
ATOM 3762 C CA . ASN A 1 478 ? 6.928 -0.057 27.897 1.00 63.47 478 ASN A CA 1
ATOM 3763 C C . ASN A 1 478 ? 8.138 0.082 26.954 1.00 63.47 478 ASN A C 1
ATOM 3765 O O . ASN A 1 478 ? 8.357 -0.800 26.123 1.00 63.47 478 ASN A O 1
ATOM 3769 N N . LEU A 1 479 ? 8.926 1.150 27.132 1.00 60.19 479 LEU A N 1
ATOM 3770 C CA . LEU A 1 479 ? 10.153 1.420 26.361 1.00 60.19 479 LEU A CA 1
ATOM 3771 C C . LEU A 1 479 ? 11.330 0.516 26.775 1.00 60.19 479 LEU A C 1
ATOM 3773 O O . LEU A 1 479 ? 12.305 0.357 26.043 1.00 60.19 479 LEU A O 1
ATOM 3777 N N . ASN A 1 480 ? 11.279 -0.064 27.980 1.00 59.62 480 ASN A N 1
ATOM 3778 C CA . ASN A 1 480 ? 12.392 -0.845 28.508 1.00 59.62 480 ASN A CA 1
ATOM 3779 C C . ASN A 1 480 ? 12.295 -2.316 28.092 1.00 59.62 480 ASN A C 1
ATOM 3781 O O . ASN A 1 480 ? 11.346 -3.031 28.416 1.00 59.62 480 ASN A O 1
ATOM 3785 N N . LEU A 1 481 ? 13.343 -2.798 27.425 1.00 51.69 481 LEU A N 1
ATOM 3786 C CA . LEU A 1 481 ? 13.548 -4.221 27.181 1.00 51.69 481 LEU A CA 1
ATOM 3787 C C . LEU A 1 481 ? 13.606 -4.943 28.540 1.00 51.69 481 LEU A C 1
ATOM 3789 O O . LEU A 1 481 ? 14.383 -4.556 29.412 1.00 51.69 481 LEU A O 1
ATOM 3793 N N . ASN A 1 482 ? 12.805 -6.002 28.705 1.00 54.34 482 ASN A N 1
ATOM 3794 C CA . ASN A 1 482 ? 12.708 -6.876 29.892 1.00 54.34 482 ASN A CA 1
ATOM 3795 C C . ASN A 1 482 ? 11.758 -6.448 31.025 1.00 54.34 482 ASN A C 1
ATOM 3797 O O . ASN A 1 482 ? 11.681 -7.151 32.034 1.00 54.34 482 ASN A O 1
ATOM 3801 N N . THR A 1 483 ? 10.995 -5.364 30.890 1.00 58.38 483 THR A N 1
ATOM 3802 C CA . THR A 1 483 ? 9.890 -5.086 31.820 1.00 58.38 483 THR A CA 1
ATOM 3803 C C . THR A 1 483 ? 8.591 -5.691 31.298 1.00 58.38 483 THR A C 1
ATOM 3805 O O . THR A 1 483 ? 8.328 -5.701 30.097 1.00 58.38 483 THR A O 1
ATOM 3808 N N . ASN A 1 484 ? 7.781 -6.243 32.207 1.00 58.97 484 ASN A N 1
ATOM 3809 C CA . ASN A 1 484 ? 6.501 -6.842 31.847 1.00 58.97 484 ASN A CA 1
ATOM 3810 C C . ASN A 1 484 ? 5.612 -5.771 31.175 1.00 58.97 484 ASN A C 1
ATOM 3812 O O . ASN A 1 484 ? 5.325 -4.762 31.819 1.00 58.97 484 ASN A O 1
ATOM 3816 N N . PRO A 1 485 ? 5.208 -5.950 29.904 1.00 64.25 485 PRO A N 1
ATOM 3817 C CA . PRO A 1 485 ? 4.454 -4.946 29.156 1.00 64.25 485 PRO A CA 1
ATOM 3818 C C . PRO A 1 485 ? 2.977 -4.868 29.565 1.00 64.25 485 PRO A C 1
ATOM 3820 O O . PRO A 1 485 ? 2.236 -4.051 29.017 1.00 64.25 485 PRO A O 1
ATOM 3823 N N . ARG A 1 486 ? 2.519 -5.728 30.480 1.00 79.12 486 ARG A N 1
ATOM 3824 C CA . ARG A 1 486 ? 1.101 -5.846 30.816 1.00 79.12 486 ARG A CA 1
ATOM 3825 C C . ARG A 1 486 ? 0.647 -4.827 31.868 1.00 79.12 486 ARG A C 1
ATOM 3827 O O . ARG A 1 486 ? 1.437 -4.431 32.729 1.00 79.12 486 ARG A O 1
ATOM 3834 N N . PRO A 1 487 ? -0.632 -4.421 31.855 1.00 89.38 487 PRO A N 1
ATOM 3835 C CA . PRO A 1 487 ? -1.235 -3.688 32.965 1.00 89.38 487 PRO A CA 1
ATOM 3836 C C . PRO A 1 487 ? -1.027 -4.402 34.310 1.00 89.38 487 PRO A C 1
ATOM 3838 O O . PRO A 1 487 ? -0.869 -5.620 34.374 1.00 89.38 487 PRO A O 1
ATOM 3841 N N . SER A 1 488 ? -0.992 -3.661 35.413 1.00 91.88 488 SER A N 1
ATOM 3842 C CA . SER A 1 488 ? -0.661 -4.248 36.715 1.00 91.88 488 SER A CA 1
ATOM 3843 C C . SER A 1 488 ? -1.789 -5.120 37.278 1.00 91.88 488 SER A C 1
ATOM 3845 O O . SER A 1 488 ? -2.968 -4.820 37.086 1.00 91.88 488 SER A O 1
ATOM 3847 N N . GLY A 1 489 ? -1.418 -6.140 38.056 1.00 92.44 489 GLY A N 1
ATOM 3848 C CA . GLY A 1 489 ? -2.346 -7.028 38.763 1.00 92.44 489 GLY A CA 1
ATOM 3849 C C . GLY A 1 489 ? -2.342 -8.465 38.238 1.00 92.44 489 GLY A C 1
ATOM 3850 O O . GLY A 1 489 ? -1.506 -8.860 37.415 1.00 92.44 489 GLY A O 1
ATOM 3851 N N . THR A 1 490 ? -3.286 -9.257 38.734 1.00 94.00 490 THR A N 1
ATOM 3852 C CA . THR A 1 490 ? -3.527 -10.638 38.297 1.00 94.00 490 THR A CA 1
ATOM 3853 C C . THR A 1 490 ? -4.728 -10.658 37.358 1.00 94.00 490 THR A C 1
ATOM 3855 O O . THR A 1 490 ? -5.710 -9.961 37.601 1.00 94.00 490 THR A O 1
ATOM 3858 N N . TYR A 1 491 ? -4.642 -11.417 36.262 1.00 95.94 491 TYR A N 1
ATOM 3859 C CA . TYR A 1 491 ? -5.788 -11.647 35.381 1.00 95.94 491 TYR A CA 1
ATOM 3860 C C . TYR A 1 491 ? -6.729 -12.656 36.042 1.00 95.94 491 TYR A C 1
ATOM 3862 O O . TYR A 1 491 ? -6.466 -13.857 36.027 1.00 95.94 491 TYR A O 1
ATOM 3870 N N . GLU A 1 492 ? -7.789 -12.162 36.670 1.00 97.06 492 GLU A N 1
ATOM 3871 C CA . GLU A 1 492 ? -8.760 -12.970 37.405 1.00 97.06 492 GLU A CA 1
ATOM 3872 C C . GLU A 1 492 ? -10.106 -12.243 37.498 1.00 97.06 492 GLU A C 1
ATOM 3874 O O . GLU A 1 492 ? -10.187 -11.031 37.279 1.00 97.06 492 GLU A O 1
ATOM 3879 N N . ALA A 1 493 ? -11.159 -12.981 37.846 1.00 97.75 493 ALA A N 1
ATOM 3880 C CA . ALA A 1 493 ? -12.471 -12.398 38.087 1.00 97.75 493 ALA A CA 1
ATOM 3881 C C . ALA A 1 493 ? -12.444 -11.479 39.322 1.00 97.75 493 ALA A C 1
ATOM 3883 O O . ALA A 1 493 ? -11.965 -11.902 40.379 1.00 97.75 493 ALA A O 1
ATOM 3884 N N . PRO A 1 494 ? -12.984 -10.249 39.240 1.00 98.19 494 PRO A N 1
ATOM 3885 C CA . PRO A 1 494 ? -13.090 -9.386 40.407 1.00 98.19 494 PRO A CA 1
ATOM 3886 C C . PRO A 1 494 ? -14.154 -9.882 41.393 1.00 98.19 494 PRO A C 1
ATOM 3888 O O . PRO A 1 494 ? -15.079 -10.623 41.048 1.00 98.19 494 PRO A O 1
ATOM 3891 N N . THR A 1 495 ? -14.065 -9.419 42.640 1.00 97.94 495 THR A N 1
ATOM 3892 C CA . THR A 1 495 ? -15.059 -9.727 43.676 1.00 97.94 495 THR A CA 1
ATOM 3893 C C . THR A 1 495 ? -16.460 -9.316 43.219 1.00 97.94 495 THR A C 1
ATOM 3895 O O . THR A 1 495 ? -16.675 -8.178 42.806 1.00 97.94 495 THR A O 1
ATOM 3898 N N . GLY A 1 496 ? -17.420 -10.241 43.312 1.00 97.50 496 GLY A N 1
ATOM 3899 C CA . GLY A 1 496 ? -18.813 -10.008 42.915 1.00 97.50 496 GLY A CA 1
ATOM 3900 C C . GLY A 1 496 ? -19.095 -10.152 41.414 1.00 97.50 496 GLY A C 1
ATOM 3901 O O . GLY A 1 496 ? -20.208 -9.851 40.991 1.00 97.50 496 GLY A O 1
ATOM 3902 N N . TYR A 1 497 ? -18.121 -10.600 40.615 1.00 98.12 497 TYR A N 1
ATOM 3903 C CA . TYR A 1 497 ? -18.320 -10.880 39.194 1.00 98.12 497 TYR A CA 1
ATOM 3904 C C . TYR A 1 497 ? -19.301 -12.036 38.961 1.00 98.12 497 TYR A C 1
ATOM 3906 O O . TYR A 1 497 ? -19.161 -13.111 39.548 1.00 98.12 497 TYR A O 1
ATOM 3914 N N . ILE A 1 498 ? -20.268 -11.831 38.066 1.00 97.19 498 ILE A N 1
ATOM 3915 C CA . ILE A 1 498 ? -21.208 -12.851 37.596 1.00 97.19 498 ILE A CA 1
ATOM 3916 C C . ILE A 1 498 ? -21.393 -12.657 36.090 1.00 97.19 498 ILE A C 1
ATOM 3918 O O . ILE A 1 498 ? -22.044 -11.701 35.666 1.00 97.19 498 ILE A O 1
ATOM 3922 N N . GLN A 1 499 ? -20.872 -13.589 35.288 1.00 94.88 499 GLN A N 1
ATOM 3923 C CA . GLN A 1 499 ? -20.997 -13.571 33.828 1.00 94.88 499 GLN A CA 1
ATOM 3924 C C . GLN A 1 499 ? -22.450 -13.324 33.391 1.00 94.88 499 GLN A C 1
ATOM 3926 O O . GLN A 1 499 ? -23.364 -14.064 33.751 1.00 94.88 499 GLN A O 1
ATOM 3931 N N . GLY A 1 500 ? -22.655 -12.287 32.583 1.00 92.62 500 GLY A N 1
ATOM 3932 C CA . GLY A 1 500 ? -23.968 -11.915 32.045 1.00 92.62 500 GLY A CA 1
ATOM 3933 C C . GLY A 1 500 ? -24.840 -11.084 32.990 1.00 92.62 500 GLY A C 1
ATOM 3934 O O . GLY A 1 500 ? -25.912 -10.659 32.567 1.00 92.62 500 GLY A O 1
ATOM 3935 N N . SER A 1 501 ? -24.411 -10.841 34.233 1.00 94.19 501 SER A N 1
ATOM 3936 C CA . SER A 1 501 ? -25.255 -10.215 35.258 1.00 94.19 501 SER A CA 1
ATOM 3937 C C . SER A 1 501 ? -24.573 -9.136 36.097 1.00 94.19 501 SER A C 1
ATOM 3939 O O . SER A 1 501 ? -25.272 -8.228 36.542 1.00 94.19 501 SER A O 1
ATOM 3941 N N . ALA A 1 502 ? -23.274 -9.234 36.378 1.00 96.19 502 ALA A N 1
ATOM 3942 C CA . ALA A 1 502 ? -22.563 -8.272 37.216 1.00 96.19 502 ALA A CA 1
ATOM 3943 C C . ALA A 1 502 ? -21.071 -8.215 36.864 1.00 96.19 502 ALA A C 1
ATOM 3945 O O . ALA A 1 502 ? -20.393 -9.241 36.849 1.00 96.19 502 ALA A O 1
ATOM 3946 N N . ASN A 1 503 ? -20.538 -7.006 36.684 1.00 96.69 503 ASN A N 1
ATOM 3947 C CA . ASN A 1 503 ? -19.109 -6.784 36.436 1.00 96.69 503 ASN A CA 1
ATOM 3948 C C . ASN A 1 503 ? -18.220 -7.029 37.671 1.00 96.69 503 ASN A C 1
ATOM 3950 O O . ASN A 1 503 ? -17.000 -7.098 37.546 1.00 96.69 503 ASN A O 1
ATOM 3954 N N . GLY A 1 504 ? -18.807 -7.157 38.865 1.00 96.69 504 GLY A N 1
ATOM 3955 C CA . GLY A 1 504 ? -18.063 -7.139 40.124 1.00 96.69 504 GLY A CA 1
ATOM 3956 C C . GLY A 1 504 ? -17.439 -5.770 40.404 1.00 96.69 504 GLY A C 1
ATOM 3957 O O . GLY A 1 504 ? -17.919 -4.744 39.929 1.00 96.69 504 GLY A O 1
ATOM 3958 N N . THR A 1 505 ? -16.377 -5.739 41.208 1.00 97.19 505 THR A N 1
ATOM 3959 C CA . THR A 1 505 ? -15.622 -4.513 41.512 1.00 97.19 505 THR A CA 1
ATOM 3960 C C . THR A 1 505 ? -14.132 -4.749 41.272 1.00 97.19 505 THR A C 1
ATOM 3962 O O . THR A 1 505 ? -13.438 -5.223 42.177 1.00 97.19 505 THR A O 1
ATOM 3965 N N . PRO A 1 506 ? -13.632 -4.472 40.053 1.00 97.56 506 PRO A N 1
ATOM 3966 C CA . PRO A 1 506 ? -12.206 -4.534 39.754 1.00 97.56 506 PRO A CA 1
ATOM 3967 C C . PRO A 1 506 ? -11.387 -3.634 40.683 1.00 97.56 506 PRO A C 1
ATOM 3969 O O . PRO A 1 506 ? -11.692 -2.456 40.845 1.00 97.56 506 PRO A O 1
ATOM 3972 N N . THR A 1 507 ? -10.324 -4.178 41.273 1.00 97.00 507 THR A N 1
ATOM 3973 C CA . THR A 1 507 ? -9.346 -3.431 42.088 1.00 97.00 507 THR A CA 1
ATOM 3974 C C . THR A 1 507 ? -7.988 -3.296 41.398 1.00 97.00 507 THR A C 1
ATOM 3976 O O . THR A 1 507 ? -7.060 -2.716 41.961 1.00 97.00 507 THR A O 1
ATOM 3979 N N . SER A 1 508 ? -7.854 -3.829 40.179 1.00 97.25 508 SER A N 1
ATOM 3980 C CA . SER A 1 508 ? -6.663 -3.677 39.345 1.00 97.25 508 SER A CA 1
ATOM 3981 C C . SER A 1 508 ? -7.008 -3.622 37.849 1.00 97.25 508 SER A C 1
ATOM 3983 O O . SER A 1 508 ? -8.015 -4.206 37.431 1.00 97.25 508 SER A O 1
ATOM 3985 N N . PRO A 1 509 ? -6.145 -3.012 37.015 1.00 96.69 509 PRO A N 1
ATOM 3986 C CA . PRO A 1 509 ? -6.295 -3.006 35.559 1.00 96.69 509 PRO A CA 1
ATOM 3987 C C . PRO A 1 509 ? -6.442 -4.399 34.932 1.00 96.69 509 PRO A C 1
ATOM 3989 O O . PRO A 1 509 ? -7.208 -4.577 33.989 1.00 96.69 509 PRO A O 1
ATOM 3992 N N . MET A 1 510 ? -5.749 -5.415 35.457 1.00 96.62 510 MET A N 1
ATOM 3993 C CA . MET A 1 510 ? -5.875 -6.782 34.934 1.00 96.62 510 MET A CA 1
ATOM 3994 C C . MET A 1 510 ? -7.237 -7.422 35.229 1.00 96.62 510 MET A C 1
ATOM 3996 O O . MET A 1 510 ? -7.736 -8.179 34.396 1.00 96.62 510 MET A O 1
ATOM 4000 N N . GLN A 1 511 ? -7.874 -7.086 36.355 1.00 98.31 511 GLN A N 1
ATOM 4001 C CA . GLN A 1 511 ? -9.262 -7.484 36.617 1.00 98.31 511 GLN A CA 1
ATOM 4002 C C . GLN A 1 511 ? -10.242 -6.717 35.715 1.00 98.31 511 GLN A C 1
ATOM 4004 O O . GLN A 1 511 ? -11.232 -7.286 35.266 1.00 98.31 511 GLN A O 1
ATOM 4009 N N . ALA A 1 512 ? -9.956 -5.454 35.380 1.00 98.31 512 ALA A N 1
ATOM 4010 C CA . ALA A 1 512 ? -10.748 -4.713 34.397 1.00 98.31 512 ALA A CA 1
ATOM 4011 C C . ALA A 1 512 ? -10.677 -5.375 33.006 1.00 98.31 512 ALA A C 1
ATOM 4013 O O . ALA A 1 512 ? -11.712 -5.604 32.383 1.00 98.31 512 ALA A O 1
ATOM 4014 N N . ILE A 1 513 ? -9.483 -5.787 32.555 1.00 97.56 513 ILE A N 1
ATOM 4015 C CA . ILE A 1 513 ? -9.316 -6.573 31.317 1.00 97.56 513 ILE A CA 1
ATOM 4016 C C . ILE A 1 513 ? -10.087 -7.892 31.387 1.00 97.56 513 ILE A C 1
ATOM 4018 O O . ILE A 1 513 ? -10.730 -8.263 30.407 1.00 97.56 513 ILE A O 1
ATOM 4022 N N . TYR A 1 514 ? -10.074 -8.586 32.529 1.00 98.19 514 TYR A N 1
ATOM 4023 C CA . TYR A 1 514 ? -10.877 -9.797 32.704 1.00 98.19 514 TYR A CA 1
ATOM 4024 C C . TYR A 1 514 ? -12.359 -9.538 32.413 1.00 98.19 514 TYR A C 1
ATOM 4026 O O . TYR A 1 514 ? -12.970 -10.292 31.654 1.00 98.19 514 TYR A O 1
ATOM 4034 N N . VAL A 1 515 ? -12.929 -8.455 32.947 1.00 98.00 515 VAL A N 1
ATOM 4035 C CA . VAL A 1 515 ? -14.330 -8.101 32.688 1.00 98.00 515 VAL A CA 1
ATOM 4036 C C . VAL A 1 515 ? -14.549 -7.713 31.222 1.00 98.00 515 VAL A C 1
ATOM 4038 O O . VAL A 1 515 ? -15.502 -8.194 30.617 1.00 98.00 515 VAL A O 1
ATOM 4041 N N . LEU A 1 516 ? -13.673 -6.906 30.612 1.00 97.62 516 LEU A N 1
ATOM 4042 C CA . LEU A 1 516 ? -13.770 -6.544 29.186 1.00 97.62 516 LEU A CA 1
ATOM 4043 C C . LEU A 1 516 ? -13.835 -7.782 28.280 1.00 97.62 516 LEU A C 1
ATOM 4045 O O . LEU A 1 516 ? -14.689 -7.876 27.399 1.00 97.62 516 LEU A O 1
ATOM 4049 N N . VAL A 1 517 ? -12.970 -8.758 28.544 1.00 97.31 517 VAL A N 1
ATOM 4050 C CA . VAL A 1 517 ? -12.886 -9.997 27.770 1.00 97.31 517 VAL A CA 1
ATOM 4051 C C . VAL A 1 517 ? -14.125 -10.862 27.988 1.00 97.31 517 VAL A C 1
ATOM 4053 O O . VAL A 1 517 ? -14.853 -11.155 27.043 1.00 97.31 517 VAL A O 1
ATOM 4056 N N . ASN A 1 518 ? -14.423 -11.212 29.239 1.00 96.81 518 ASN A N 1
ATOM 4057 C CA . ASN A 1 518 ? -15.444 -12.214 29.540 1.00 96.81 518 ASN A CA 1
ATOM 4058 C C . ASN A 1 518 ? -16.863 -11.624 29.477 1.00 96.81 518 ASN A C 1
ATOM 4060 O O . ASN A 1 518 ? -17.773 -12.213 28.897 1.00 96.81 518 ASN A O 1
ATOM 4064 N N . GLN A 1 519 ? -17.079 -10.414 30.004 1.00 95.50 519 GLN A N 1
ATOM 4065 C CA . GLN A 1 519 ? -18.407 -9.797 30.053 1.00 95.50 519 GLN A CA 1
ATOM 4066 C C . GLN A 1 519 ? -18.792 -9.104 28.744 1.00 95.50 519 GLN A C 1
ATOM 4068 O O . GLN A 1 519 ? -19.924 -9.268 28.273 1.00 95.50 519 GLN A O 1
ATOM 4073 N N . TYR A 1 520 ? -17.860 -8.357 28.146 1.00 95.62 520 TYR A N 1
ATOM 4074 C CA . TYR A 1 520 ? -18.082 -7.566 26.928 1.00 95.62 520 TYR A CA 1
ATOM 4075 C C . TYR A 1 520 ? -17.559 -8.245 25.654 1.00 95.62 520 TYR A C 1
ATOM 4077 O O . TYR A 1 520 ? -17.613 -7.655 24.575 1.00 95.62 520 TYR A O 1
ATOM 4085 N N . ASN A 1 521 ? -17.133 -9.508 25.751 1.00 95.19 521 ASN A N 1
ATOM 4086 C CA . ASN A 1 521 ? -16.719 -10.336 24.618 1.00 95.19 521 ASN A CA 1
ATOM 4087 C C . ASN A 1 521 ? -15.581 -9.711 23.788 1.00 95.19 521 ASN A C 1
ATOM 4089 O O . ASN A 1 521 ? -15.536 -9.892 22.575 1.00 95.19 521 ASN A O 1
ATOM 4093 N N . MET A 1 522 ? -14.700 -8.925 24.409 1.00 96.31 522 MET A N 1
ATOM 4094 C CA . MET A 1 522 ? -13.594 -8.269 23.709 1.00 96.31 522 MET A CA 1
ATOM 4095 C C . MET A 1 522 ? -12.395 -9.204 23.553 1.00 96.31 522 MET A C 1
ATOM 4097 O O . MET A 1 522 ? -12.126 -10.039 24.414 1.00 96.31 522 MET A O 1
ATOM 4101 N N . THR A 1 523 ? -11.622 -9.011 22.487 1.00 97.12 523 THR A N 1
ATOM 4102 C CA . THR A 1 523 ? -10.258 -9.547 22.399 1.00 97.12 523 THR A CA 1
ATOM 4103 C C . THR A 1 523 ? -9.292 -8.447 22.802 1.00 97.12 523 THR A C 1
ATOM 4105 O O . THR A 1 523 ? -9.309 -7.377 22.202 1.00 97.12 523 THR A O 1
ATOM 4108 N N . VAL A 1 524 ? -8.445 -8.692 23.802 1.00 95.69 524 VAL A N 1
ATOM 4109 C CA . VAL A 1 524 ? -7.450 -7.715 24.263 1.00 95.69 524 VAL A CA 1
ATOM 4110 C C . VAL A 1 524 ? -6.055 -8.230 23.947 1.00 95.69 524 VAL A C 1
ATOM 4112 O O . VAL A 1 524 ? -5.647 -9.279 24.444 1.00 95.69 524 VAL A O 1
ATOM 4115 N N . THR A 1 525 ? -5.314 -7.484 23.132 1.00 91.88 525 THR A N 1
ATOM 4116 C CA . THR A 1 525 ? -3.919 -7.790 22.791 1.00 91.88 525 THR A CA 1
ATOM 4117 C C . THR A 1 525 ? -2.998 -6.743 23.403 1.00 91.88 525 THR A C 1
ATOM 4119 O O . THR A 1 525 ? -3.200 -5.548 23.201 1.00 91.88 525 THR A O 1
ATOM 4122 N N . VAL A 1 526 ? -1.960 -7.186 24.111 1.00 88.44 526 VAL A N 1
ATOM 4123 C CA . VAL A 1 526 ? -0.922 -6.320 24.683 1.00 88.44 526 VAL A CA 1
ATOM 4124 C C . VAL A 1 526 ? 0.418 -6.630 24.022 1.00 88.44 526 VAL A C 1
ATOM 4126 O O . VAL A 1 526 ? 0.842 -7.784 24.008 1.00 88.44 526 VAL A O 1
ATOM 4129 N N . LEU A 1 527 ? 1.073 -5.607 23.467 1.00 80.75 527 LEU A N 1
ATOM 4130 C CA . LEU A 1 527 ? 2.338 -5.708 22.735 1.00 80.75 527 LEU A CA 1
ATOM 4131 C C . LEU A 1 527 ? 3.386 -4.734 23.289 1.00 80.75 527 LEU A C 1
ATOM 4133 O O . LEU A 1 527 ? 3.133 -3.534 23.429 1.00 80.75 527 LEU A O 1
ATOM 4137 N N . ASN A 1 528 ? 4.602 -5.232 23.523 1.00 72.75 528 ASN A N 1
ATOM 4138 C CA . ASN A 1 528 ? 5.769 -4.368 23.730 1.00 72.75 528 ASN A CA 1
ATOM 4139 C C . ASN A 1 528 ? 6.237 -3.699 22.418 1.00 72.75 528 ASN A C 1
ATOM 4141 O O . ASN A 1 528 ? 5.753 -4.032 21.337 1.00 72.75 528 ASN A O 1
ATOM 4145 N N . GLU A 1 529 ? 7.196 -2.766 22.502 1.00 63.03 529 GLU A N 1
ATOM 4146 C CA . GLU A 1 529 ? 7.713 -2.014 21.339 1.00 63.03 529 GLU A CA 1
ATOM 4147 C C . GLU A 1 529 ? 8.224 -2.874 20.184 1.00 63.03 529 GLU A C 1
ATOM 4149 O O . GLU A 1 529 ? 8.132 -2.468 19.029 1.00 63.03 529 GLU A O 1
ATOM 4154 N N . LEU A 1 530 ? 8.753 -4.059 20.485 1.00 58.34 530 LEU A N 1
ATOM 4155 C CA . LEU A 1 530 ? 9.323 -4.955 19.483 1.00 58.34 530 LEU A CA 1
ATOM 4156 C C . LEU A 1 530 ? 8.315 -5.975 18.935 1.00 58.34 530 LEU A C 1
ATOM 4158 O O . LEU A 1 530 ? 8.691 -6.804 18.114 1.00 58.34 530 LEU A O 1
ATOM 4162 N N . GLY A 1 531 ? 7.064 -5.977 19.413 1.00 59.69 531 GLY A N 1
ATOM 4163 C CA . GLY A 1 531 ? 6.062 -6.989 19.055 1.00 59.69 531 GLY A CA 1
ATOM 4164 C C . GLY A 1 531 ? 6.358 -8.403 19.584 1.00 59.69 531 GLY A C 1
ATOM 4165 O O . GLY A 1 531 ? 5.637 -9.342 19.253 1.00 59.69 531 GLY A O 1
ATOM 4166 N N . ASN A 1 532 ? 7.387 -8.561 20.424 1.00 53.81 532 ASN A N 1
ATOM 4167 C CA . ASN A 1 532 ? 7.911 -9.852 20.889 1.00 53.81 532 ASN A CA 1
ATOM 4168 C C . ASN A 1 532 ? 7.334 -10.298 22.246 1.00 53.81 532 ASN A C 1
ATOM 4170 O O . ASN A 1 532 ? 7.421 -11.469 22.600 1.00 53.81 532 ASN A O 1
ATOM 4174 N N . GLY A 1 533 ? 6.763 -9.372 23.022 1.00 60.12 533 GLY A N 1
ATOM 4175 C CA . GLY A 1 533 ? 6.044 -9.655 24.269 1.00 60.12 533 GLY A CA 1
ATOM 4176 C C . GLY A 1 533 ? 4.549 -9.512 24.033 1.00 60.12 533 GLY A C 1
ATOM 4177 O O . GLY A 1 533 ? 4.025 -8.413 24.210 1.00 60.12 533 GLY A O 1
ATOM 4178 N N . LYS A 1 534 ? 3.912 -10.590 23.562 1.00 72.38 534 LYS A N 1
ATOM 4179 C CA . LYS A 1 534 ? 2.502 -10.619 23.162 1.00 72.38 534 LYS A CA 1
ATOM 4180 C C . LYS A 1 534 ? 1.670 -11.412 24.164 1.00 72.38 534 LYS A C 1
ATOM 4182 O O . LYS A 1 534 ? 1.746 -12.638 24.175 1.00 72.38 534 LYS A O 1
ATOM 4187 N N . ASP A 1 535 ? 0.826 -10.712 24.912 1.00 82.94 535 ASP A N 1
ATOM 4188 C CA . ASP A 1 535 ? -0.264 -11.330 25.669 1.00 82.94 535 ASP A CA 1
ATOM 4189 C C . ASP A 1 535 ? -1.571 -11.144 24.891 1.00 82.94 535 ASP A C 1
ATOM 4191 O O . ASP A 1 535 ? -1.876 -10.039 24.436 1.00 82.94 535 ASP A O 1
ATOM 4195 N N . ILE A 1 536 ? -2.343 -12.220 24.728 1.00 88.00 536 ILE A N 1
ATOM 4196 C CA . ILE A 1 536 ? -3.658 -12.191 24.077 1.00 88.00 536 ILE A CA 1
ATOM 4197 C C . ILE A 1 536 ? -4.681 -12.773 25.045 1.00 88.00 536 ILE A C 1
ATOM 4199 O O . ILE A 1 536 ? -4.535 -13.912 25.488 1.00 88.00 536 ILE A O 1
ATOM 4203 N N . TYR A 1 537 ? -5.721 -12.000 25.334 1.00 92.94 537 TYR A N 1
ATOM 4204 C CA . TYR A 1 537 ? -6.856 -12.409 26.150 1.00 92.94 537 TYR A CA 1
ATOM 4205 C C . TYR A 1 537 ? -8.098 -12.457 25.259 1.00 92.94 537 TYR A C 1
ATOM 4207 O O . TYR A 1 537 ? -8.455 -11.454 24.638 1.00 92.94 537 TYR A O 1
ATOM 4215 N N . THR A 1 538 ? -8.734 -13.622 25.176 1.00 92.00 538 THR A N 1
ATOM 4216 C CA . THR A 1 538 ? -9.925 -13.869 24.351 1.00 92.00 538 THR A CA 1
ATOM 4217 C C . THR A 1 538 ? -11.081 -14.375 25.215 1.00 92.00 538 THR A C 1
ATOM 4219 O O . THR A 1 538 ? -10.791 -14.989 26.246 1.00 92.00 538 THR A O 1
ATOM 4222 N N . PRO A 1 539 ? -12.343 -14.121 24.817 1.00 86.19 539 PRO A N 1
ATOM 4223 C CA . PRO A 1 539 ? -13.530 -14.561 25.556 1.00 86.19 539 PRO A CA 1
ATOM 4224 C C . PRO A 1 539 ? -13.627 -16.072 25.773 1.00 86.19 539 PRO A C 1
ATOM 4226 O O . PRO A 1 539 ? -13.034 -16.832 24.967 1.00 86.19 539 PRO A O 1
#